Protein AF-A0A6J3MD55-F1 (afdb_monomer_lite)

pLDDT: mean 71.23, std 27.01, range [22.83, 98.25]

Radius of gyration: 30.51 Å; chains: 1; bounding box: 64×97×84 Å

Foldseek 3Di:
DDDDPPPVVCVVVVVVVVVVVVVVVVCLQCVQCVVVVVPPDPPDPWDFLQCVLVPDDWDWDWDDDPNHIHIDTDPPDD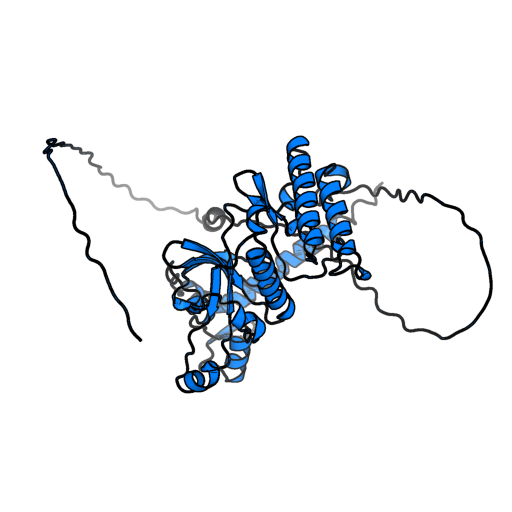PVRVVVSVVVQFKAWDDPVLVVLPFAEAESRQKIAPDWDPPPDDIHGAWTDHPRAIWGWDFDDPVQNQLQVQQSVLLSVCVVVVCCVVAAEKHWRHFYAYDDPDPVVVVVCVVIGIGGTTTIHDFAPWDQVVVVLDPVPDLVLLVVVLVRLVSSLVVCVVVVHFQQEQASRQWIQGPVRGIYGHRSSHDDDPPQFDPVCGRHSVRNVSNSVLSNVSSNPVPVNPDDPPPPDDDDDDPDDPDDDDDDDDDDDDDDDDDDDDDDDDDDDDDDDDPDDPVVVVVVPPPDDDDDDDDDDDDDDDDDDDDDDDDDDDDDDDDDDDDDDDDDDDDDD

Structure (mmCIF, N/CA/C/O backbone):
data_AF-A0A6J3MD55-F1
#
_entry.id   AF-A0A6J3MD55-F1
#
loop_
_atom_site.group_PDB
_atom_site.id
_atom_site.type_symbol
_atom_site.label_atom_id
_atom_site.label_alt_id
_atom_site.label_comp_id
_atom_site.label_asym_id
_atom_site.label_entity_id
_atom_site.label_seq_id
_atom_site.pdbx_PDB_ins_code
_atom_site.Cartn_x
_atom_site.Cartn_y
_atom_site.Cartn_z
_atom_site.occupancy
_atom_site.B_iso_or_equiv
_atom_site.auth_seq_id
_atom_site.auth_comp_id
_atom_site.auth_asym_id
_atom_site.auth_atom_id
_atom_site.pdbx_PDB_model_num
ATOM 1 N N . MET A 1 1 ? -12.615 48.763 -23.886 1.00 33.03 1 MET A N 1
ATOM 2 C CA . MET A 1 1 ? -11.390 48.583 -24.694 1.00 33.03 1 MET A CA 1
ATOM 3 C C . MET A 1 1 ? -10.342 48.041 -23.733 1.00 33.03 1 MET A C 1
ATOM 5 O O . MET A 1 1 ? -9.793 48.823 -22.980 1.00 33.03 1 MET A O 1
ATOM 9 N N . THR A 1 2 ? -10.418 46.747 -23.408 1.00 38.75 2 THR A N 1
ATOM 10 C CA . THR A 1 2 ? -9.742 45.605 -24.076 1.00 38.75 2 THR A CA 1
ATOM 11 C C . THR A 1 2 ? -8.261 45.519 -23.718 1.00 38.75 2 THR A C 1
ATOM 13 O O . THR A 1 2 ? -7.421 45.993 -24.475 1.00 38.75 2 THR A O 1
ATOM 16 N N . ALA A 1 3 ? -7.981 44.908 -22.574 1.00 39.75 3 ALA A N 1
ATOM 17 C CA . ALA A 1 3 ? -6.774 44.153 -22.243 1.00 39.75 3 ALA A CA 1
ATOM 18 C C . ALA A 1 3 ? -7.104 43.448 -20.918 1.00 39.75 3 ALA A C 1
ATOM 20 O O . ALA A 1 3 ? -7.651 44.126 -20.062 1.00 39.75 3 ALA A O 1
ATOM 21 N N . ASP A 1 4 ? -6.913 42.126 -20.850 1.00 39.50 4 ASP A N 1
ATOM 22 C CA . ASP A 1 4 ? -6.917 41.238 -19.653 1.00 39.50 4 ASP A CA 1
ATOM 23 C C . ASP A 1 4 ? -7.501 39.836 -19.938 1.00 39.50 4 ASP A C 1
ATOM 25 O O . ASP A 1 4 ? -7.737 39.053 -19.029 1.00 39.50 4 ASP A O 1
ATOM 29 N N . ALA A 1 5 ? -7.675 39.463 -21.213 1.00 39.88 5 ALA A N 1
ATOM 30 C CA . ALA A 1 5 ? -8.099 38.114 -21.617 1.00 39.88 5 ALA A CA 1
ATOM 31 C C . ALA A 1 5 ? -6.956 37.207 -22.132 1.00 39.88 5 ALA A C 1
ATOM 33 O O . ALA A 1 5 ? -7.237 36.138 -22.661 1.00 39.88 5 ALA A O 1
ATOM 34 N N . ASP A 1 6 ? -5.684 37.618 -22.025 1.00 40.09 6 ASP A N 1
ATOM 35 C CA . ASP A 1 6 ? -4.582 36.971 -22.771 1.00 40.09 6 ASP A CA 1
ATOM 36 C C . ASP A 1 6 ? -3.623 36.117 -21.917 1.00 40.09 6 ASP A C 1
ATOM 38 O O . ASP A 1 6 ? -2.779 35.419 -22.463 1.00 40.09 6 ASP A O 1
ATOM 42 N N . ASN A 1 7 ? -3.742 36.120 -20.581 1.00 41.66 7 ASN A N 1
ATOM 43 C CA . ASN A 1 7 ? -2.749 35.461 -19.711 1.00 41.66 7 ASN A CA 1
ATOM 44 C C . ASN A 1 7 ? -3.179 34.077 -19.177 1.00 41.66 7 ASN A C 1
ATOM 46 O O . ASN A 1 7 ? -2.345 33.288 -18.741 1.00 41.66 7 ASN A O 1
ATOM 50 N N . THR A 1 8 ? -4.471 33.743 -19.238 1.00 43.75 8 THR A N 1
ATOM 51 C CA . THR A 1 8 ? -4.999 32.421 -18.845 1.00 43.75 8 THR A CA 1
ATOM 52 C C . THR A 1 8 ? -4.901 31.391 -19.975 1.00 43.75 8 THR A C 1
ATOM 54 O O . THR A 1 8 ? -4.769 30.194 -19.723 1.00 43.75 8 THR A O 1
ATOM 57 N N . ASN A 1 9 ? -4.862 31.845 -21.232 1.00 40.53 9 ASN A N 1
ATOM 58 C CA . ASN A 1 9 ? -4.789 30.969 -22.402 1.00 40.53 9 ASN A CA 1
ATOM 59 C C . ASN A 1 9 ? -3.362 30.432 -22.663 1.00 40.53 9 ASN A C 1
ATOM 61 O O . ASN A 1 9 ? -3.209 29.324 -23.169 1.00 40.53 9 ASN A O 1
ATOM 65 N N . GLU A 1 10 ? -2.303 31.153 -22.265 1.00 41.56 10 GLU A N 1
ATOM 66 C CA . GLU A 1 10 ? -0.907 30.701 -22.435 1.00 41.56 10 GLU A CA 1
ATOM 67 C C . GLU A 1 10 ? -0.498 29.583 -21.455 1.00 41.56 10 GLU A C 1
ATOM 69 O O . GLU A 1 10 ? 0.294 28.705 -21.809 1.00 41.56 10 GLU A O 1
ATOM 74 N N . GLN A 1 11 ? -1.050 29.542 -20.236 1.00 41.62 11 GLN A N 1
ATOM 75 C CA . GLN A 1 11 ? -0.735 28.480 -19.265 1.00 41.62 11 GLN A CA 1
ATOM 76 C C . GLN A 1 11 ? -1.475 27.165 -19.557 1.00 41.62 11 GLN A C 1
ATOM 78 O O . GLN A 1 11 ? -0.882 26.090 -19.436 1.00 41.62 11 GLN A O 1
ATOM 83 N N . ALA A 1 12 ? -2.722 27.233 -20.033 1.00 42.75 12 ALA A N 1
ATOM 84 C CA . ALA A 1 12 ? -3.455 26.058 -20.507 1.00 42.75 12 ALA A CA 1
ATOM 85 C C . ALA A 1 12 ? -2.888 25.528 -21.840 1.00 42.75 12 ALA A C 1
ATOM 87 O O . ALA A 1 12 ? -2.687 24.322 -21.992 1.00 42.75 12 ALA A O 1
ATOM 88 N N . ALA A 1 13 ? -2.525 26.418 -22.776 1.00 42.09 13 ALA A N 1
ATOM 89 C CA . ALA A 1 13 ? -1.893 26.034 -24.039 1.00 42.09 13 ALA A CA 1
ATOM 90 C C . ALA A 1 13 ? -0.460 25.493 -23.861 1.00 42.09 13 ALA A C 1
ATOM 92 O O . ALA A 1 13 ? -0.041 24.613 -24.614 1.00 42.09 13 ALA A O 1
ATOM 93 N N . SER A 1 14 ? 0.302 25.960 -22.865 1.00 48.16 14 SER A N 1
ATOM 94 C CA . SER A 1 14 ? 1.658 25.447 -22.589 1.00 48.16 14 SER A CA 1
ATOM 95 C C . SER A 1 14 ? 1.667 24.076 -21.906 1.00 48.16 14 SER A C 1
ATOM 97 O O . SER A 1 14 ? 2.528 23.256 -22.223 1.00 48.16 14 SER A O 1
ATOM 99 N N . LYS A 1 15 ? 0.692 23.767 -21.037 1.00 42.53 15 LYS A N 1
ATOM 100 C CA . LYS A 1 15 ? 0.502 22.400 -20.516 1.00 42.53 15 LYS A CA 1
ATOM 101 C C . LYS A 1 15 ? -0.025 21.446 -21.593 1.00 42.53 15 LYS A C 1
ATOM 103 O O . LYS A 1 15 ? 0.536 20.368 -21.747 1.00 42.53 15 LYS A O 1
ATOM 108 N N . ALA A 1 16 ? -1.014 21.858 -22.393 1.00 44.78 16 ALA A N 1
ATOM 109 C CA . ALA A 1 16 ? -1.541 21.039 -23.490 1.00 44.78 16 ALA A CA 1
ATOM 110 C C . ALA A 1 16 ? -0.504 20.784 -24.608 1.00 44.78 16 ALA A C 1
ATOM 112 O O . ALA A 1 16 ? -0.436 19.677 -25.136 1.00 44.78 16 ALA A O 1
ATOM 113 N N . SER A 1 17 ? 0.346 21.769 -24.933 1.00 54.19 17 SER A N 1
ATOM 114 C CA . SER A 1 17 ? 1.416 21.610 -25.936 1.00 54.19 17 SER A CA 1
ATOM 115 C C . SER A 1 17 ? 2.607 20.782 -25.449 1.00 54.19 17 SER A C 1
ATOM 117 O O . SER A 1 17 ? 3.248 20.120 -26.263 1.00 54.19 17 SER A O 1
ATOM 119 N N . ASN A 1 18 ? 2.897 20.763 -24.142 1.00 56.19 18 ASN A N 1
ATOM 120 C CA . ASN A 1 18 ? 3.922 19.877 -23.584 1.00 56.19 18 ASN A CA 1
ATOM 121 C C . ASN A 1 18 ? 3.471 18.411 -23.566 1.00 56.19 18 ASN A C 1
ATOM 123 O O . ASN A 1 18 ? 4.273 17.543 -23.905 1.00 56.19 18 ASN A O 1
ATOM 127 N N . THR A 1 19 ? 2.209 18.128 -23.225 1.00 60.09 19 THR A N 1
ATOM 128 C CA . THR A 1 19 ? 1.658 16.763 -23.297 1.00 60.09 19 THR A CA 1
ATOM 129 C C . THR A 1 19 ? 1.681 16.243 -24.737 1.00 60.09 19 THR A C 1
ATOM 131 O O . THR A 1 19 ? 2.163 15.138 -24.979 1.00 60.09 19 THR A O 1
ATOM 134 N N . ASP A 1 20 ? 1.293 17.080 -25.706 1.00 75.88 20 ASP A N 1
ATOM 135 C CA . ASP A 1 20 ? 1.369 16.754 -27.137 1.00 75.88 20 ASP A CA 1
ATOM 136 C C . ASP A 1 20 ? 2.820 16.511 -27.599 1.00 75.88 20 ASP A C 1
ATOM 138 O O . ASP A 1 20 ? 3.119 15.513 -28.253 1.00 75.88 20 ASP A O 1
ATOM 142 N N . ALA A 1 21 ? 3.776 17.348 -27.179 1.00 82.00 21 ALA A N 1
ATOM 143 C CA . ALA A 1 21 ? 5.188 17.158 -27.514 1.00 82.00 21 ALA A CA 1
ATOM 144 C C . ALA A 1 21 ? 5.783 15.867 -26.918 1.00 82.00 21 ALA A C 1
ATOM 146 O O . ALA A 1 21 ? 6.554 15.180 -27.594 1.00 82.00 21 ALA A O 1
ATOM 147 N N . CYS A 1 22 ? 5.428 15.518 -25.677 1.00 81.94 22 CYS A N 1
ATOM 148 C CA . CYS A 1 22 ? 5.845 14.273 -25.031 1.00 81.94 22 CYS A CA 1
ATOM 149 C C . CYS A 1 22 ? 5.280 13.044 -25.750 1.00 81.94 22 CYS A C 1
ATOM 151 O O . CYS A 1 22 ? 6.035 12.114 -26.041 1.00 81.94 22 CYS A O 1
ATOM 153 N N . GLU A 1 23 ? 3.993 13.054 -26.103 1.00 84.06 23 GLU A N 1
ATOM 154 C CA . GLU A 1 23 ? 3.376 11.975 -26.877 1.00 84.06 23 GLU A CA 1
ATOM 155 C C . GLU A 1 23 ? 3.993 11.835 -28.272 1.00 84.06 23 GLU A C 1
ATOM 157 O O . GLU A 1 23 ? 4.267 10.723 -28.731 1.00 84.06 23 GLU A O 1
ATOM 162 N N . VAL A 1 24 ? 4.234 12.955 -28.959 1.00 87.12 24 VAL A N 1
ATOM 163 C CA . VAL A 1 24 ? 4.885 12.973 -30.275 1.00 87.12 24 VAL A CA 1
ATOM 164 C C . VAL A 1 24 ? 6.300 12.410 -30.175 1.00 87.12 24 VAL A C 1
ATOM 166 O O . VAL A 1 24 ? 6.693 11.590 -31.009 1.00 87.12 24 VAL A O 1
ATOM 169 N N . LEU A 1 25 ? 7.055 12.791 -29.143 1.00 86.56 25 LEU A N 1
ATOM 170 C CA . LEU A 1 25 ? 8.390 12.258 -28.896 1.00 86.56 25 LEU A CA 1
ATOM 171 C C . LEU A 1 25 ? 8.348 10.755 -28.595 1.00 86.56 25 LEU A C 1
ATOM 173 O O . LEU A 1 25 ? 9.133 10.005 -29.171 1.00 86.56 25 LEU A O 1
ATOM 177 N N . GLN A 1 26 ? 7.420 10.297 -27.752 1.00 86.44 26 GLN A N 1
ATOM 178 C CA . GLN A 1 26 ? 7.248 8.879 -27.437 1.00 86.44 26 GLN A CA 1
ATOM 179 C C . GLN A 1 26 ? 6.921 8.068 -28.697 1.00 86.44 26 GLN A C 1
ATOM 181 O O . GLN A 1 26 ? 7.589 7.073 -28.979 1.00 86.44 26 GLN A O 1
ATOM 186 N N . LYS A 1 27 ? 5.955 8.524 -29.506 1.00 86.19 27 LYS A N 1
ATOM 187 C CA . LYS A 1 27 ? 5.608 7.901 -30.794 1.00 86.19 27 LYS A CA 1
ATOM 188 C C . LYS A 1 27 ? 6.816 7.865 -31.732 1.00 86.19 27 LYS A C 1
ATOM 190 O O . LYS A 1 27 ? 7.070 6.841 -32.362 1.00 86.19 27 LYS A O 1
ATOM 195 N N . TRP A 1 28 ? 7.594 8.947 -31.792 1.00 85.94 28 TRP A N 1
ATOM 196 C CA . TRP A 1 28 ? 8.810 9.016 -32.604 1.00 85.94 28 TRP A CA 1
ATOM 197 C C . TRP A 1 28 ? 9.894 8.028 -32.142 1.00 85.94 28 TRP A C 1
ATOM 199 O O . TRP A 1 28 ? 10.498 7.364 -32.984 1.00 85.94 28 TRP A O 1
ATOM 209 N N . ILE A 1 29 ? 10.104 7.881 -30.828 1.00 88.19 29 ILE A N 1
ATOM 210 C CA . ILE A 1 29 ? 11.053 6.919 -30.236 1.00 88.19 29 ILE A CA 1
ATOM 211 C C . ILE A 1 29 ? 10.625 5.473 -30.515 1.00 88.19 29 ILE A C 1
ATOM 213 O O . ILE A 1 29 ? 11.471 4.637 -30.826 1.00 88.19 29 ILE A O 1
ATOM 217 N N . MET A 1 30 ? 9.324 5.183 -30.426 1.00 87.06 30 MET A N 1
ATOM 218 C CA . MET A 1 30 ? 8.769 3.833 -30.575 1.00 87.06 30 MET A CA 1
ATOM 219 C C . MET A 1 30 ? 8.607 3.395 -32.037 1.00 87.06 30 MET A C 1
ATOM 221 O O . MET A 1 30 ? 8.585 2.197 -32.317 1.00 87.06 30 MET A O 1
ATOM 225 N N . ALA A 1 31 ? 8.541 4.335 -32.985 1.00 86.81 31 ALA A N 1
ATOM 226 C CA . ALA A 1 31 ? 8.311 4.051 -34.404 1.00 86.81 31 ALA A CA 1
ATOM 227 C C . ALA A 1 31 ? 9.247 2.986 -35.025 1.00 86.81 31 ALA A C 1
ATOM 229 O O . ALA A 1 31 ? 8.754 2.145 -35.776 1.00 86.81 31 ALA A O 1
ATOM 230 N N . PRO A 1 32 ? 10.566 2.940 -34.735 1.00 87.69 32 PRO A N 1
ATOM 231 C CA . PRO A 1 32 ? 11.452 1.906 -35.276 1.00 87.69 32 PRO A CA 1
ATOM 232 C C . PRO A 1 32 ? 11.208 0.502 -34.705 1.00 87.69 32 PRO A C 1
ATOM 234 O O . PRO A 1 32 ? 11.765 -0.459 -35.230 1.00 87.69 32 PRO A O 1
ATOM 237 N N . LEU A 1 33 ? 10.435 0.390 -33.621 1.00 87.19 33 LEU A N 1
ATOM 238 C CA . LEU A 1 33 ? 10.150 -0.855 -32.908 1.00 87.19 33 LEU A CA 1
ATOM 239 C C . LEU A 1 33 ? 8.734 -1.387 -33.189 1.00 87.19 33 LEU A C 1
ATOM 241 O O . LEU A 1 33 ? 8.416 -2.489 -32.752 1.00 87.19 33 LEU A O 1
ATOM 245 N N . ALA A 1 34 ? 7.901 -0.651 -33.934 1.00 83.75 34 ALA A N 1
ATOM 246 C CA . ALA A 1 34 ? 6.504 -1.011 -34.204 1.00 83.75 34 ALA A CA 1
ATOM 247 C C . ALA A 1 34 ? 6.355 -2.436 -34.773 1.00 83.75 34 ALA A C 1
ATOM 249 O O . ALA A 1 34 ? 5.620 -3.246 -34.218 1.00 83.75 34 ALA A O 1
ATOM 250 N N . ASP A 1 35 ? 7.160 -2.793 -35.781 1.00 78.19 35 ASP A N 1
ATOM 251 C CA . ASP A 1 35 ? 7.133 -4.126 -36.406 1.00 78.19 35 ASP A CA 1
ATOM 252 C C . ASP A 1 35 ? 7.468 -5.275 -35.437 1.00 78.19 35 ASP A C 1
ATOM 254 O O . ASP A 1 35 ? 7.134 -6.432 -35.706 1.00 78.19 35 ASP A O 1
ATOM 258 N N . VAL A 1 36 ? 8.213 -4.991 -34.364 1.00 78.25 36 VAL A N 1
ATOM 259 C CA . VAL A 1 36 ? 8.558 -5.968 -33.321 1.00 78.25 36 VAL A CA 1
ATOM 260 C C . VAL A 1 36 ? 7.404 -6.094 -32.336 1.00 78.25 36 VAL A C 1
ATOM 262 O O . VAL A 1 36 ? 7.042 -7.208 -31.964 1.00 78.25 36 VAL A O 1
ATOM 265 N N . LEU A 1 37 ? 6.830 -4.961 -31.933 1.00 75.50 37 LEU A N 1
ATOM 266 C CA . LEU A 1 37 ? 5.729 -4.893 -30.976 1.00 75.50 37 LEU A CA 1
ATOM 267 C C . LEU A 1 37 ? 4.465 -5.554 -31.537 1.00 75.50 37 LEU A C 1
ATOM 269 O O . LEU A 1 37 ? 3.837 -6.334 -30.830 1.00 75.50 37 LEU A O 1
ATOM 273 N N . ASP A 1 38 ? 4.172 -5.363 -32.826 1.00 71.44 38 ASP A N 1
ATOM 274 C CA . ASP A 1 38 ? 3.028 -5.989 -33.506 1.00 71.44 38 ASP A CA 1
ATOM 275 C C . ASP A 1 38 ? 3.170 -7.516 -33.649 1.00 71.44 38 ASP A C 1
ATOM 277 O O . ASP A 1 38 ? 2.179 -8.236 -33.764 1.00 71.44 38 ASP A O 1
ATOM 281 N N . LYS A 1 39 ? 4.407 -8.032 -33.646 1.00 65.38 39 LYS A N 1
ATOM 282 C CA . LYS A 1 39 ? 4.708 -9.476 -33.713 1.00 65.38 39 LYS A CA 1
ATOM 283 C C . LYS A 1 39 ? 4.803 -10.135 -32.344 1.00 65.38 39 LYS A C 1
ATOM 285 O O . LYS A 1 39 ? 4.911 -11.360 -32.280 1.00 65.38 39 LYS A O 1
ATOM 290 N N . SER A 1 40 ? 4.813 -9.352 -31.268 1.00 58.59 40 SER A N 1
ATOM 291 C CA . SER A 1 40 ? 4.757 -9.879 -29.913 1.00 58.59 40 SER A CA 1
ATOM 292 C C . SER A 1 40 ? 3.354 -10.428 -29.691 1.00 58.59 40 SER A C 1
ATOM 294 O O . SER A 1 40 ? 2.452 -9.702 -29.280 1.00 58.59 40 SER A O 1
ATOM 296 N N . GLU A 1 41 ? 3.164 -11.713 -29.996 1.00 53.88 41 GLU A N 1
ATOM 297 C CA . GLU A 1 41 ? 1.973 -12.466 -29.608 1.00 53.88 41 GLU A CA 1
ATOM 298 C C . GLU A 1 41 ? 1.617 -12.105 -28.162 1.00 53.88 41 GLU A C 1
ATOM 300 O O . GLU A 1 41 ? 2.500 -12.054 -27.299 1.00 53.88 41 GLU A O 1
ATOM 305 N N . MET A 1 42 ? 0.344 -11.787 -27.909 1.00 52.81 42 MET A N 1
ATOM 306 C CA . MET A 1 42 ? -0.145 -11.471 -26.570 1.00 52.81 42 MET A CA 1
ATOM 307 C C . MET A 1 42 ? 0.074 -12.693 -25.672 1.00 52.81 42 MET A C 1
ATOM 309 O O . MET A 1 42 ? -0.758 -13.598 -25.626 1.00 52.81 42 MET A O 1
ATOM 313 N N . LEU A 1 43 ? 1.246 -12.742 -25.029 1.00 52.91 43 LEU A N 1
ATOM 314 C CA . LEU A 1 43 ? 1.673 -13.830 -24.163 1.00 52.91 43 LEU A CA 1
ATOM 315 C C . LEU A 1 43 ? 0.606 -14.052 -23.090 1.00 52.91 43 LEU A C 1
ATOM 317 O O . LEU A 1 43 ? 0.222 -13.116 -22.393 1.00 52.91 43 LEU A O 1
ATOM 321 N N . GLU A 1 44 ? 0.164 -15.305 -23.025 1.00 56.28 44 GLU A N 1
ATOM 322 C CA . GLU A 1 44 ? -0.997 -15.873 -22.339 1.00 56.28 44 GLU A CA 1
ATOM 323 C C . GLU A 1 44 ? -1.464 -15.202 -21.032 1.00 56.28 44 GLU A C 1
ATOM 325 O O . GLU A 1 44 ? -0.684 -14.735 -20.204 1.00 56.28 44 GLU A O 1
ATOM 330 N N . LYS A 1 45 ? -2.784 -15.282 -20.809 1.00 54.97 45 LYS A N 1
ATOM 331 C CA . LYS A 1 45 ? -3.558 -14.716 -19.684 1.00 54.97 45 LYS A CA 1
ATOM 332 C C . LYS A 1 45 ? -3.231 -15.276 -18.284 1.00 54.97 45 LYS A C 1
ATOM 334 O O . LYS A 1 45 ? -3.920 -14.934 -17.332 1.00 54.97 45 LYS A O 1
ATOM 339 N N . HIS A 1 46 ? -2.211 -16.122 -18.134 1.00 60.62 46 HIS A N 1
ATOM 340 C CA . HIS A 1 46 ? -1.872 -16.779 -16.864 1.00 60.62 46 HIS A CA 1
ATOM 341 C C . HIS A 1 46 ? -0.372 -16.701 -16.568 1.00 60.62 46 HIS A C 1
ATOM 343 O O . HIS A 1 46 ? 0.306 -17.718 -16.440 1.00 60.62 46 HIS A O 1
ATOM 349 N N . LYS A 1 47 ? 0.156 -15.478 -16.467 1.00 85.62 47 LYS A N 1
ATOM 350 C CA . LYS A 1 47 ? 1.541 -15.259 -16.037 1.00 85.62 47 LYS A CA 1
ATOM 351 C C . LYS A 1 47 ? 1.648 -15.404 -14.524 1.00 85.62 47 LYS A C 1
ATOM 353 O O . LYS A 1 47 ? 0.836 -14.853 -13.777 1.00 85.62 47 LYS A O 1
ATOM 358 N N . THR A 1 48 ? 2.662 -16.133 -14.074 1.00 94.56 48 THR A N 1
ATOM 359 C CA . THR A 1 48 ? 3.049 -16.121 -12.664 1.00 94.56 48 THR A CA 1
ATOM 360 C C . THR A 1 48 ? 3.868 -14.867 -12.360 1.00 94.56 48 THR A C 1
ATOM 362 O O . THR A 1 48 ? 4.453 -14.260 -13.260 1.00 94.56 48 THR A O 1
ATOM 365 N N . VAL A 1 49 ? 3.965 -14.482 -11.086 1.00 95.19 49 VAL A N 1
ATOM 366 C CA . VAL A 1 49 ? 4.836 -13.375 -10.653 1.00 95.19 49 VAL A CA 1
ATOM 367 C C . VAL A 1 49 ? 6.300 -13.669 -10.997 1.00 95.19 49 VAL A C 1
ATOM 369 O O . VAL A 1 49 ? 7.043 -12.762 -11.368 1.00 95.19 49 VAL A O 1
ATOM 372 N N . GLN A 1 50 ? 6.722 -14.938 -10.933 1.00 93.69 50 GLN A N 1
ATOM 373 C CA . GLN A 1 50 ? 8.055 -15.351 -11.378 1.00 93.69 50 GLN A CA 1
ATOM 374 C C . GLN A 1 50 ? 8.276 -15.016 -12.858 1.00 93.69 50 GLN A C 1
ATOM 376 O O . GLN A 1 50 ? 9.289 -14.395 -13.181 1.00 93.69 50 GLN A O 1
ATOM 381 N N . ASP A 1 51 ? 7.339 -15.401 -13.729 1.00 91.25 51 ASP A N 1
ATOM 382 C CA . ASP A 1 51 ? 7.452 -15.200 -15.178 1.00 91.25 51 ASP A CA 1
ATOM 383 C C . ASP A 1 51 ? 7.359 -13.725 -15.565 1.00 91.25 51 ASP A C 1
ATOM 385 O O . ASP A 1 51 ? 8.016 -13.297 -16.508 1.00 91.25 51 ASP A O 1
ATOM 389 N N . TRP A 1 52 ? 6.579 -12.936 -14.824 1.00 91.44 52 TRP A N 1
ATOM 390 C CA . TRP A 1 52 ? 6.425 -11.503 -15.063 1.00 91.44 52 TRP A CA 1
ATOM 391 C C . TRP A 1 52 ? 7.748 -10.751 -14.874 1.00 91.44 52 TRP A C 1
ATOM 393 O O . TRP A 1 52 ? 8.199 -10.054 -15.781 1.00 91.44 52 TRP A O 1
ATOM 403 N N . TYR A 1 53 ? 8.428 -10.969 -13.741 1.00 90.19 53 TYR A N 1
ATOM 404 C CA . TYR A 1 53 ? 9.708 -10.310 -13.441 1.00 90.19 53 TYR A CA 1
ATOM 405 C C . TYR A 1 53 ? 10.913 -10.916 -14.175 1.00 90.19 53 TYR A C 1
ATOM 407 O O . TYR A 1 53 ? 11.961 -10.282 -14.244 1.00 90.19 53 TYR A O 1
ATOM 415 N N . HIS A 1 54 ? 10.789 -12.135 -14.711 1.00 87.19 54 HIS A N 1
ATOM 416 C CA . HIS A 1 54 ? 11.868 -12.833 -15.426 1.00 87.19 54 HIS A CA 1
ATOM 417 C C . HIS A 1 54 ? 11.508 -13.100 -16.892 1.00 87.19 54 HIS A C 1
ATOM 419 O O . HIS A 1 54 ? 11.984 -14.070 -17.490 1.00 87.19 54 HIS A O 1
ATOM 425 N N . CYS A 1 55 ? 10.644 -12.264 -17.470 1.00 80.69 55 CYS A N 1
ATOM 426 C CA . CYS A 1 55 ? 10.223 -12.433 -18.848 1.00 80.69 55 CYS A CA 1
ATOM 427 C C . CYS A 1 55 ? 11.402 -12.225 -19.818 1.00 80.69 55 CYS A C 1
ATOM 429 O O . CYS A 1 55 ? 12.311 -11.429 -19.546 1.00 80.69 55 CYS A O 1
ATOM 431 N N . PRO A 1 56 ? 11.410 -12.924 -20.970 1.00 77.44 56 PRO A N 1
ATOM 432 C CA . PRO A 1 56 ? 12.405 -12.684 -22.005 1.00 77.44 56 PRO A CA 1
ATOM 433 C C . PRO A 1 56 ? 12.401 -11.210 -22.416 1.00 77.44 56 PRO A C 1
ATOM 435 O O . PRO A 1 56 ? 11.426 -10.713 -22.976 1.00 77.44 56 PRO A O 1
ATOM 438 N N . THR A 1 57 ? 13.500 -10.517 -22.136 1.00 77.75 57 THR A N 1
ATOM 439 C CA . THR A 1 57 ? 13.663 -9.101 -22.464 1.00 77.75 57 THR A CA 1
ATOM 440 C C . THR A 1 57 ? 14.560 -8.973 -23.685 1.00 77.75 57 THR A C 1
ATOM 442 O O . THR A 1 57 ? 15.648 -9.545 -23.723 1.00 77.75 57 THR A O 1
ATOM 445 N N . LYS A 1 58 ? 14.103 -8.221 -24.687 1.00 80.62 58 LYS A N 1
ATOM 446 C CA . LYS A 1 58 ? 14.881 -7.891 -25.885 1.00 80.62 58 LYS A CA 1
ATOM 447 C C . LYS A 1 58 ? 15.402 -6.468 -25.766 1.00 80.62 58 LYS A C 1
ATOM 449 O O . LYS A 1 58 ? 14.638 -5.559 -25.444 1.00 80.62 58 LYS A O 1
ATOM 454 N N . LEU A 1 59 ? 16.684 -6.275 -26.045 1.00 82.62 59 LEU A N 1
ATOM 455 C CA . LEU A 1 59 ? 17.341 -4.975 -25.948 1.00 82.62 59 LEU A CA 1
ATOM 456 C C . LEU A 1 59 ? 17.515 -4.382 -27.341 1.00 82.62 59 LEU A C 1
ATOM 458 O O . LEU A 1 59 ? 17.858 -5.089 -28.283 1.00 82.62 59 LEU A O 1
ATOM 462 N N . TYR A 1 60 ? 17.275 -3.080 -27.473 1.00 85.19 60 TYR A N 1
ATOM 463 C CA . TYR A 1 60 ? 17.400 -2.375 -28.744 1.00 85.19 60 TYR A CA 1
ATOM 464 C C . TYR A 1 60 ? 18.250 -1.123 -28.581 1.00 85.19 60 TYR A C 1
ATOM 466 O O . TYR A 1 60 ? 17.982 -0.279 -27.726 1.00 85.19 60 TYR A O 1
ATOM 474 N N . GLN A 1 61 ? 19.226 -0.959 -29.469 1.00 86.31 61 GLN A N 1
ATOM 475 C CA . GLN A 1 61 ? 19.958 0.284 -29.628 1.00 86.31 61 GLN A CA 1
ATOM 476 C C . GLN A 1 61 ? 19.251 1.169 -30.651 1.00 86.31 61 GLN A C 1
ATOM 478 O O . GLN A 1 61 ? 19.099 0.795 -31.819 1.00 86.31 61 GLN A O 1
ATOM 483 N N . LEU A 1 62 ? 18.851 2.367 -30.226 1.00 88.31 62 LEU A N 1
ATOM 484 C CA . LEU A 1 62 ? 18.304 3.383 -31.120 1.00 88.31 62 LEU A CA 1
ATOM 485 C C . LEU A 1 62 ? 19.429 4.296 -31.617 1.00 88.31 62 LEU A C 1
ATOM 487 O O . LEU A 1 62 ? 20.202 4.843 -30.832 1.00 88.31 62 LEU A O 1
ATOM 491 N N . SER A 1 63 ? 19.527 4.474 -32.934 1.00 88.94 63 SER A N 1
ATOM 492 C CA . SER A 1 63 ? 20.521 5.351 -33.563 1.00 88.94 63 SER A CA 1
ATOM 493 C C . SER A 1 63 ? 19.906 6.156 -34.704 1.00 88.94 63 SER A C 1
ATOM 495 O O . SER A 1 63 ? 18.994 5.690 -35.387 1.00 88.94 63 SER A O 1
ATOM 497 N N . VAL A 1 64 ? 20.400 7.376 -34.922 1.00 88.62 64 VAL A N 1
ATOM 498 C CA . VAL A 1 64 ? 19.968 8.214 -36.048 1.00 88.62 64 VAL A CA 1
ATOM 499 C C . VAL A 1 64 ? 20.920 8.002 -37.218 1.00 88.62 64 VAL A C 1
ATOM 501 O O . VAL A 1 64 ? 22.122 8.238 -37.108 1.00 88.62 64 VAL A O 1
ATOM 504 N N . SER A 1 65 ? 20.379 7.593 -38.363 1.00 85.56 65 SER A N 1
ATOM 505 C CA . SER A 1 65 ? 21.122 7.480 -39.617 1.00 85.56 65 SER A CA 1
ATOM 506 C C . SER A 1 65 ? 20.336 8.155 -40.733 1.00 85.56 65 SER A C 1
ATOM 508 O O . SER A 1 65 ? 19.151 7.885 -40.916 1.00 85.56 65 SER A O 1
ATOM 510 N N . ASN A 1 66 ? 20.984 9.063 -41.468 1.00 84.81 66 ASN A N 1
ATOM 511 C CA . ASN A 1 66 ? 20.366 9.830 -42.558 1.00 84.81 66 ASN A CA 1
ATOM 512 C C . ASN A 1 66 ? 19.057 10.541 -42.153 1.00 84.81 66 ASN A C 1
ATOM 514 O O . ASN A 1 66 ? 18.099 10.574 -42.920 1.00 84.81 66 ASN A O 1
ATOM 518 N N . GLY A 1 67 ? 18.997 11.076 -40.929 1.00 82.44 67 GLY A N 1
ATOM 519 C CA . GLY A 1 67 ? 17.812 11.770 -40.409 1.00 82.44 67 GLY A CA 1
ATOM 520 C C . GLY A 1 67 ? 16.645 10.858 -40.014 1.00 82.44 67 GLY A C 1
ATOM 521 O O . GLY A 1 67 ? 15.595 11.366 -39.633 1.00 82.44 67 GLY A O 1
ATOM 522 N N . LYS A 1 68 ? 16.810 9.529 -40.066 1.00 83.75 68 LYS A N 1
ATOM 523 C CA . LYS A 1 68 ? 15.811 8.550 -39.622 1.00 83.75 68 LYS A CA 1
ATOM 524 C C . LYS A 1 68 ? 16.296 7.829 -38.364 1.00 83.75 68 LYS A C 1
ATOM 526 O O . LYS A 1 68 ? 17.459 7.433 -38.291 1.00 83.75 68 LYS A O 1
ATOM 531 N N . LEU A 1 69 ? 15.405 7.651 -37.389 1.00 88.06 69 LEU A N 1
ATOM 532 C CA . LEU A 1 69 ? 15.659 6.813 -36.219 1.00 88.06 69 LEU A CA 1
ATOM 533 C C . LEU A 1 69 ? 15.558 5.334 -36.622 1.00 88.06 69 LEU A C 1
ATOM 535 O O . LEU A 1 69 ? 14.619 4.933 -37.311 1.00 88.06 69 LEU A O 1
ATOM 539 N N . ILE A 1 70 ? 16.545 4.534 -36.230 1.00 87.94 70 ILE A N 1
ATOM 540 C CA . ILE A 1 70 ? 16.634 3.106 -36.538 1.00 87.94 70 ILE A CA 1
ATOM 541 C C . ILE A 1 70 ? 16.876 2.354 -35.230 1.00 87.94 70 ILE A C 1
ATOM 543 O O . ILE A 1 70 ? 17.791 2.710 -34.486 1.00 87.94 70 ILE A O 1
ATOM 547 N N . GLY A 1 71 ? 16.085 1.310 -34.979 1.00 87.62 71 GLY A N 1
ATOM 548 C CA . GLY A 1 71 ? 16.311 0.357 -33.895 1.00 87.62 71 GLY A CA 1
ATOM 549 C C . GLY A 1 71 ? 17.076 -0.866 -34.393 1.00 87.62 71 GLY A C 1
ATOM 550 O O . GLY A 1 71 ? 16.760 -1.413 -35.450 1.00 87.62 71 GLY A O 1
ATOM 551 N N . ARG A 1 72 ? 18.104 -1.283 -33.653 1.00 85.38 72 ARG A N 1
ATOM 552 C CA . ARG A 1 72 ? 18.817 -2.550 -33.869 1.00 85.38 72 ARG A CA 1
ATOM 553 C C . ARG A 1 72 ? 18.753 -3.371 -32.593 1.00 85.38 72 ARG A C 1
ATOM 555 O O . ARG A 1 72 ? 19.101 -2.846 -31.543 1.00 85.38 72 ARG A O 1
ATOM 562 N N . GLU A 1 73 ? 18.311 -4.620 -32.693 1.00 85.31 73 GLU A N 1
ATOM 563 C CA . GLU A 1 73 ? 18.350 -5.556 -31.564 1.00 85.31 73 GLU A CA 1
ATOM 564 C C . GLU A 1 73 ? 19.815 -5.774 -31.155 1.00 85.31 73 GLU A C 1
ATOM 566 O O . GLU A 1 73 ? 20.675 -6.020 -32.009 1.00 85.31 73 GLU A O 1
ATOM 571 N N . GLU A 1 74 ? 20.114 -5.599 -29.871 1.00 78.31 74 GLU A N 1
ATOM 572 C CA . GLU A 1 74 ? 21.426 -5.878 -29.298 1.00 78.31 74 GLU A CA 1
ATOM 573 C C . GLU A 1 74 ? 21.492 -7.354 -28.894 1.00 78.31 74 GLU A C 1
ATOM 575 O O . GLU A 1 74 ? 20.729 -7.811 -28.049 1.00 78.31 74 GLU A O 1
ATOM 580 N N . GLU A 1 75 ? 22.434 -8.091 -29.485 1.00 73.94 75 GLU A N 1
ATOM 581 C CA . GLU A 1 75 ? 22.709 -9.494 -29.166 1.00 73.94 75 GLU A CA 1
ATOM 582 C C . GLU A 1 75 ? 24.223 -9.698 -28.960 1.00 73.94 75 GLU A C 1
ATOM 584 O O . GLU A 1 75 ? 24.991 -9.440 -29.900 1.00 73.94 75 GLU A O 1
ATOM 589 N N . PRO A 1 76 ? 24.698 -10.201 -27.799 1.00 67.56 76 PRO A N 1
ATOM 590 C CA . PRO A 1 76 ? 24.002 -10.399 -26.518 1.00 67.56 76 PRO A CA 1
ATOM 591 C C . PRO A 1 76 ? 24.070 -9.161 -25.601 1.00 67.56 76 PRO A C 1
ATOM 593 O O . PRO A 1 76 ? 24.935 -8.296 -25.772 1.00 67.56 76 PRO A O 1
ATOM 596 N N . ALA A 1 77 ? 23.202 -9.121 -24.584 1.00 63.62 77 ALA A N 1
ATOM 597 C CA . ALA A 1 77 ? 23.259 -8.134 -23.507 1.00 63.62 77 ALA A CA 1
ATOM 598 C C . ALA A 1 77 ? 24.670 -8.066 -22.895 1.00 63.62 77 ALA A C 1
ATOM 600 O O . ALA A 1 77 ? 25.339 -9.081 -22.675 1.00 63.62 77 ALA A O 1
ATOM 601 N N . THR A 1 78 ? 25.156 -6.852 -22.646 1.00 72.19 78 THR A N 1
ATOM 602 C CA . THR A 1 78 ? 26.402 -6.677 -21.893 1.00 72.19 78 THR A CA 1
ATOM 603 C C . THR A 1 78 ? 26.157 -7.019 -20.423 1.00 72.19 78 THR A C 1
ATOM 605 O O . THR A 1 78 ? 25.062 -6.796 -19.919 1.00 72.19 78 THR A O 1
ATOM 608 N N . ALA A 1 79 ? 27.179 -7.495 -19.704 1.00 76.19 79 ALA A N 1
ATOM 609 C CA . ALA A 1 79 ? 27.045 -7.790 -18.271 1.00 76.19 79 ALA A CA 1
ATOM 610 C C . ALA A 1 79 ? 26.545 -6.579 -17.450 1.00 76.19 79 ALA A C 1
ATOM 612 O O . ALA A 1 79 ? 25.814 -6.753 -16.485 1.00 76.19 79 ALA A O 1
ATOM 613 N N . ASP A 1 80 ? 26.888 -5.354 -17.869 1.00 80.69 80 ASP A N 1
ATOM 614 C CA . ASP A 1 80 ? 26.376 -4.113 -17.268 1.00 80.69 80 ASP A CA 1
ATOM 615 C C . ASP A 1 80 ? 24.855 -3.965 -17.428 1.00 80.69 80 ASP A C 1
ATOM 617 O O . ASP A 1 80 ? 24.167 -3.553 -16.498 1.00 80.69 80 ASP A O 1
ATOM 621 N N . LEU A 1 81 ? 24.315 -4.318 -18.598 1.00 75.94 81 LEU A N 1
ATOM 622 C CA . LEU A 1 81 ? 22.876 -4.264 -18.859 1.00 75.94 81 LEU A CA 1
ATOM 623 C C . LEU A 1 81 ? 22.124 -5.316 -18.041 1.00 75.94 81 LEU A C 1
ATOM 625 O O . LEU A 1 81 ? 21.096 -4.984 -17.454 1.00 75.94 81 LEU A O 1
ATOM 629 N N . ASP A 1 82 ? 22.665 -6.531 -17.936 1.00 77.88 82 ASP A N 1
ATOM 630 C CA . ASP A 1 82 ? 22.090 -7.589 -17.096 1.00 77.88 82 ASP A CA 1
ATOM 631 C C . ASP A 1 82 ? 22.056 -7.175 -15.616 1.00 77.88 82 ASP A C 1
ATOM 633 O O . ASP A 1 82 ? 21.018 -7.296 -14.964 1.00 77.88 82 ASP A O 1
ATOM 637 N N . ASP A 1 83 ? 23.157 -6.620 -15.095 1.00 80.38 83 ASP A N 1
ATOM 638 C CA . ASP A 1 83 ? 23.235 -6.123 -13.715 1.00 80.38 83 ASP A CA 1
ATOM 639 C C . ASP A 1 83 ? 22.230 -4.987 -13.476 1.00 80.38 83 ASP A C 1
ATOM 641 O O . ASP A 1 83 ? 21.533 -4.951 -12.456 1.00 80.38 83 ASP A O 1
ATOM 645 N N . ARG A 1 84 ? 22.116 -4.064 -14.440 1.00 82.19 84 ARG A N 1
ATOM 646 C CA . ARG A 1 84 ? 21.153 -2.965 -14.374 1.00 82.19 84 ARG A CA 1
ATOM 647 C C . ARG A 1 84 ? 19.725 -3.464 -14.396 1.00 82.19 84 ARG A C 1
ATOM 649 O O . ARG A 1 84 ? 18.946 -2.914 -13.640 1.00 82.19 84 ARG A O 1
ATOM 656 N N . MET A 1 85 ? 19.380 -4.458 -15.213 1.00 81.56 85 MET A N 1
ATOM 657 C CA . MET A 1 85 ? 18.038 -5.049 -15.258 1.00 81.56 85 MET A CA 1
ATOM 658 C C . MET A 1 85 ? 17.715 -5.826 -13.982 1.00 81.56 85 MET A C 1
ATOM 660 O O . MET A 1 85 ? 16.625 -5.678 -13.434 1.00 81.56 85 MET A O 1
ATOM 664 N N . ALA A 1 86 ? 18.673 -6.596 -13.462 1.00 81.94 86 ALA A N 1
ATOM 665 C CA . ALA A 1 86 ? 18.519 -7.306 -12.197 1.00 81.94 86 ALA A CA 1
ATOM 666 C C . ALA A 1 86 ? 18.232 -6.346 -11.030 1.00 81.94 86 ALA A C 1
ATOM 668 O O . ALA A 1 86 ? 17.493 -6.704 -10.118 1.00 81.94 86 ALA A O 1
ATOM 669 N N . ALA A 1 87 ? 18.740 -5.110 -11.086 1.00 84.75 87 ALA A N 1
ATOM 670 C CA . ALA A 1 87 ? 18.450 -4.074 -10.097 1.00 84.75 87 ALA A CA 1
ATOM 671 C C . ALA A 1 87 ? 16.996 -3.555 -10.112 1.00 84.75 87 ALA A C 1
ATOM 673 O O . ALA A 1 87 ? 16.642 -2.797 -9.215 1.00 84.75 87 ALA A O 1
ATOM 674 N N . TRP A 1 88 ? 16.162 -3.942 -11.088 1.00 84.31 88 TRP A N 1
ATOM 675 C CA . TRP A 1 88 ? 14.716 -3.647 -11.113 1.00 84.31 88 TRP A CA 1
ATOM 676 C C . TRP A 1 88 ? 13.874 -4.793 -10.555 1.00 84.31 88 TRP A C 1
ATOM 678 O O . TRP A 1 88 ? 12.686 -4.609 -10.305 1.00 84.31 88 TRP A O 1
ATOM 688 N N . ILE A 1 89 ? 14.471 -5.968 -10.348 1.00 89.94 89 ILE A N 1
ATOM 689 C CA . ILE A 1 89 ? 13.778 -7.123 -9.784 1.00 89.94 89 ILE A CA 1
ATOM 690 C C . ILE A 1 89 ? 13.727 -6.949 -8.260 1.00 89.94 89 ILE A C 1
ATOM 692 O O . ILE A 1 89 ? 14.784 -6.939 -7.628 1.00 89.94 89 ILE A O 1
ATOM 696 N N . PRO A 1 90 ? 12.533 -6.841 -7.646 1.00 91.75 90 PRO A N 1
ATOM 697 C CA . PRO A 1 90 ? 12.398 -6.613 -6.214 1.00 91.75 90 PRO A CA 1
ATOM 698 C C . PRO A 1 90 ? 13.069 -7.720 -5.401 1.00 91.75 90 PRO A C 1
ATOM 700 O O . PRO A 1 90 ? 12.703 -8.892 -5.504 1.00 91.75 90 PRO A O 1
ATOM 703 N N . ASP A 1 91 ? 14.035 -7.352 -4.563 1.00 91.50 91 ASP A N 1
ATOM 704 C CA . ASP A 1 91 ? 14.713 -8.293 -3.677 1.00 91.50 91 ASP A CA 1
ATOM 705 C C . ASP A 1 91 ? 15.114 -7.620 -2.360 1.00 91.50 91 ASP A C 1
ATOM 707 O O . ASP A 1 91 ? 15.941 -6.709 -2.308 1.00 91.50 91 ASP A O 1
ATOM 711 N N . MET A 1 92 ? 14.544 -8.095 -1.254 1.00 91.31 92 MET A N 1
ATOM 712 C CA . MET A 1 92 ? 14.922 -7.679 0.093 1.00 91.31 92 MET A CA 1
ATOM 713 C C . MET A 1 92 ? 15.447 -8.869 0.894 1.00 91.31 92 MET A C 1
ATOM 715 O O . MET A 1 92 ? 14.685 -9.791 1.197 1.00 91.31 92 MET A O 1
ATOM 719 N N . PRO A 1 93 ? 16.699 -8.824 1.383 1.00 90.50 93 PRO A N 1
ATOM 720 C CA . PRO A 1 93 ? 17.187 -9.786 2.362 1.00 90.50 93 PRO A CA 1
ATOM 721 C C . PRO A 1 93 ? 16.325 -9.772 3.628 1.00 90.50 93 PRO A C 1
ATOM 723 O O . PRO A 1 93 ? 16.196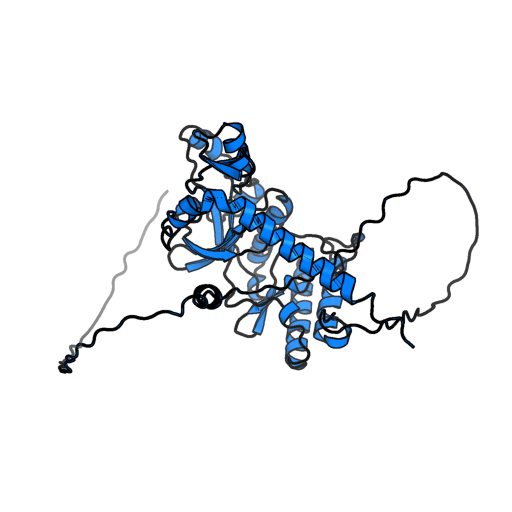 -8.735 4.285 1.00 90.50 93 PRO A O 1
ATOM 726 N N . LEU A 1 94 ? 15.773 -10.928 4.006 1.00 88.25 94 LEU A N 1
ATOM 727 C CA . LEU A 1 94 ? 14.858 -11.041 5.137 1.00 88.25 94 LEU A CA 1
ATOM 728 C C . LEU A 1 94 ? 15.645 -11.025 6.463 1.00 88.25 94 LEU A C 1
ATOM 730 O O . LEU A 1 94 ? 16.391 -11.976 6.755 1.00 88.25 94 LEU A O 1
ATOM 734 N N . PRO A 1 95 ? 15.504 -9.969 7.291 1.00 88.62 95 PRO A N 1
ATOM 735 C CA . PRO A 1 95 ? 16.189 -9.875 8.574 1.00 88.62 95 PRO A CA 1
ATOM 736 C C . PRO A 1 95 ? 15.750 -10.981 9.536 1.00 88.62 95 PRO A C 1
ATOM 738 O O . PRO A 1 95 ? 14.605 -11.426 9.503 1.00 88.62 95 PRO A O 1
ATOM 741 N N . LYS A 1 96 ? 16.638 -11.377 10.460 1.00 87.56 96 LYS A N 1
ATOM 742 C CA . LYS A 1 96 ? 16.380 -12.473 11.416 1.00 87.56 96 LYS A CA 1
ATOM 743 C C . LYS A 1 96 ? 15.056 -12.320 12.170 1.00 87.56 96 LYS A C 1
ATOM 745 O O . LYS A 1 96 ? 14.277 -13.259 12.195 1.00 87.56 96 LYS A O 1
ATOM 750 N N . TYR A 1 97 ? 14.776 -11.124 12.687 1.00 88.62 97 TYR A N 1
ATOM 751 C CA . TYR A 1 97 ? 13.565 -10.872 13.471 1.00 88.62 97 TYR A CA 1
ATOM 752 C C . TYR A 1 97 ? 12.263 -11.023 12.667 1.00 88.62 97 TYR A C 1
ATOM 754 O O . TYR A 1 97 ? 11.225 -11.266 13.270 1.00 88.62 97 TYR A O 1
ATOM 762 N N . LEU A 1 98 ? 12.298 -10.888 11.332 1.00 88.56 98 LEU A N 1
ATOM 763 C CA . LEU A 1 98 ? 11.144 -11.178 10.473 1.00 88.56 98 LEU A CA 1
ATOM 764 C C . LEU A 1 98 ? 11.032 -12.673 10.160 1.00 88.56 98 LEU A C 1
ATOM 766 O O . LEU A 1 98 ? 9.925 -13.189 10.060 1.00 88.56 98 LEU A O 1
ATOM 770 N N . ARG A 1 99 ? 12.159 -13.391 10.068 1.00 86.94 99 ARG A N 1
ATOM 771 C CA . ARG A 1 99 ? 12.165 -14.858 9.898 1.00 86.94 99 ARG A CA 1
ATOM 772 C C . ARG A 1 99 ? 11.531 -15.575 11.088 1.00 86.94 99 ARG A C 1
ATOM 774 O O . ARG A 1 99 ? 10.855 -16.581 10.909 1.00 86.94 99 ARG A O 1
ATOM 781 N N . ASP A 1 100 ? 11.696 -15.018 12.283 1.00 88.62 100 ASP A N 1
ATOM 782 C CA . ASP A 1 100 ? 11.147 -15.581 13.519 1.00 88.62 100 ASP A CA 1
ATOM 783 C C . ASP A 1 100 ? 9.612 -15.425 13.626 1.00 88.62 100 ASP A C 1
ATOM 785 O O . ASP A 1 100 ? 8.985 -16.044 14.486 1.00 88.62 100 ASP A O 1
ATOM 789 N N . LEU A 1 101 ? 8.976 -14.643 12.740 1.00 87.81 101 LEU A N 1
ATOM 790 C CA . LEU A 1 101 ? 7.522 -14.422 12.733 1.00 87.81 101 LEU A CA 1
ATOM 791 C C . LEU A 1 101 ? 6.713 -15.598 12.157 1.00 87.81 101 LEU A C 1
ATOM 793 O O . LEU A 1 101 ? 5.487 -15.512 12.135 1.00 87.81 101 LEU A O 1
ATOM 797 N N . SER A 1 102 ? 7.371 -16.687 11.730 1.00 85.81 102 SER A N 1
ATOM 798 C CA . SER A 1 102 ? 6.732 -17.922 11.231 1.00 85.81 102 SER A CA 1
ATOM 799 C C . SER A 1 102 ? 5.689 -17.659 10.134 1.00 85.81 102 SER A C 1
ATOM 801 O O . SER A 1 102 ? 4.564 -18.144 10.201 1.00 85.81 102 SER A O 1
ATOM 803 N N . ILE A 1 103 ? 6.055 -16.826 9.158 1.00 93.06 103 ILE A N 1
ATOM 804 C CA . ILE A 1 103 ? 5.221 -16.512 7.994 1.00 93.06 103 ILE A CA 1
ATOM 805 C C . ILE A 1 103 ? 5.553 -17.506 6.884 1.00 93.06 103 ILE A C 1
ATOM 807 O O . ILE A 1 103 ? 6.733 -17.756 6.628 1.00 93.06 103 ILE A O 1
ATOM 811 N N . ASP A 1 104 ? 4.529 -18.045 6.228 1.00 93.44 104 ASP A N 1
ATOM 812 C CA . ASP A 1 104 ? 4.715 -18.986 5.129 1.00 93.44 104 ASP A CA 1
ATOM 813 C C . ASP A 1 104 ? 5.469 -18.333 3.967 1.00 93.44 104 ASP A C 1
ATOM 815 O O . ASP A 1 104 ? 5.213 -17.188 3.591 1.00 93.44 104 ASP A O 1
ATOM 819 N N . MET A 1 105 ? 6.423 -19.075 3.412 1.00 93.38 105 MET A N 1
ATOM 820 C CA . MET A 1 105 ? 7.235 -18.654 2.275 1.00 93.38 105 MET A CA 1
ATOM 821 C C . MET A 1 105 ? 6.640 -19.269 1.012 1.00 93.38 105 MET A C 1
ATOM 823 O O . MET A 1 105 ? 6.624 -20.492 0.877 1.00 93.38 105 MET A O 1
ATOM 827 N N . ILE A 1 106 ? 6.166 -18.428 0.099 1.00 95.25 106 ILE A N 1
ATOM 828 C CA . ILE A 1 106 ? 5.464 -18.834 -1.118 1.00 95.25 106 ILE A CA 1
ATOM 829 C C . ILE A 1 106 ? 6.376 -18.564 -2.323 1.00 95.25 106 ILE A C 1
ATOM 831 O O . ILE A 1 106 ? 6.880 -17.445 -2.480 1.00 95.25 106 ILE A O 1
ATOM 835 N N . PRO A 1 107 ? 6.644 -19.562 -3.178 1.00 95.44 107 PRO A N 1
ATOM 836 C CA . PRO A 1 107 ? 7.374 -19.343 -4.420 1.00 95.44 107 PRO A CA 1
ATOM 837 C C . PRO A 1 107 ? 6.587 -18.441 -5.377 1.00 95.44 107 PRO A C 1
ATOM 839 O O . PRO A 1 107 ? 5.412 -18.680 -5.633 1.00 95.44 107 PRO A O 1
ATOM 842 N N . ALA A 1 108 ? 7.240 -17.450 -5.983 1.00 95.81 108 ALA A N 1
ATOM 843 C CA . ALA A 1 108 ? 6.627 -16.555 -6.969 1.00 95.81 108 ALA A CA 1
ATOM 844 C C . ALA A 1 108 ? 6.083 -17.298 -8.206 1.00 95.81 108 ALA A C 1
ATOM 846 O O . ALA A 1 108 ? 5.222 -16.778 -8.908 1.00 95.81 108 ALA A O 1
ATOM 847 N N . SER A 1 109 ? 6.564 -18.519 -8.464 1.00 94.50 109 SER A N 1
ATOM 848 C CA . SER A 1 109 ? 6.065 -19.411 -9.518 1.00 94.50 109 SER A CA 1
ATOM 849 C C . SER A 1 109 ? 4.705 -20.040 -9.200 1.00 94.50 109 SER A C 1
ATOM 851 O O . SER A 1 109 ? 4.104 -20.652 -10.071 1.00 94.50 109 SER A O 1
ATOM 853 N N . GLU A 1 110 ? 4.239 -19.952 -7.954 1.00 95.56 110 GLU A N 1
ATOM 854 C CA . GLU A 1 110 ? 2.911 -20.422 -7.531 1.00 95.56 110 GLU A CA 1
ATOM 855 C C . GLU A 1 110 ? 1.891 -19.271 -7.463 1.00 95.56 110 GLU A C 1
ATOM 857 O O . GLU A 1 110 ? 0.694 -19.509 -7.304 1.00 95.56 110 GLU A O 1
ATOM 862 N N . VAL A 1 111 ? 2.358 -18.025 -7.602 1.00 97.44 111 VAL A N 1
ATOM 863 C CA . VAL A 1 111 ? 1.546 -16.809 -7.508 1.00 97.44 111 VAL A CA 1
ATOM 864 C C . VAL A 1 111 ? 1.118 -16.380 -8.907 1.00 97.44 111 VAL A C 1
ATOM 866 O O . VAL A 1 111 ? 1.946 -15.908 -9.684 1.00 97.44 111 VAL A O 1
ATOM 869 N N . HIS A 1 112 ? -0.163 -16.544 -9.231 1.00 96.88 112 HIS A N 1
ATOM 870 C CA . HIS A 1 112 ? -0.724 -16.217 -10.544 1.00 96.88 112 HIS A CA 1
ATOM 871 C C . HIS A 1 112 ? -1.274 -14.794 -10.552 1.00 96.88 112 HIS A C 1
ATOM 873 O O . HIS A 1 112 ? -1.942 -14.385 -9.607 1.00 96.88 112 HIS A O 1
ATOM 879 N N . ILE A 1 113 ? -1.004 -14.032 -11.608 1.00 96.00 113 ILE A N 1
ATOM 880 C CA . ILE A 1 113 ? -1.433 -12.635 -11.711 1.00 96.00 113 ILE A CA 1
ATOM 881 C C . ILE A 1 113 ? -2.883 -12.580 -12.193 1.00 96.00 113 ILE A C 1
ATOM 883 O O . ILE A 1 113 ? -3.224 -13.191 -13.206 1.00 96.00 113 ILE A O 1
ATOM 887 N N . LEU A 1 114 ? -3.724 -11.839 -11.470 1.00 94.62 114 LEU A N 1
ATOM 888 C CA . LEU A 1 114 ? -5.104 -11.537 -11.860 1.00 94.62 114 LEU A CA 1
ATOM 889 C C . LEU A 1 114 ? -5.238 -10.112 -12.399 1.00 94.62 114 LEU A C 1
ATOM 891 O O . LEU A 1 114 ? -5.979 -9.894 -13.354 1.00 94.62 114 LEU A O 1
ATOM 895 N N . SER A 1 115 ? -4.524 -9.152 -11.804 1.00 93.50 115 SER A N 1
ATOM 896 C CA . SER A 1 115 ? -4.452 -7.778 -12.302 1.00 93.50 115 SER A CA 1
ATOM 897 C C . SER A 1 115 ? -3.127 -7.100 -11.948 1.00 93.50 115 SER A C 1
ATOM 899 O O . SER A 1 115 ? -2.430 -7.478 -11.000 1.00 93.50 115 SER A O 1
ATOM 901 N N . GLU A 1 116 ? -2.807 -6.062 -12.710 1.00 93.44 116 GLU A N 1
ATOM 902 C CA . GLU A 1 116 ? -1.648 -5.191 -12.520 1.00 93.44 116 GLU A CA 1
ATOM 903 C C . GLU A 1 116 ? -2.112 -3.819 -12.003 1.00 93.44 116 GLU A C 1
ATOM 905 O O . GLU A 1 116 ? -3.260 -3.428 -12.222 1.00 93.44 116 GLU A O 1
ATOM 910 N N . SER A 1 117 ? -1.231 -3.104 -11.307 1.00 90.50 117 SER A N 1
ATOM 911 C CA . SER A 1 117 ? -1.415 -1.706 -10.912 1.00 90.50 117 SER A CA 1
ATOM 912 C C . SER A 1 117 ? -0.388 -0.839 -11.625 1.00 90.50 117 SER A C 1
ATOM 914 O O . SER A 1 117 ? 0.755 -1.256 -11.790 1.00 90.50 117 SER A O 1
ATOM 916 N N . THR A 1 118 ? -0.788 0.365 -12.028 1.00 88.94 118 THR A N 1
ATOM 917 C CA . THR A 1 118 ? 0.105 1.420 -12.534 1.00 88.94 118 THR A CA 1
ATOM 918 C C . THR A 1 118 ? 0.632 2.327 -11.422 1.00 88.94 118 THR A C 1
ATOM 920 O O . THR A 1 118 ? 1.524 3.124 -11.685 1.00 88.94 118 THR A O 1
ATOM 923 N N . ASP A 1 119 ? 0.074 2.230 -10.212 1.00 83.38 119 ASP A N 1
ATOM 924 C CA . ASP A 1 119 ? 0.391 3.089 -9.070 1.00 83.38 119 ASP A CA 1
ATOM 925 C C . ASP A 1 119 ? 0.812 2.248 -7.845 1.00 83.38 119 ASP A C 1
ATOM 927 O O . ASP A 1 119 ? 0.096 1.303 -7.482 1.00 83.38 119 ASP A O 1
ATOM 931 N N . PRO A 1 120 ? 1.971 2.536 -7.223 1.00 82.62 120 PRO A N 1
ATOM 932 C CA . PRO A 1 120 ? 3.007 3.449 -7.713 1.00 82.62 120 PRO A CA 1
ATOM 933 C C . PRO A 1 120 ? 3.631 2.962 -9.023 1.00 82.62 120 PRO A C 1
ATOM 935 O O . PRO A 1 120 ? 3.695 1.762 -9.287 1.00 82.62 120 PRO A O 1
ATOM 938 N N . GLU A 1 121 ? 4.127 3.896 -9.832 1.00 81.00 121 GLU A N 1
ATOM 939 C CA . GLU A 1 121 ? 4.915 3.544 -11.011 1.00 81.00 121 GLU A CA 1
ATOM 940 C C . GLU A 1 121 ? 6.191 2.773 -10.613 1.00 81.00 121 GLU A C 1
ATOM 942 O O . GLU A 1 121 ? 6.799 3.062 -9.575 1.00 81.00 121 GLU A O 1
ATOM 947 N N . PRO A 1 122 ? 6.674 1.842 -11.456 1.00 86.88 122 PRO A N 1
ATOM 948 C CA . PRO A 1 122 ? 6.102 1.399 -12.733 1.00 86.88 122 PRO A CA 1
ATOM 949 C C . PRO A 1 122 ? 4.970 0.371 -12.559 1.00 86.88 122 PRO A C 1
ATOM 951 O O . PRO A 1 122 ? 4.700 -0.090 -11.452 1.00 86.88 122 PRO A O 1
ATOM 954 N N . ILE A 1 123 ? 4.349 -0.043 -13.675 1.00 89.19 123 ILE A N 1
ATOM 955 C CA . ILE A 1 123 ? 3.356 -1.130 -13.680 1.00 89.19 123 ILE A CA 1
ATOM 956 C C . ILE A 1 123 ? 3.910 -2.356 -12.952 1.00 89.19 123 ILE A C 1
ATOM 958 O O . ILE A 1 123 ? 5.046 -2.756 -13.202 1.00 89.19 123 ILE A O 1
ATOM 962 N N . HIS A 1 124 ? 3.111 -2.959 -12.078 1.00 91.94 124 HIS A N 1
ATOM 963 C CA . HIS A 1 124 ? 3.497 -4.138 -11.309 1.00 91.94 124 HIS A CA 1
ATOM 964 C C . HIS A 1 124 ? 2.288 -5.030 -10.981 1.00 91.94 124 HIS A C 1
ATOM 966 O O . HIS A 1 124 ? 1.151 -4.554 -10.965 1.00 91.94 124 HIS A O 1
ATOM 972 N N . PRO A 1 125 ? 2.488 -6.330 -10.695 1.00 94.75 125 PRO A N 1
ATOM 973 C CA . PRO A 1 125 ? 1.394 -7.209 -10.291 1.00 94.75 125 PRO A CA 1
ATOM 974 C C . PRO A 1 125 ? 0.807 -6.794 -8.936 1.00 94.75 125 PRO A C 1
ATOM 976 O O . PRO A 1 125 ? 1.561 -6.586 -7.985 1.00 94.75 125 PRO A O 1
ATOM 979 N N . ALA A 1 126 ? -0.523 -6.725 -8.836 1.00 94.50 126 ALA A N 1
ATOM 980 C CA . ALA A 1 126 ? -1.217 -6.232 -7.644 1.00 94.50 126 ALA A CA 1
ATOM 981 C C . ALA A 1 126 ? -2.214 -7.252 -7.077 1.00 94.50 126 ALA A C 1
ATOM 983 O O . ALA A 1 126 ? -2.047 -7.706 -5.946 1.00 94.50 126 ALA A O 1
ATOM 984 N N . LEU A 1 127 ? -3.226 -7.669 -7.845 1.00 96.31 127 LEU A N 1
ATOM 985 C CA . LEU A 1 127 ? -4.137 -8.739 -7.425 1.00 96.31 127 LEU A CA 1
ATOM 986 C C . LEU A 1 127 ? -3.631 -10.076 -7.962 1.00 96.31 127 LEU A C 1
ATOM 988 O O . LEU A 1 127 ? -3.367 -10.218 -9.158 1.00 96.31 127 LEU A O 1
ATOM 992 N N . VAL A 1 128 ? -3.505 -11.064 -7.082 1.00 97.31 128 VAL A N 1
ATOM 993 C CA . VAL A 1 128 ? -2.933 -12.373 -7.408 1.00 97.31 128 VAL A CA 1
ATOM 994 C C . VAL A 1 128 ? -3.752 -13.517 -6.821 1.00 97.31 128 VAL A C 1
ATOM 996 O O . VAL A 1 128 ? -4.509 -13.331 -5.872 1.00 97.31 128 VAL A O 1
ATOM 999 N N . GLU A 1 129 ? -3.574 -14.718 -7.362 1.00 97.44 129 GLU A N 1
ATOM 1000 C CA . GLU A 1 129 ? -4.185 -15.955 -6.882 1.00 97.44 129 GLU A CA 1
ATOM 1001 C C . GLU A 1 129 ? -3.115 -16.975 -6.475 1.00 97.44 129 GLU A C 1
ATOM 1003 O O . GLU A 1 129 ? -2.146 -17.217 -7.203 1.00 97.44 129 GLU A O 1
ATOM 1008 N N . VAL A 1 130 ? -3.314 -17.609 -5.317 1.00 97.06 130 VAL A N 1
ATOM 1009 C CA 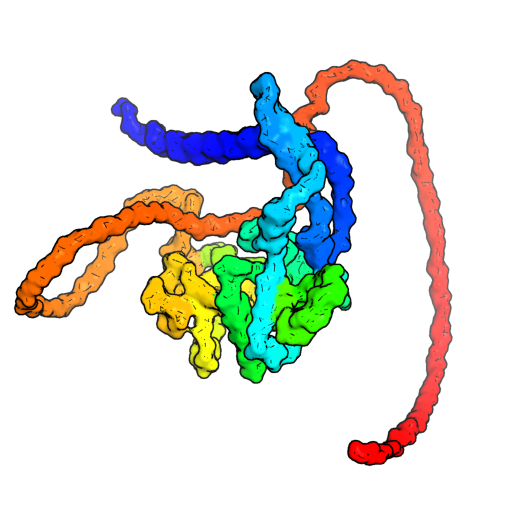. VAL A 1 130 ? -2.531 -18.765 -4.862 1.00 97.06 130 VAL A CA 1
ATOM 1010 C C . VAL A 1 130 ? -3.503 -19.843 -4.400 1.00 97.06 130 VAL A C 1
ATOM 1012 O O . VAL A 1 130 ? -4.315 -19.613 -3.509 1.00 97.06 130 VAL A O 1
ATOM 1015 N N . HIS A 1 131 ? -3.429 -21.031 -5.005 1.00 93.62 131 HIS A N 1
ATOM 1016 C CA . HIS A 1 131 ? -4.281 -22.181 -4.665 1.00 93.62 131 HIS A CA 1
ATOM 1017 C C . HIS A 1 131 ? -5.800 -21.888 -4.676 1.00 93.62 131 HIS A C 1
ATOM 1019 O O . HIS A 1 131 ? -6.548 -22.474 -3.893 1.00 93.62 131 HIS A O 1
ATOM 1025 N N . GLY A 1 132 ? -6.261 -21.009 -5.573 1.00 94.12 132 GLY A N 1
ATOM 1026 C CA . GLY A 1 132 ? -7.676 -20.638 -5.709 1.00 94.12 132 GLY A CA 1
ATOM 1027 C C . GLY A 1 132 ? -8.178 -19.604 -4.692 1.00 94.12 132 GLY A C 1
ATOM 1028 O O . GLY A 1 132 ? -9.381 -19.362 -4.625 1.00 94.12 132 GLY A O 1
ATOM 1029 N N . GLU A 1 133 ? -7.290 -19.006 -3.893 1.00 96.75 133 GLU A N 1
ATOM 1030 C CA . GLU A 1 133 ? -7.598 -17.865 -3.024 1.00 96.75 133 GLU A CA 1
ATOM 1031 C C . GLU A 1 133 ? -6.904 -16.601 -3.552 1.00 96.75 133 GLU A C 1
ATOM 1033 O O . GLU A 1 133 ? -5.762 -16.653 -4.016 1.00 96.75 133 GLU A O 1
ATOM 1038 N N . GLN A 1 134 ? -7.608 -15.468 -3.492 1.00 97.19 134 GLN A N 1
ATOM 1039 C CA . GLN A 1 134 ? -7.118 -14.181 -3.981 1.00 97.19 134 GLN A CA 1
ATOM 1040 C C . GLN A 1 134 ? -6.426 -13.376 -2.880 1.00 97.19 134 GLN A C 1
ATOM 1042 O O . GLN A 1 134 ? -6.895 -13.298 -1.742 1.00 97.19 134 GLN A O 1
ATOM 1047 N N . PHE A 1 135 ? -5.336 -12.712 -3.251 1.00 98.19 135 PHE A N 1
ATOM 1048 C CA . PHE A 1 135 ? -4.521 -11.895 -2.364 1.00 98.19 135 PHE A CA 1
ATOM 1049 C C . PHE A 1 135 ? -4.104 -10.601 -3.050 1.00 98.19 135 PHE A C 1
ATOM 1051 O O . PHE A 1 135 ? -3.964 -10.540 -4.270 1.00 98.19 135 PHE A O 1
ATOM 1058 N N . PHE A 1 136 ? -3.846 -9.582 -2.240 1.00 97.62 136 PHE A N 1
ATOM 1059 C CA . PHE A 1 136 ? -3.134 -8.395 -2.688 1.00 97.62 136 PHE A CA 1
ATOM 1060 C C . PHE A 1 136 ? -1.630 -8.619 -2.502 1.00 97.62 136 PHE A C 1
ATOM 1062 O O . PHE A 1 136 ? -1.187 -8.957 -1.401 1.00 97.62 136 PHE A O 1
ATOM 1069 N N . LEU A 1 137 ? -0.847 -8.465 -3.564 1.00 97.69 137 LEU A N 1
ATOM 1070 C CA . LEU A 1 137 ? 0.608 -8.519 -3.537 1.00 97.69 137 LEU A CA 1
ATOM 1071 C C . LEU A 1 137 ? 1.156 -7.109 -3.313 1.00 97.69 137 LEU A C 1
ATOM 1073 O O . LEU A 1 137 ? 1.053 -6.256 -4.188 1.00 97.69 137 LEU A O 1
ATOM 1077 N N . LYS A 1 138 ? 1.803 -6.887 -2.165 1.00 96.06 138 LYS A N 1
ATOM 1078 C CA . LYS A 1 138 ? 2.601 -5.678 -1.934 1.00 96.06 138 LYS A CA 1
ATOM 1079 C C . LYS A 1 138 ? 4.064 -5.987 -2.242 1.00 96.06 138 LYS A C 1
ATOM 1081 O O . LYS A 1 138 ? 4.688 -6.831 -1.587 1.00 96.06 138 LYS A O 1
ATOM 1086 N N . VAL A 1 139 ? 4.586 -5.344 -3.281 1.00 94.75 139 VAL A N 1
ATOM 1087 C CA . VAL A 1 139 ? 5.963 -5.513 -3.758 1.00 94.75 139 VAL A CA 1
ATOM 1088 C C . VAL A 1 139 ? 6.925 -4.714 -2.874 1.00 94.75 139 VAL A C 1
ATOM 1090 O O . VAL A 1 139 ? 6.584 -3.652 -2.360 1.00 94.75 139 VAL A O 1
ATOM 1093 N N . VAL A 1 140 ? 8.134 -5.236 -2.667 1.00 93.19 140 VAL A N 1
ATOM 1094 C CA . VAL A 1 140 ? 9.205 -4.519 -1.964 1.00 93.19 140 VAL A CA 1
ATOM 1095 C C . VAL A 1 140 ? 9.670 -3.326 -2.801 1.00 93.19 140 VAL A C 1
ATOM 1097 O O . VAL A 1 140 ? 10.156 -3.510 -3.916 1.00 93.19 140 VAL A O 1
ATOM 1100 N N . ASP A 1 141 ? 9.669 -2.131 -2.211 1.00 89.94 141 ASP A N 1
ATOM 1101 C CA . ASP A 1 141 ? 10.438 -1.004 -2.743 1.00 89.94 141 ASP A CA 1
ATOM 1102 C C . ASP A 1 141 ? 11.912 -1.123 -2.323 1.00 89.94 141 ASP A C 1
ATOM 1104 O O . ASP A 1 141 ? 12.274 -0.982 -1.149 1.00 89.94 141 ASP A O 1
ATOM 1108 N N . MET A 1 142 ? 12.786 -1.378 -3.297 1.00 88.62 142 MET A N 1
ATOM 1109 C CA . MET A 1 142 ? 14.227 -1.523 -3.073 1.00 88.62 142 MET A CA 1
ATOM 1110 C C . MET A 1 142 ? 14.916 -0.219 -2.662 1.00 88.62 142 MET A C 1
ATOM 1112 O O . MET A 1 142 ? 15.966 -0.265 -2.015 1.00 88.62 142 MET A O 1
ATOM 1116 N N . ASN A 1 143 ? 14.317 0.933 -2.967 1.00 86.88 143 ASN A N 1
ATOM 1117 C CA . ASN A 1 143 ? 14.812 2.233 -2.525 1.00 86.88 143 ASN A CA 1
ATOM 1118 C C . ASN A 1 143 ? 14.442 2.507 -1.060 1.00 86.88 143 ASN A C 1
ATOM 1120 O O . ASN A 1 143 ? 15.125 3.278 -0.382 1.00 86.88 143 ASN A O 1
ATOM 1124 N N . GLN A 1 144 ? 13.401 1.842 -0.544 1.00 85.94 144 GLN A N 1
ATOM 1125 C CA . GLN A 1 144 ? 12.866 2.045 0.801 1.00 85.94 144 GLN A CA 1
ATOM 1126 C C . GLN A 1 144 ? 12.562 0.720 1.521 1.00 85.94 144 GLN A C 1
ATOM 1128 O O . GLN A 1 144 ? 11.427 0.357 1.827 1.00 85.94 144 GLN A O 1
ATOM 1133 N N . LEU A 1 145 ? 13.620 0.009 1.919 1.00 88.81 145 LEU A N 1
ATOM 1134 C CA . LEU A 1 145 ? 13.471 -1.271 2.627 1.00 88.81 145 LEU A CA 1
ATOM 1135 C C . LEU A 1 145 ? 12.925 -1.143 4.061 1.00 88.81 145 LEU A C 1
ATOM 1137 O O . LEU A 1 145 ? 12.445 -2.129 4.623 1.00 88.81 145 LEU A O 1
ATOM 1141 N N . GLN A 1 146 ? 13.085 0.016 4.711 1.00 90.19 146 GLN A N 1
ATOM 1142 C CA . GLN A 1 146 ? 12.670 0.193 6.109 1.00 90.19 146 GLN A CA 1
ATOM 1143 C C . GLN A 1 146 ? 11.144 0.202 6.269 1.00 90.19 146 GLN A C 1
ATOM 1145 O O . GLN A 1 146 ? 10.673 -0.553 7.123 1.00 90.19 146 GLN A O 1
ATOM 1150 N N . PRO A 1 147 ? 10.373 0.926 5.433 1.00 91.94 147 PRO A N 1
ATOM 1151 C CA . PRO A 1 147 ? 8.920 0.843 5.464 1.00 91.94 147 PRO A CA 1
ATOM 1152 C C . PRO A 1 147 ? 8.378 -0.579 5.336 1.00 91.94 147 PRO A C 1
ATOM 1154 O O . PRO A 1 147 ? 7.662 -1.047 6.217 1.00 91.94 147 PRO A O 1
ATOM 1157 N N . THR A 1 148 ? 8.835 -1.342 4.338 1.00 93.25 148 THR A N 1
ATOM 1158 C CA . THR A 1 148 ? 8.396 -2.740 4.161 1.00 93.25 148 THR A CA 1
ATOM 1159 C C . THR A 1 148 ? 8.666 -3.592 5.411 1.00 93.25 148 THR A C 1
ATOM 1161 O O . THR A 1 148 ? 7.826 -4.364 5.875 1.00 93.25 148 THR A O 1
ATOM 1164 N N . LYS A 1 149 ? 9.852 -3.440 6.013 1.00 94.00 149 LYS A N 1
ATOM 1165 C CA . LYS A 1 149 ? 10.229 -4.153 7.241 1.00 94.00 149 LYS A CA 1
ATOM 1166 C C . LYS A 1 149 ? 9.361 -3.772 8.438 1.00 94.00 149 LYS A C 1
ATOM 1168 O O . LYS A 1 149 ? 9.030 -4.649 9.244 1.00 94.00 149 LYS A O 1
ATOM 1173 N N . ARG A 1 150 ? 9.062 -2.480 8.584 1.00 94.88 150 ARG A N 1
ATOM 1174 C CA . ARG A 1 150 ? 8.207 -1.940 9.643 1.00 94.88 150 ARG A CA 1
ATOM 1175 C C . ARG A 1 150 ? 6.783 -2.454 9.485 1.00 94.88 150 ARG A C 1
ATOM 1177 O O . ARG A 1 150 ? 6.240 -2.977 10.456 1.00 94.88 150 ARG A O 1
ATOM 1184 N N . GLU A 1 151 ? 6.240 -2.398 8.275 1.00 95.81 151 GLU A N 1
ATOM 1185 C CA . GLU A 1 151 ? 4.888 -2.850 7.958 1.00 95.81 151 GLU A CA 1
ATOM 1186 C C . GLU A 1 151 ? 4.690 -4.321 8.328 1.00 95.81 151 GLU A C 1
ATOM 1188 O O . GLU A 1 151 ? 3.818 -4.643 9.138 1.00 95.81 151 GLU A O 1
ATOM 1193 N N . ILE A 1 152 ? 5.575 -5.209 7.850 1.00 95.81 152 ILE A N 1
ATOM 1194 C CA . ILE A 1 152 ? 5.502 -6.644 8.164 1.00 95.81 152 ILE A CA 1
ATOM 1195 C C . ILE A 1 152 ? 5.531 -6.877 9.679 1.00 95.81 152 ILE A C 1
ATOM 1197 O O . ILE A 1 152 ? 4.754 -7.670 10.223 1.00 95.81 152 ILE A O 1
ATOM 1201 N N . HIS A 1 153 ? 6.421 -6.171 10.380 1.00 95.25 153 HIS A N 1
ATOM 1202 C CA . HIS A 1 153 ? 6.562 -6.295 11.824 1.00 95.25 153 HIS A CA 1
ATOM 1203 C C . HIS A 1 153 ? 5.315 -5.815 12.581 1.00 95.25 153 HIS A C 1
ATOM 1205 O O . HIS A 1 153 ? 4.828 -6.523 13.468 1.00 95.25 153 HIS A O 1
ATOM 1211 N N . LEU A 1 154 ? 4.789 -4.633 12.246 1.00 95.62 154 LEU A N 1
ATOM 1212 C CA . LEU A 1 154 ? 3.623 -4.052 12.909 1.00 95.62 154 LEU A CA 1
ATOM 1213 C C . LEU A 1 154 ? 2.363 -4.870 12.642 1.00 95.62 154 LEU A C 1
ATOM 1215 O O . LEU A 1 154 ? 1.653 -5.194 13.593 1.00 95.62 154 LEU A O 1
ATOM 1219 N N . MET A 1 155 ? 2.128 -5.294 11.401 1.00 96.62 155 MET A N 1
ATOM 1220 C CA . MET A 1 155 ? 0.988 -6.145 11.053 1.00 96.62 155 MET A CA 1
ATOM 1221 C C . MET A 1 155 ? 1.003 -7.467 11.823 1.00 96.62 155 MET A C 1
ATOM 1223 O O . MET A 1 155 ? -0.011 -7.845 12.414 1.00 96.62 155 MET A O 1
ATOM 1227 N N . LYS A 1 156 ? 2.158 -8.138 11.933 1.00 95.38 156 LYS A N 1
ATOM 1228 C CA . LYS A 1 156 ? 2.267 -9.351 12.762 1.00 95.38 156 LYS A CA 1
ATOM 1229 C C . LYS A 1 156 ? 2.130 -9.076 14.258 1.00 95.38 156 LYS A C 1
ATOM 1231 O O . LYS A 1 156 ? 1.557 -9.890 14.986 1.00 95.38 156 LYS A O 1
ATOM 1236 N N . ARG A 1 157 ? 2.613 -7.928 14.743 1.00 95.31 157 ARG A N 1
ATOM 1237 C CA . ARG A 1 157 ? 2.412 -7.502 16.137 1.00 95.31 157 ARG A CA 1
ATOM 1238 C C . ARG A 1 157 ? 0.928 -7.268 16.442 1.00 95.31 157 ARG A C 1
ATOM 1240 O O . ARG A 1 157 ? 0.474 -7.685 17.507 1.00 95.31 157 ARG A O 1
ATOM 1247 N N . MET A 1 158 ? 0.186 -6.641 15.530 1.00 95.75 158 MET A N 1
ATOM 1248 C CA . MET A 1 158 ? -1.262 -6.425 15.635 1.00 95.75 158 MET A CA 1
ATOM 1249 C C . MET A 1 158 ? -2.041 -7.738 15.582 1.00 95.75 158 MET A C 1
ATOM 1251 O O . MET A 1 158 ? -2.938 -7.956 16.398 1.00 95.75 158 MET A O 1
ATOM 1255 N N . GLU A 1 159 ? -1.653 -8.652 14.691 1.00 94.88 159 GLU A N 1
ATOM 1256 C CA . GLU A 1 159 ? -2.244 -9.987 14.606 1.00 94.88 159 GLU A CA 1
ATOM 1257 C C . GLU A 1 159 ? -2.084 -10.753 15.924 1.00 94.88 159 GLU A C 1
ATOM 1259 O O . GLU A 1 159 ? -3.069 -11.250 16.466 1.00 94.88 159 GLU A O 1
ATOM 1264 N N . LYS A 1 160 ? -0.875 -10.760 16.502 1.00 94.75 160 LYS A N 1
ATOM 1265 C CA . LYS A 1 160 ? -0.596 -11.392 17.803 1.00 94.75 160 LYS A CA 1
ATOM 1266 C C . LYS A 1 160 ? -1.416 -10.795 18.953 1.00 94.75 160 LYS A C 1
ATOM 1268 O O . LYS A 1 160 ? -1.665 -11.478 19.943 1.00 94.75 160 LYS A O 1
ATOM 1273 N N . LYS A 1 161 ? -1.804 -9.524 18.841 1.00 96.06 161 LYS A N 1
ATOM 1274 C CA . LYS A 1 161 ? -2.653 -8.815 19.807 1.00 96.06 161 LYS A CA 1
ATOM 1275 C C . LYS A 1 161 ? -4.155 -9.005 19.563 1.00 96.06 161 LYS A C 1
ATOM 1277 O O . LYS A 1 161 ? -4.941 -8.500 20.355 1.00 96.06 161 LYS A O 1
ATOM 1282 N N . GLY A 1 162 ? -4.555 -9.693 18.491 1.00 96.44 162 GLY A N 1
ATOM 1283 C CA . GLY A 1 162 ? -5.965 -9.891 18.149 1.00 96.44 162 GLY A CA 1
ATOM 1284 C C . GLY A 1 162 ? -6.669 -8.626 17.651 1.00 96.44 162 GLY A C 1
ATOM 1285 O O . GLY A 1 162 ? -7.890 -8.550 17.705 1.00 96.44 162 GLY A O 1
ATOM 1286 N N . LEU A 1 163 ? -5.938 -7.611 17.166 1.00 96.94 163 LEU A N 1
ATOM 1287 C CA . LEU A 1 163 ? -6.572 -6.336 16.781 1.00 96.94 163 LEU A CA 1
ATOM 1288 C C . LEU A 1 163 ? -7.501 -6.458 15.564 1.00 96.94 163 LEU A C 1
ATOM 1290 O O . LEU A 1 163 ? -8.432 -5.676 15.422 1.00 96.94 163 LEU A O 1
ATOM 1294 N N . HIS A 1 164 ? -7.314 -7.495 14.750 1.00 94.56 164 HIS A N 1
ATOM 1295 C CA . HIS A 1 164 ? -8.186 -7.825 13.622 1.00 94.56 164 HIS A CA 1
ATOM 1296 C C . HIS A 1 164 ? -9.620 -8.216 14.023 1.00 94.56 164 HIS A C 1
ATOM 1298 O O . HIS A 1 164 ? -10.481 -8.342 13.158 1.00 94.56 164 HIS A O 1
ATOM 1304 N N . GLU A 1 165 ? -9.869 -8.477 15.308 1.00 94.56 165 GLU A N 1
ATOM 1305 C CA . GLU A 1 165 ? -11.216 -8.699 15.850 1.00 94.56 165 GLU A CA 1
ATOM 1306 C C . GLU A 1 165 ? -11.896 -7.377 16.235 1.00 94.56 165 GLU A C 1
ATOM 1308 O O . GLU A 1 165 ? -13.104 -7.343 16.451 1.00 94.56 165 GLU A O 1
ATOM 1313 N N . GLN A 1 166 ? -11.125 -6.291 16.337 1.00 96.62 166 GLN A N 1
ATOM 1314 C CA . GLN A 1 166 ? -11.603 -4.990 16.798 1.00 96.62 166 GLN A CA 1
ATOM 1315 C C . GLN A 1 166 ? -11.831 -4.010 15.655 1.00 96.62 166 GLN A C 1
ATOM 1317 O O . GLN A 1 166 ? -12.692 -3.148 15.788 1.00 96.62 166 GLN A O 1
ATOM 1322 N N . PHE A 1 167 ? -11.070 -4.102 14.569 1.00 96.81 167 PHE A N 1
ATOM 1323 C CA . PHE A 1 167 ? -11.241 -3.296 13.362 1.00 96.81 167 PHE A CA 1
ATOM 1324 C C . PHE A 1 167 ? -10.697 -4.040 12.141 1.00 96.81 167 PHE A C 1
ATOM 1326 O O . PHE A 1 167 ? -9.975 -5.036 12.272 1.00 96.81 167 PHE A O 1
ATOM 1333 N N . ARG A 1 168 ? -11.048 -3.564 10.943 1.00 97.19 168 ARG A N 1
ATOM 1334 C CA . ARG A 1 168 ? -10.625 -4.199 9.696 1.00 97.19 168 ARG A CA 1
ATOM 1335 C C . ARG A 1 168 ? -9.266 -3.673 9.256 1.00 97.19 168 ARG A C 1
ATOM 1337 O O . ARG A 1 168 ? -9.040 -2.473 9.143 1.00 97.19 168 ARG A O 1
ATOM 1344 N N . MET A 1 169 ? -8.367 -4.605 8.991 1.00 96.88 169 MET A N 1
ATOM 1345 C CA . MET A 1 169 ? -7.069 -4.361 8.379 1.00 96.88 169 MET A CA 1
ATOM 1346 C C . MET A 1 169 ? -6.668 -5.613 7.595 1.00 96.88 169 MET A C 1
ATOM 1348 O O . MET A 1 169 ? -7.042 -6.728 7.994 1.00 96.88 169 MET A O 1
ATOM 1352 N N . PRO A 1 170 ? -5.895 -5.488 6.507 1.00 97.06 170 PRO A N 1
ATOM 1353 C CA . PRO A 1 170 ? -5.370 -6.659 5.827 1.00 97.06 170 PRO A CA 1
ATOM 1354 C C . PRO A 1 170 ? -4.499 -7.502 6.768 1.00 97.06 170 PRO A C 1
ATOM 1356 O O . PRO A 1 170 ? -3.790 -6.983 7.629 1.00 97.06 170 PRO A O 1
ATOM 1359 N N . LYS A 1 171 ? -4.521 -8.827 6.600 1.00 96.56 171 LYS A N 1
ATOM 1360 C CA . LYS A 1 171 ? -3.593 -9.744 7.285 1.00 96.56 171 LYS A CA 1
ATOM 1361 C C . LYS A 1 171 ? -2.490 -10.182 6.337 1.00 96.56 171 LYS A C 1
ATOM 1363 O O . LYS A 1 171 ? -2.783 -10.429 5.170 1.00 96.56 171 LYS A O 1
ATOM 1368 N N . ILE A 1 172 ? -1.275 -10.366 6.855 1.00 97.12 172 ILE A N 1
ATOM 1369 C CA . ILE A 1 172 ? -0.169 -10.974 6.100 1.00 97.12 172 ILE A CA 1
ATOM 1370 C C . ILE A 1 172 ? -0.388 -12.480 6.008 1.00 97.12 172 ILE A C 1
ATOM 1372 O O . ILE A 1 172 ? -0.445 -13.165 7.034 1.00 97.12 172 ILE A O 1
ATOM 1376 N N . ARG A 1 173 ? -0.483 -12.975 4.773 1.00 97.06 173 ARG A N 1
ATOM 1377 C CA . ARG A 1 173 ? -0.787 -14.369 4.431 1.00 97.06 173 ARG A CA 1
ATOM 1378 C C . ARG A 1 173 ? 0.432 -15.159 3.970 1.00 97.06 173 ARG A C 1
ATOM 1380 O O . ARG A 1 173 ? 0.470 -16.360 4.187 1.00 97.06 173 ARG A O 1
ATOM 1387 N N . GLY A 1 174 ? 1.445 -14.495 3.423 1.00 96.50 174 GLY A N 1
ATOM 1388 C CA . GLY A 1 174 ? 2.685 -15.149 3.016 1.00 96.50 174 GLY A CA 1
ATOM 1389 C C . GLY A 1 174 ? 3.751 -14.154 2.581 1.00 96.50 174 GLY A C 1
ATOM 1390 O O . GLY A 1 174 ? 3.447 -13.004 2.274 1.00 96.50 174 GLY A O 1
ATOM 1391 N N . LEU A 1 175 ? 5.004 -14.592 2.560 1.00 96.81 175 LEU A N 1
ATOM 1392 C CA . LEU A 1 175 ? 6.128 -13.862 1.981 1.00 96.81 175 LEU A CA 1
ATOM 1393 C C . LEU A 1 175 ? 6.481 -14.495 0.639 1.00 96.81 175 LEU A C 1
ATOM 1395 O O . LEU A 1 175 ? 6.669 -15.708 0.560 1.00 96.81 175 LEU A O 1
ATOM 1399 N N . VAL A 1 176 ? 6.589 -13.686 -0.409 1.00 96.56 176 VAL A N 1
ATOM 1400 C CA . VAL A 1 176 ? 6.830 -14.177 -1.766 1.00 96.56 176 VAL A CA 1
ATOM 1401 C C . VAL A 1 176 ? 8.323 -14.173 -2.061 1.00 96.56 176 VAL A C 1
ATOM 1403 O O . VAL A 1 176 ? 9.022 -13.191 -1.801 1.00 96.56 176 VAL A O 1
ATOM 1406 N N . THR A 1 177 ? 8.824 -15.272 -2.620 1.00 94.94 177 THR A N 1
ATOM 1407 C CA . THR A 1 177 ? 10.242 -15.434 -2.966 1.00 94.94 177 THR A CA 1
ATOM 1408 C C . THR A 1 177 ? 10.428 -15.889 -4.397 1.00 94.94 177 THR A C 1
ATOM 1410 O O . THR A 1 177 ? 9.711 -16.768 -4.869 1.00 94.94 177 THR A O 1
ATOM 1413 N N . PHE A 1 178 ? 11.429 -15.341 -5.081 1.00 92.12 178 PHE A N 1
ATOM 1414 C CA . PHE A 1 178 ? 11.845 -15.888 -6.365 1.00 92.12 178 PHE A CA 1
ATOM 1415 C C . PHE A 1 178 ? 12.598 -17.206 -6.180 1.00 92.12 178 PHE A C 1
ATOM 1417 O O . PHE A 1 178 ? 13.372 -17.392 -5.232 1.00 92.12 178 PHE A O 1
ATOM 1424 N N . ALA A 1 179 ? 12.398 -18.133 -7.114 1.00 79.75 179 ALA A N 1
ATOM 1425 C CA . ALA A 1 179 ? 13.173 -19.361 -7.150 1.00 79.75 179 ALA A CA 1
ATOM 1426 C C . ALA A 1 179 ? 14.648 -19.037 -7.449 1.00 79.75 179 ALA A C 1
ATOM 1428 O O . ALA A 1 179 ? 14.965 -18.361 -8.422 1.00 79.75 179 ALA A O 1
ATOM 1429 N N . SER A 1 180 ? 15.578 -19.551 -6.635 1.00 64.62 180 SER A N 1
ATOM 1430 C CA . SER A 1 180 ? 17.010 -19.414 -6.934 1.00 64.62 180 SER A CA 1
ATOM 1431 C C . SER A 1 180 ? 17.351 -20.209 -8.199 1.00 64.62 180 SER A C 1
ATOM 1433 O O . SER A 1 180 ? 17.257 -21.445 -8.219 1.00 64.62 180 SER A O 1
ATOM 1435 N N . THR A 1 181 ? 17.754 -19.486 -9.242 1.00 53.62 181 THR A N 1
ATOM 1436 C CA . THR A 1 181 ? 18.132 -20.006 -10.564 1.00 53.62 181 THR A CA 1
ATOM 1437 C C . THR A 1 181 ? 19.471 -20.754 -10.535 1.00 53.62 181 THR A C 1
ATOM 1439 O O . THR A 1 181 ? 19.696 -21.655 -11.344 1.00 53.62 181 THR A O 1
ATOM 1442 N N . ASP A 1 182 ? 20.318 -20.509 -9.527 1.00 53.31 182 ASP A N 1
ATOM 1443 C CA . ASP A 1 182 ? 21.677 -21.046 -9.461 1.00 53.31 182 ASP A CA 1
ATOM 1444 C C . ASP A 1 182 ? 21.897 -22.166 -8.431 1.00 53.31 182 ASP A C 1
ATOM 1446 O O . ASP A 1 182 ? 21.767 -22.012 -7.214 1.00 53.31 182 ASP A O 1
ATOM 1450 N N . LYS A 1 183 ? 22.400 -23.318 -8.901 1.00 47.81 183 LYS A N 1
ATOM 1451 C CA . LYS A 1 183 ? 22.770 -24.467 -8.042 1.00 47.81 183 LYS A CA 1
ATOM 1452 C C . LYS A 1 183 ? 23.875 -24.142 -7.020 1.00 47.81 183 LYS A C 1
ATOM 1454 O O . LYS A 1 183 ? 23.955 -24.814 -5.991 1.00 47.81 183 LYS A O 1
ATOM 1459 N N . LYS A 1 184 ? 24.725 -23.138 -7.284 1.00 45.28 184 LYS A N 1
ATOM 1460 C CA . LYS A 1 184 ? 25.761 -22.655 -6.346 1.00 45.28 184 LYS A CA 1
ATOM 1461 C C . LYS A 1 184 ? 25.196 -21.679 -5.304 1.00 45.28 184 LYS A C 1
ATOM 1463 O O . LYS A 1 184 ? 25.642 -21.718 -4.157 1.00 45.28 184 LYS A O 1
ATOM 1468 N N . GLU A 1 185 ? 24.186 -20.882 -5.656 1.00 50.34 185 GLU A N 1
ATOM 1469 C CA . GLU A 1 185 ? 23.470 -20.006 -4.718 1.00 50.34 185 GLU A CA 1
ATOM 1470 C C . GLU A 1 185 ? 22.625 -20.786 -3.706 1.00 50.34 185 GLU A C 1
ATOM 1472 O O . GLU A 1 185 ? 22.571 -20.402 -2.534 1.00 50.34 185 GLU A O 1
ATOM 1477 N N . LYS A 1 186 ? 22.046 -21.928 -4.109 1.00 48.59 186 LYS A N 1
ATOM 1478 C CA . LYS A 1 186 ? 21.237 -22.791 -3.225 1.00 48.59 186 LYS A CA 1
ATOM 1479 C C . LYS A 1 186 ? 21.950 -23.198 -1.927 1.00 48.59 186 LYS A C 1
ATOM 1481 O O . LYS A 1 186 ? 21.295 -23.351 -0.902 1.00 48.59 186 LYS A O 1
ATOM 1486 N N . LYS A 1 187 ? 23.287 -23.317 -1.927 1.00 42.66 187 LYS A N 1
ATOM 1487 C CA . LYS A 1 187 ? 24.083 -23.613 -0.715 1.00 42.66 187 LYS A CA 1
ATOM 1488 C C . LYS A 1 187 ? 24.398 -22.387 0.155 1.00 42.66 187 LYS A C 1
ATOM 1490 O O . LYS A 1 187 ? 24.721 -22.562 1.325 1.00 42.66 187 LYS A O 1
ATOM 1495 N N . LYS A 1 188 ? 24.337 -21.165 -0.389 1.00 43.94 188 LYS A N 1
ATOM 1496 C CA . LYS A 1 188 ? 24.701 -19.914 0.310 1.00 43.94 188 LYS A CA 1
ATOM 1497 C C . LYS A 1 188 ? 23.466 -19.177 0.862 1.00 43.94 188 LYS A C 1
ATOM 1499 O O . LYS A 1 188 ? 23.542 -18.617 1.953 1.00 43.94 188 LYS A O 1
ATOM 1504 N N . LYS A 1 189 ? 22.322 -19.246 0.161 1.00 46.91 189 LYS A N 1
ATOM 1505 C CA . LYS A 1 189 ? 21.029 -18.637 0.553 1.00 46.91 189 LYS A CA 1
ATOM 1506 C C . LYS A 1 189 ? 20.242 -19.420 1.609 1.00 46.91 189 LYS A C 1
ATOM 1508 O O . LYS A 1 189 ? 19.336 -18.859 2.209 1.00 46.91 189 LYS A O 1
ATOM 1513 N N . GLN A 1 190 ? 20.623 -20.658 1.933 1.00 47.38 190 GLN A N 1
ATOM 1514 C CA . GLN A 1 190 ? 19.938 -21.448 2.970 1.00 47.38 190 GLN A CA 1
ATOM 1515 C C . GLN A 1 190 ? 19.944 -20.771 4.364 1.00 47.38 190 GLN A C 1
ATOM 1517 O O . GLN A 1 190 ? 19.104 -21.088 5.197 1.00 47.38 190 GLN A O 1
ATOM 1522 N N . ASN A 1 191 ? 20.837 -19.794 4.591 1.00 48.69 191 ASN A N 1
ATOM 1523 C CA . ASN A 1 191 ? 20.889 -18.972 5.810 1.00 48.69 191 ASN A CA 1
ATOM 1524 C C . ASN A 1 191 ? 20.306 -17.547 5.664 1.00 48.69 191 ASN A C 1
ATOM 1526 O O . ASN A 1 191 ? 20.133 -16.867 6.680 1.00 48.69 191 ASN A O 1
ATOM 1530 N N . ASN A 1 192 ? 20.014 -17.092 4.439 1.00 57.59 192 ASN A N 1
ATOM 1531 C CA . ASN A 1 192 ? 19.529 -15.747 4.111 1.00 57.59 192 ASN A CA 1
ATOM 1532 C C . ASN A 1 192 ? 18.483 -15.836 2.992 1.00 57.59 192 ASN A C 1
ATOM 1534 O O . ASN A 1 192 ? 18.810 -15.674 1.818 1.00 57.59 192 ASN A O 1
ATOM 1538 N N . SER A 1 193 ? 17.233 -16.104 3.365 1.00 76.94 193 SER A N 1
ATOM 1539 C CA . SER A 1 193 ? 16.099 -15.926 2.461 1.00 76.94 193 SER A CA 1
ATOM 1540 C C . SER A 1 193 ? 15.940 -14.441 2.135 1.00 76.94 193 SER A C 1
ATOM 1542 O O . SER A 1 193 ? 16.019 -13.605 3.038 1.00 76.94 193 SER A O 1
ATOM 1544 N N . SER A 1 194 ? 15.732 -14.111 0.869 1.00 89.62 194 SER A N 1
ATOM 1545 C CA . SER A 1 194 ? 15.257 -12.801 0.435 1.00 89.62 194 SER A CA 1
ATOM 1546 C C . SER A 1 194 ? 13.813 -12.923 -0.044 1.00 89.62 194 SER A C 1
ATOM 1548 O O . SER A 1 194 ? 13.360 -14.031 -0.337 1.00 89.62 194 SER A O 1
ATOM 1550 N N . ILE A 1 195 ? 13.076 -11.818 -0.029 1.00 94.50 195 ILE A N 1
ATOM 1551 C CA . ILE A 1 195 ? 11.675 -11.755 -0.450 1.00 94.50 195 ILE A CA 1
ATOM 1552 C C . ILE A 1 195 ? 11.517 -10.670 -1.511 1.00 94.50 195 ILE A C 1
ATOM 1554 O O . ILE A 1 195 ? 12.191 -9.645 -1.434 1.00 94.50 195 ILE A O 1
ATOM 1558 N N . MET A 1 196 ? 10.612 -10.885 -2.460 1.00 94.88 196 MET A N 1
ATOM 1559 C CA . MET A 1 196 ? 10.271 -9.892 -3.487 1.00 94.88 196 MET A CA 1
ATOM 1560 C C . MET A 1 196 ? 9.054 -9.048 -3.100 1.00 94.88 196 MET A C 1
ATOM 1562 O O . MET A 1 196 ? 8.872 -7.931 -3.572 1.00 94.88 196 MET A O 1
ATOM 1566 N N . GLY A 1 197 ? 8.234 -9.574 -2.195 1.00 96.06 197 GLY A N 1
ATOM 1567 C CA . GLY A 1 197 ? 6.987 -8.971 -1.759 1.00 96.06 197 GLY A CA 1
ATOM 1568 C C . GLY A 1 197 ? 6.311 -9.849 -0.718 1.00 96.06 197 GLY A C 1
ATOM 1569 O O . GLY A 1 197 ? 6.872 -10.850 -0.255 1.00 96.06 197 GLY A O 1
ATOM 1570 N N . PHE A 1 198 ? 5.097 -9.482 -0.340 1.00 97.31 198 PHE A N 1
ATOM 1571 C CA . PHE A 1 198 ? 4.287 -10.248 0.597 1.00 97.31 198 PHE A CA 1
ATOM 1572 C C . PHE A 1 198 ? 2.807 -10.180 0.226 1.00 97.31 198 PHE A C 1
ATOM 1574 O O . PHE A 1 198 ? 2.331 -9.203 -0.348 1.00 97.31 198 PHE A O 1
ATOM 1581 N N . LEU A 1 199 ? 2.092 -11.256 0.546 1.00 98.19 199 LEU A N 1
ATOM 1582 C CA . LEU A 1 199 ? 0.668 -11.398 0.283 1.00 98.19 199 LEU A CA 1
ATOM 1583 C C . LEU A 1 199 ? -0.139 -10.888 1.467 1.00 98.19 199 LEU A C 1
ATOM 1585 O O . LEU A 1 199 ? 0.103 -11.259 2.623 1.00 98.19 199 LEU A O 1
ATOM 1589 N N . MET A 1 200 ? -1.141 -10.085 1.155 1.00 98.00 200 MET A N 1
ATOM 1590 C CA . MET A 1 200 ? -2.107 -9.533 2.084 1.00 98.00 200 MET A CA 1
ATOM 1591 C C . MET A 1 200 ? -3.509 -10.019 1.730 1.00 98.00 200 MET A C 1
ATOM 1593 O O . MET A 1 200 ? -3.800 -10.408 0.601 1.00 98.00 200 MET A O 1
ATOM 1597 N N . THR A 1 201 ? -4.397 -9.999 2.720 1.00 97.25 201 THR A N 1
ATOM 1598 C CA . THR A 1 201 ? -5.829 -10.228 2.476 1.00 97.25 201 THR A CA 1
ATOM 1599 C C . THR A 1 201 ? -6.333 -9.190 1.474 1.00 97.25 201 THR A C 1
ATOM 1601 O O . THR A 1 201 ? -6.163 -7.998 1.722 1.00 97.25 201 THR A O 1
ATOM 1604 N N . ALA A 1 202 ? -6.918 -9.639 0.363 1.00 96.31 202 ALA A N 1
ATOM 1605 C CA . ALA A 1 202 ? -7.512 -8.745 -0.623 1.00 96.31 202 ALA A CA 1
ATOM 1606 C C . ALA A 1 202 ? -8.780 -8.095 -0.049 1.00 96.31 202 ALA A C 1
ATOM 1608 O O . ALA A 1 202 ? -9.627 -8.776 0.534 1.00 96.31 202 ALA A O 1
ATOM 1609 N N . ILE A 1 203 ? -8.900 -6.778 -0.206 1.00 95.31 203 ILE A N 1
ATOM 1610 C CA . ILE A 1 203 ? -10.123 -6.038 0.120 1.00 95.31 203 ILE A CA 1
ATOM 1611 C C . ILE A 1 203 ? -11.020 -6.086 -1.121 1.00 95.31 203 ILE A C 1
ATOM 1613 O O . ILE A 1 203 ? -10.532 -5.952 -2.240 1.00 95.31 203 ILE A O 1
ATOM 1617 N N . SER A 1 204 ? -12.316 -6.334 -0.942 1.00 92.44 204 SER A N 1
ATOM 1618 C CA . SER A 1 204 ? -13.265 -6.419 -2.059 1.00 92.44 204 SER A CA 1
ATOM 1619 C C . SER A 1 204 ? -13.664 -5.018 -2.522 1.00 92.44 204 SER A C 1
ATOM 1621 O O . SER A 1 204 ? -14.183 -4.247 -1.723 1.00 92.44 204 SER A O 1
ATOM 1623 N N . ASN A 1 205 ? -13.416 -4.706 -3.799 1.00 90.75 205 ASN A N 1
ATOM 1624 C CA . ASN A 1 205 ? -13.722 -3.416 -4.441 1.00 90.75 205 ASN A CA 1
ATOM 1625 C C . ASN A 1 205 ? -13.329 -2.185 -3.593 1.00 90.75 205 ASN A C 1
ATOM 1627 O O . ASN A 1 205 ? -14.180 -1.342 -3.302 1.00 90.75 205 ASN A O 1
ATOM 1631 N N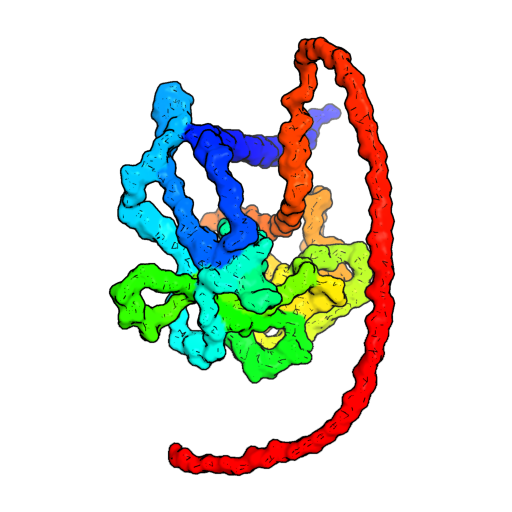 . PRO A 1 206 ? -12.061 -2.085 -3.156 1.00 93.31 206 PRO A N 1
ATOM 1632 C CA . PRO A 1 206 ? -11.660 -1.061 -2.209 1.00 93.31 206 PRO A CA 1
ATOM 1633 C C . PRO A 1 206 ? -11.636 0.311 -2.885 1.00 93.31 206 PRO A C 1
ATOM 1635 O O . PRO A 1 206 ? -11.030 0.482 -3.940 1.00 93.31 206 PRO A O 1
ATOM 1638 N N . THR A 1 207 ? -12.262 1.299 -2.252 1.00 93.88 207 THR A N 1
ATOM 1639 C CA . THR A 1 207 ? -12.215 2.705 -2.676 1.00 93.88 207 THR A CA 1
ATOM 1640 C C . THR A 1 207 ? -11.488 3.529 -1.612 1.00 93.88 207 THR A C 1
ATOM 1642 O O . THR A 1 207 ? -11.882 3.433 -0.448 1.00 93.88 207 THR A O 1
ATOM 1645 N N . PRO A 1 208 ? -10.461 4.329 -1.952 1.00 94.31 208 PRO A N 1
ATOM 1646 C CA . PRO A 1 208 ? -9.825 5.230 -0.992 1.00 94.31 208 PRO A CA 1
ATOM 1647 C C . PRO A 1 208 ? -10.844 6.162 -0.332 1.00 94.31 208 PRO A C 1
ATOM 1649 O O . PRO A 1 208 ? -11.771 6.642 -0.987 1.00 94.31 208 PRO A O 1
ATOM 1652 N N . LEU A 1 209 ? -10.677 6.448 0.959 1.00 94.75 209 LEU A N 1
ATOM 1653 C CA . LEU A 1 209 ? -11.583 7.332 1.696 1.00 94.75 209 LEU A CA 1
ATOM 1654 C C . LEU A 1 209 ? -11.582 8.755 1.123 1.00 94.75 209 LEU A C 1
ATOM 1656 O O . LEU A 1 209 ? -12.609 9.421 1.177 1.00 94.75 209 LEU A O 1
ATOM 1660 N N . THR A 1 210 ? -10.475 9.196 0.518 1.00 91.25 210 THR A N 1
ATOM 1661 C CA . THR A 1 210 ? -10.381 10.468 -0.219 1.00 91.25 210 THR A CA 1
ATOM 1662 C C . THR A 1 210 ? -11.437 10.587 -1.317 1.00 91.25 210 THR A C 1
ATOM 1664 O O . THR A 1 210 ? -12.048 11.638 -1.462 1.00 91.25 210 THR A O 1
ATOM 1667 N N . HIS A 1 211 ? -11.759 9.493 -2.011 1.00 90.50 211 HIS A N 1
ATOM 1668 C CA . HIS A 1 211 ? -12.818 9.445 -3.031 1.00 90.50 211 HIS A CA 1
ATOM 1669 C C . HIS A 1 211 ? -14.240 9.404 -2.441 1.00 90.50 211 HIS A C 1
ATOM 1671 O O . HIS A 1 211 ? -15.227 9.344 -3.173 1.00 90.50 211 HIS A O 1
ATOM 1677 N N . LYS A 1 212 ? -14.356 9.366 -1.112 1.00 89.06 212 LYS A N 1
ATOM 1678 C CA . LYS A 1 212 ? -15.617 9.379 -0.364 1.00 89.06 212 LYS A CA 1
ATOM 1679 C C . LYS A 1 212 ? -15.807 10.684 0.416 1.00 89.06 212 LYS A C 1
ATOM 1681 O O . LYS A 1 212 ? -16.788 10.813 1.150 1.00 89.06 212 LYS A O 1
ATOM 1686 N N . LEU A 1 213 ? -14.906 11.653 0.251 1.00 87.69 213 LEU A N 1
ATOM 1687 C CA . LEU A 1 213 ? -15.057 13.018 0.755 1.00 87.69 213 LEU A CA 1
ATOM 1688 C C . LEU A 1 213 ? -15.952 13.823 -0.198 1.00 87.69 213 LEU A C 1
ATOM 1690 O O . LEU A 1 213 ? -15.533 14.810 -0.785 1.00 87.69 213 LEU A O 1
ATOM 1694 N N . ASP A 1 214 ? -17.179 13.347 -0.393 1.00 86.25 214 ASP A N 1
ATOM 1695 C CA . ASP A 1 214 ? -18.145 13.919 -1.331 1.00 86.25 214 ASP A CA 1
ATOM 1696 C C . ASP A 1 214 ? -19.362 14.446 -0.547 1.00 86.25 214 ASP A C 1
ATOM 1698 O O . ASP A 1 214 ? -19.988 13.669 0.192 1.00 86.25 214 ASP A O 1
ATOM 1702 N N . PRO A 1 215 ? -19.734 15.734 -0.689 1.00 86.19 215 PRO A N 1
ATOM 1703 C CA . PRO A 1 215 ? -20.942 16.296 -0.085 1.00 86.19 215 PRO A CA 1
ATOM 1704 C C . PRO A 1 215 ? -22.230 15.545 -0.456 1.00 86.19 215 PRO A C 1
ATOM 1706 O O . PRO A 1 215 ? -23.179 15.523 0.334 1.00 86.19 215 PRO A O 1
ATOM 1709 N N . ALA A 1 216 ? -22.271 14.882 -1.619 1.00 90.31 216 ALA A N 1
ATOM 1710 C CA . ALA A 1 216 ? -23.395 14.058 -2.055 1.00 90.31 216 ALA A CA 1
ATOM 1711 C C . ALA A 1 216 ? -23.582 12.795 -1.195 1.00 90.31 216 ALA A C 1
ATOM 1713 O O . ALA A 1 216 ? -24.684 12.236 -1.141 1.00 90.31 216 ALA A O 1
ATOM 1714 N N . ILE A 1 217 ? -22.538 12.343 -0.492 1.00 91.81 217 ILE A N 1
ATOM 1715 C CA . ILE A 1 217 ? -22.647 11.266 0.489 1.00 91.81 217 ILE A CA 1
ATOM 1716 C C . ILE A 1 217 ? -23.278 11.823 1.765 1.00 91.81 217 ILE A C 1
ATOM 1718 O O . ILE A 1 217 ? -22.850 12.837 2.321 1.00 91.81 217 ILE A O 1
ATOM 1722 N N . SER A 1 218 ? -24.296 11.117 2.266 1.00 94.06 218 SER A N 1
ATOM 1723 C CA . SER A 1 218 ? -25.043 11.549 3.448 1.00 94.06 218 SER A CA 1
ATOM 1724 C C . SER A 1 218 ? -24.127 11.810 4.649 1.00 94.06 218 SER A C 1
ATOM 1726 O O . SER A 1 218 ? -23.265 10.986 4.963 1.00 94.06 218 SER A O 1
ATOM 1728 N N . GLN A 1 219 ? -24.380 12.907 5.368 1.00 93.62 219 GLN A N 1
ATOM 1729 C CA . GLN A 1 219 ? -23.620 13.283 6.565 1.00 93.62 219 GLN A CA 1
ATOM 1730 C C . GLN A 1 219 ? -23.517 12.130 7.571 1.00 93.62 219 GLN A C 1
ATOM 1732 O O . GLN A 1 219 ? -22.435 11.822 8.046 1.00 93.62 219 GLN A O 1
ATOM 1737 N N . SER A 1 220 ? -24.619 11.412 7.820 1.00 95.75 220 SER A N 1
ATOM 1738 C CA . SER A 1 220 ? -24.632 10.277 8.754 1.00 95.75 220 SER A CA 1
ATOM 1739 C C . SER A 1 220 ? -23.648 9.164 8.376 1.00 95.75 220 SER A C 1
ATOM 1741 O O . SER A 1 220 ? -23.125 8.486 9.262 1.00 95.75 220 SER A O 1
ATOM 1743 N N . GLN A 1 221 ? -23.415 8.938 7.081 1.00 95.44 221 GLN A N 1
ATOM 1744 C CA . GLN A 1 221 ? -22.441 7.950 6.620 1.00 95.44 221 GLN A CA 1
ATOM 1745 C C . GLN A 1 221 ? -21.014 8.465 6.831 1.00 95.44 221 GLN A C 1
ATOM 1747 O O . GLN A 1 221 ? -20.178 7.739 7.368 1.00 95.44 221 GLN A O 1
ATOM 1752 N N . ARG A 1 222 ? -20.753 9.733 6.491 1.00 95.31 222 ARG A N 1
ATOM 1753 C CA . ARG A 1 222 ? -19.446 10.362 6.722 1.00 95.31 222 ARG A CA 1
ATOM 1754 C C . ARG A 1 222 ? -19.094 10.427 8.211 1.00 95.31 222 ARG A C 1
ATOM 1756 O O . ARG A 1 222 ? -17.978 10.075 8.581 1.00 95.31 222 ARG A O 1
ATOM 1763 N N . ASP A 1 223 ? -20.063 10.732 9.072 1.00 95.44 223 ASP A N 1
ATOM 1764 C CA . ASP A 1 223 ? -19.914 10.695 10.532 1.00 95.44 223 ASP A CA 1
ATOM 1765 C C . ASP A 1 223 ? -19.601 9.276 11.030 1.00 95.44 223 ASP A C 1
ATOM 1767 O O . ASP A 1 223 ? -18.818 9.090 11.963 1.00 95.44 223 ASP A O 1
ATOM 1771 N N . THR A 1 224 ? -20.193 8.248 10.412 1.00 96.44 224 THR A N 1
ATOM 1772 C CA . THR A 1 224 ? -19.894 6.846 10.745 1.00 96.44 224 THR A CA 1
ATOM 1773 C C . THR A 1 224 ? -18.430 6.528 10.448 1.00 96.44 224 THR A C 1
ATOM 1775 O O . THR A 1 224 ? -17.735 5.999 11.318 1.00 96.44 224 THR A O 1
ATOM 1778 N N . TRP A 1 225 ? -17.928 6.911 9.271 1.00 97.44 225 TRP A N 1
ATOM 1779 C CA . TRP A 1 225 ? -16.515 6.739 8.927 1.00 97.44 225 TRP A CA 1
ATOM 1780 C C . TRP A 1 225 ? -15.592 7.579 9.812 1.00 97.44 225 TRP A C 1
ATOM 1782 O O . TRP A 1 225 ? -14.578 7.063 10.267 1.00 97.44 225 TRP A O 1
ATOM 1792 N N . ALA A 1 226 ? -15.954 8.821 10.140 1.00 96.62 226 ALA A N 1
ATOM 1793 C CA . ALA A 1 226 ? -15.149 9.692 11.000 1.00 96.62 226 ALA A CA 1
ATOM 1794 C C . ALA A 1 226 ? -14.982 9.098 12.407 1.00 96.62 226 ALA A C 1
ATOM 1796 O O . ALA A 1 226 ? -13.868 9.021 12.936 1.00 96.62 226 ALA A O 1
ATOM 1797 N N . ASN A 1 227 ? -16.082 8.611 12.988 1.00 97.38 227 ASN A N 1
ATOM 1798 C CA . ASN A 1 227 ? -16.067 7.924 14.276 1.00 97.38 227 ASN A CA 1
ATOM 1799 C C . ASN A 1 227 ? -15.229 6.640 14.225 1.00 97.38 227 ASN A C 1
ATOM 1801 O O . ASN A 1 227 ? -14.495 6.348 15.172 1.00 97.38 227 ASN A O 1
ATOM 1805 N N . GLU A 1 228 ? -15.310 5.887 13.128 1.00 97.88 228 GLU A N 1
ATOM 1806 C CA . GLU A 1 228 ? -14.542 4.658 12.955 1.00 97.88 228 GLU A CA 1
ATOM 1807 C C . GLU A 1 228 ? -13.039 4.931 12.783 1.00 97.88 228 GLU A C 1
ATOM 1809 O O . GLU A 1 228 ? -12.238 4.293 13.467 1.00 97.88 228 GLU A O 1
ATOM 1814 N N . CYS A 1 229 ? -12.644 5.935 11.988 1.00 97.88 229 CYS A N 1
ATOM 1815 C CA . CYS A 1 229 ? -11.259 6.413 11.895 1.00 97.88 229 CYS A CA 1
ATOM 1816 C C . CYS A 1 229 ? -10.699 6.726 13.289 1.00 97.88 229 CYS A C 1
ATOM 1818 O O . CYS A 1 229 ? -9.650 6.207 13.682 1.00 97.88 229 CYS A O 1
ATOM 1820 N N . ALA A 1 230 ? -11.430 7.531 14.069 1.00 97.88 230 ALA A N 1
ATOM 1821 C CA . ALA A 1 230 ? -11.004 7.932 15.405 1.00 97.88 230 ALA A CA 1
ATOM 1822 C C . ALA A 1 230 ? -10.894 6.739 16.361 1.00 97.88 230 ALA A C 1
ATOM 1824 O O . ALA A 1 230 ? -9.938 6.631 17.134 1.00 97.88 230 ALA A O 1
ATOM 1825 N N . ARG A 1 231 ? -11.843 5.801 16.284 1.00 98.25 231 ARG A N 1
ATOM 1826 C CA . ARG A 1 231 ? -11.826 4.577 17.087 1.00 98.25 231 ARG A CA 1
ATOM 1827 C C . ARG A 1 231 ? -10.626 3.692 16.747 1.00 98.25 231 ARG A C 1
ATOM 1829 O O . ARG A 1 231 ? -9.984 3.187 17.668 1.00 98.25 231 ARG A O 1
ATOM 1836 N N . ILE A 1 232 ? -10.312 3.509 15.463 1.00 98.19 232 ILE A N 1
ATOM 1837 C CA . ILE A 1 232 ? -9.175 2.699 15.003 1.00 98.19 232 ILE A CA 1
ATOM 1838 C C . ILE A 1 232 ? -7.859 3.286 15.515 1.00 98.19 232 ILE A C 1
ATOM 1840 O O . ILE A 1 232 ? -7.100 2.573 16.175 1.00 98.19 232 ILE A O 1
ATOM 1844 N N . VAL A 1 233 ? -7.614 4.579 15.278 1.00 97.81 233 VAL A N 1
ATOM 1845 C CA . VAL A 1 233 ? -6.384 5.260 15.721 1.00 97.81 233 VAL A CA 1
ATOM 1846 C C . VAL A 1 233 ? -6.236 5.168 17.239 1.00 97.81 233 VAL A C 1
ATOM 1848 O O . VAL A 1 233 ? -5.187 4.754 17.737 1.00 97.81 233 VAL A O 1
ATOM 1851 N N . LYS A 1 234 ? -7.324 5.395 17.985 1.00 97.94 234 LYS A N 1
ATOM 1852 C CA . LYS A 1 234 ? -7.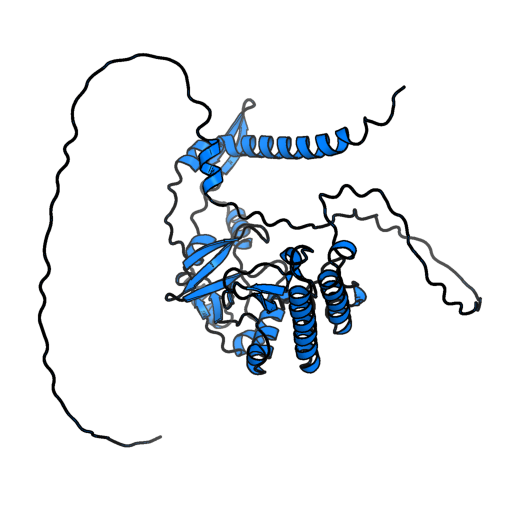320 5.230 19.441 1.00 97.94 234 LYS A CA 1
ATOM 1853 C C . LYS A 1 234 ? -6.900 3.816 19.866 1.00 97.94 234 LYS A C 1
ATOM 1855 O O . LYS A 1 234 ? -6.090 3.663 20.780 1.00 97.94 234 LYS A O 1
ATOM 1860 N N . ILE A 1 235 ? -7.429 2.770 19.224 1.00 98.19 235 ILE A N 1
ATOM 1861 C CA . ILE A 1 235 ? -7.076 1.378 19.548 1.00 98.19 235 ILE A CA 1
ATOM 1862 C C . ILE A 1 235 ? -5.597 1.100 19.257 1.00 98.19 235 ILE A C 1
ATOM 1864 O O . ILE A 1 235 ? -4.958 0.370 20.026 1.00 98.19 235 ILE A O 1
ATOM 1868 N N . LEU A 1 236 ? -5.037 1.668 18.184 1.00 97.75 236 LEU A N 1
ATOM 1869 C CA . LEU A 1 236 ? -3.609 1.556 17.877 1.00 97.75 236 LEU A CA 1
ATOM 1870 C C . LEU A 1 236 ? -2.753 2.166 18.999 1.00 97.75 236 LEU A C 1
ATOM 1872 O O . LEU A 1 236 ? -1.880 1.478 19.547 1.00 97.75 236 LEU A O 1
ATOM 1876 N N . HIS A 1 237 ? -3.056 3.396 19.418 1.00 97.69 237 HIS A N 1
ATOM 1877 C CA . HIS A 1 237 ? -2.319 4.111 20.470 1.00 97.69 237 HIS A CA 1
ATOM 1878 C C . HIS A 1 237 ? -2.471 3.471 21.854 1.00 97.69 237 HIS A C 1
ATOM 1880 O O . HIS A 1 237 ? -1.477 3.275 22.566 1.00 97.69 237 HIS A O 1
ATOM 1886 N N . ASP A 1 238 ? -3.677 3.013 22.210 1.00 97.69 238 ASP A N 1
ATOM 1887 C CA . ASP A 1 238 ? -3.926 2.218 23.424 1.00 97.69 238 ASP A CA 1
ATOM 1888 C C . ASP A 1 238 ? -3.034 0.957 23.449 1.00 97.69 238 ASP A C 1
ATOM 1890 O O . ASP A 1 238 ? -2.616 0.472 24.504 1.00 97.69 238 ASP A O 1
ATOM 1894 N N . ASN A 1 239 ? -2.673 0.448 22.267 1.00 96.88 239 ASN A N 1
ATOM 1895 C CA . ASN A 1 239 ? -1.795 -0.697 22.075 1.00 96.88 239 ASN A CA 1
ATOM 1896 C C . ASN A 1 239 ? -0.315 -0.351 21.857 1.00 96.88 239 ASN A C 1
ATOM 1898 O O . ASN A 1 239 ? 0.478 -1.280 21.631 1.00 96.88 239 ASN A O 1
ATOM 1902 N N . LYS A 1 240 ? 0.090 0.917 21.977 1.00 96.56 240 LYS A N 1
ATOM 1903 C CA . LYS A 1 240 ? 1.471 1.376 21.743 1.00 96.56 240 LYS A CA 1
ATOM 1904 C C . LYS A 1 240 ? 1.960 1.009 20.346 1.00 96.56 240 LYS A C 1
ATOM 1906 O O . LYS A 1 240 ? 3.035 0.409 20.175 1.00 96.56 240 LYS A O 1
ATOM 1911 N N . ILE A 1 241 ? 1.098 1.288 19.374 1.00 96.12 241 ILE A N 1
ATOM 1912 C CA . ILE A 1 241 ? 1.332 1.159 17.942 1.00 96.12 241 ILE A CA 1
ATOM 1913 C C . ILE A 1 241 ? 1.079 2.534 17.342 1.00 96.12 241 ILE A C 1
ATOM 1915 O O . ILE A 1 241 ? -0.023 3.053 17.450 1.00 96.12 241 ILE A O 1
ATOM 1919 N N . ILE A 1 242 ? 2.118 3.092 16.736 1.00 95.38 242 ILE A N 1
ATOM 1920 C CA . ILE A 1 242 ? 2.047 4.339 15.981 1.00 95.38 242 ILE A CA 1
ATOM 1921 C C . ILE A 1 242 ? 1.815 3.960 14.521 1.00 95.38 242 ILE A C 1
ATOM 1923 O O . ILE A 1 242 ? 2.557 3.118 13.993 1.00 95.38 242 ILE A O 1
ATOM 1927 N N . TRP A 1 243 ? 0.804 4.556 13.895 1.00 94.00 243 TRP A N 1
ATOM 1928 C CA . TRP A 1 243 ? 0.473 4.337 12.491 1.00 94.00 243 TRP A CA 1
ATOM 1929 C C . TRP A 1 243 ? 1.581 4.903 11.600 1.00 94.00 243 TRP A C 1
ATOM 1931 O O . TRP A 1 243 ? 2.242 4.141 10.893 1.00 94.00 243 TRP A O 1
ATOM 1941 N N . GLY A 1 244 ? 1.895 6.190 11.763 1.00 90.62 244 GLY A N 1
ATOM 1942 C CA . GLY A 1 244 ? 3.082 6.835 11.208 1.00 90.62 244 GLY A CA 1
ATOM 1943 C C . GLY A 1 244 ? 2.990 7.264 9.745 1.00 90.62 244 GLY A C 1
ATOM 1944 O O . GLY A 1 244 ? 4.010 7.649 9.186 1.00 90.62 244 GLY A O 1
ATOM 1945 N N . ASP A 1 245 ? 1.806 7.203 9.136 1.00 89.94 245 ASP A N 1
ATOM 1946 C CA . ASP A 1 245 ? 1.495 7.832 7.844 1.00 89.94 245 ASP A CA 1
ATOM 1947 C C . ASP A 1 245 ? 0.005 8.201 7.797 1.00 89.94 245 ASP A C 1
ATOM 1949 O O . ASP A 1 245 ? -0.775 7.651 7.020 1.00 89.94 245 ASP A O 1
ATOM 1953 N N . ALA A 1 246 ? -0.426 9.067 8.715 1.00 91.69 246 ALA A N 1
ATOM 1954 C CA . ALA A 1 246 ? -1.839 9.372 8.876 1.00 91.69 246 ALA A CA 1
ATOM 1955 C C . ALA A 1 246 ? -2.382 10.245 7.739 1.00 91.69 246 ALA A C 1
ATOM 1957 O O . ALA A 1 246 ? -2.133 11.449 7.697 1.00 91.69 246 ALA A O 1
ATOM 1958 N N . LYS A 1 247 ? -3.151 9.624 6.840 1.00 91.19 247 LYS A N 1
ATOM 1959 C CA . LYS A 1 247 ? -3.827 10.267 5.705 1.00 91.19 247 LYS A CA 1
ATOM 1960 C C . LYS A 1 247 ? -5.086 9.506 5.305 1.00 91.19 247 LYS A C 1
ATOM 1962 O O . LYS A 1 247 ? -5.199 8.308 5.571 1.00 91.19 247 LYS A O 1
ATOM 1967 N N . ALA A 1 248 ? -6.021 10.195 4.655 1.00 92.19 248 ALA A N 1
ATOM 1968 C CA . ALA A 1 248 ? -7.277 9.585 4.221 1.00 92.19 248 ALA A CA 1
ATOM 1969 C C . ALA A 1 248 ? -7.063 8.457 3.192 1.00 92.19 248 ALA A C 1
ATOM 1971 O O . ALA A 1 248 ? -7.783 7.468 3.242 1.00 92.19 248 ALA A O 1
ATOM 1972 N N . ASP A 1 249 ? -6.043 8.530 2.330 1.00 91.19 249 ASP A N 1
ATOM 1973 C CA . ASP A 1 249 ? -5.751 7.483 1.330 1.00 91.19 249 ASP A CA 1
ATOM 1974 C C . ASP A 1 249 ? -5.376 6.129 1.945 1.00 91.19 249 ASP A C 1
ATOM 1976 O O . ASP A 1 249 ? -5.558 5.085 1.324 1.00 91.19 249 ASP A O 1
ATOM 1980 N N . ASN A 1 250 ? -4.893 6.130 3.190 1.00 95.38 250 ASN A N 1
ATOM 1981 C CA . ASN A 1 250 ? -4.578 4.903 3.917 1.00 95.38 250 ASN A CA 1
ATOM 1982 C C . ASN A 1 250 ? -5.809 4.314 4.641 1.00 95.38 250 ASN A C 1
ATOM 1984 O O . ASN A 1 250 ? -5.689 3.334 5.383 1.00 95.38 250 ASN A O 1
ATOM 1988 N N . PHE A 1 251 ? -6.997 4.880 4.419 1.00 97.12 251 PHE A N 1
ATOM 1989 C CA . PHE A 1 251 ? -8.273 4.251 4.729 1.00 97.12 251 PHE A CA 1
ATOM 1990 C C . PHE A 1 251 ? -8.991 3.861 3.436 1.00 97.12 251 PHE A C 1
ATOM 1992 O O . PHE A 1 251 ? -9.148 4.672 2.528 1.00 97.12 251 PHE A O 1
ATOM 1999 N N . MET A 1 252 ? -9.477 2.624 3.377 1.00 97.19 252 MET A N 1
ATOM 2000 C CA . MET A 1 252 ? -10.261 2.107 2.257 1.00 97.19 252 MET A CA 1
ATOM 2001 C C . MET A 1 252 ? -11.681 1.798 2.721 1.00 97.19 252 MET A C 1
ATOM 2003 O O . MET A 1 252 ? -11.878 1.254 3.805 1.00 97.19 252 MET A O 1
ATOM 2007 N N . VAL A 1 253 ? -12.662 2.095 1.881 1.00 96.50 253 VAL A N 1
ATOM 2008 C CA . VAL A 1 253 ? -14.059 1.693 2.052 1.00 96.50 253 VAL A CA 1
ATOM 2009 C C . VAL A 1 253 ? -14.324 0.509 1.126 1.00 96.50 253 VAL A C 1
ATOM 2011 O O . VAL A 1 253 ? -14.022 0.587 -0.068 1.00 96.50 253 VAL A O 1
ATOM 2014 N N . ASP A 1 254 ? -14.824 -0.597 1.675 1.00 95.50 254 ASP A N 1
ATOM 2015 C CA . ASP A 1 254 ? -15.174 -1.785 0.889 1.00 95.50 254 ASP A CA 1
ATOM 2016 C C . ASP A 1 254 ? -16.600 -1.722 0.312 1.00 95.50 254 ASP A C 1
ATOM 2018 O O . ASP A 1 254 ? -17.322 -0.733 0.457 1.00 95.50 254 ASP A O 1
ATOM 2022 N N . ASP A 1 255 ? -17.018 -2.792 -0.365 1.00 93.50 255 ASP A N 1
ATOM 2023 C CA . ASP A 1 255 ? -18.341 -2.913 -0.986 1.00 93.50 255 ASP A CA 1
ATOM 2024 C C . ASP A 1 255 ? -19.532 -2.903 -0.006 1.00 93.50 255 ASP A C 1
ATOM 2026 O O . ASP A 1 255 ? -20.684 -2.841 -0.446 1.00 93.50 255 ASP A O 1
ATOM 2030 N N . LYS A 1 256 ? -19.277 -2.960 1.305 1.00 94.31 256 LYS A N 1
ATOM 2031 C CA . LYS A 1 256 ? -20.280 -2.906 2.380 1.00 94.31 256 LYS A CA 1
ATOM 2032 C C . LYS A 1 256 ? -20.231 -1.596 3.160 1.00 94.31 256 LYS A C 1
ATOM 2034 O O . LYS A 1 256 ? -20.841 -1.514 4.223 1.00 94.31 256 LYS A O 1
ATOM 2039 N N . ASP A 1 257 ? -19.512 -0.603 2.640 1.00 93.31 257 ASP A N 1
ATOM 2040 C CA . ASP A 1 257 ? -19.233 0.669 3.302 1.00 93.31 257 ASP A CA 1
ATOM 2041 C C . ASP A 1 257 ? -18.454 0.525 4.627 1.00 93.31 257 ASP A C 1
ATOM 2043 O O . ASP A 1 257 ? -18.407 1.466 5.429 1.00 93.31 257 ASP A O 1
ATOM 2047 N N . ASP A 1 258 ? -17.804 -0.625 4.856 1.00 95.06 258 ASP A N 1
ATOM 2048 C CA . ASP A 1 258 ? -16.964 -0.843 6.029 1.00 95.06 258 ASP A CA 1
ATOM 2049 C C . ASP A 1 258 ? -15.564 -0.253 5.806 1.00 95.06 258 ASP A C 1
ATOM 2051 O O . ASP A 1 258 ? -14.960 -0.383 4.736 1.00 95.06 258 ASP A O 1
ATOM 2055 N N . LEU A 1 259 ? -15.015 0.356 6.859 1.00 96.69 259 LEU A N 1
ATOM 2056 C CA . LEU A 1 259 ? -13.708 1.000 6.820 1.00 96.69 259 LEU A CA 1
ATOM 2057 C C . LEU A 1 259 ? -12.576 0.004 7.109 1.00 96.69 259 LEU A C 1
ATOM 2059 O O . LEU A 1 259 ? -12.604 -0.728 8.101 1.00 96.69 259 LEU A O 1
ATOM 2063 N N . TRP A 1 260 ? -11.545 0.033 6.273 1.00 97.94 260 TRP A N 1
ATOM 2064 C CA . TRP A 1 260 ? -10.290 -0.690 6.431 1.00 97.94 260 TRP A CA 1
ATOM 2065 C C . TRP A 1 260 ? -9.148 0.300 6.598 1.00 97.94 260 TRP A C 1
ATOM 2067 O O . TRP A 1 260 ? -9.012 1.219 5.799 1.00 97.94 260 TRP A O 1
ATOM 2077 N N . ILE A 1 261 ? -8.284 0.073 7.583 1.00 97.75 261 ILE A N 1
ATOM 2078 C CA . ILE A 1 261 ? -6.997 0.769 7.659 1.00 97.75 261 ILE A CA 1
ATOM 2079 C C . ILE A 1 261 ? -5.923 -0.054 6.943 1.00 97.75 261 ILE A C 1
ATOM 2081 O O . ILE A 1 261 ? -5.798 -1.269 7.152 1.00 97.75 261 ILE A O 1
ATOM 2085 N N . ILE A 1 262 ? -5.158 0.612 6.085 1.00 95.88 262 ILE A N 1
ATOM 2086 C CA . ILE A 1 262 ? -4.038 0.046 5.337 1.00 95.88 262 ILE A CA 1
ATOM 2087 C C . ILE A 1 262 ? -2.759 0.849 5.605 1.00 95.88 262 ILE A C 1
ATOM 2089 O O . ILE A 1 262 ? -2.772 1.841 6.326 1.00 95.88 262 ILE A O 1
ATOM 2093 N N . ASP A 1 263 ? -1.661 0.359 5.037 1.00 92.31 263 ASP A N 1
ATOM 2094 C CA . ASP A 1 263 ? -0.313 0.922 5.104 1.00 92.31 263 ASP A CA 1
ATOM 2095 C C . ASP A 1 263 ? 0.224 1.208 6.518 1.00 92.31 263 ASP A C 1
ATOM 2097 O O . ASP A 1 263 ? -0.073 2.210 7.166 1.00 92.31 263 ASP A O 1
ATOM 2101 N N . PHE A 1 264 ? 1.088 0.307 6.988 1.00 93.56 264 PHE A N 1
ATOM 2102 C CA . PHE A 1 264 ? 1.822 0.465 8.250 1.00 93.56 264 PHE A CA 1
ATOM 2103 C C . PHE A 1 264 ? 3.331 0.595 8.027 1.00 93.56 264 PHE A C 1
ATOM 2105 O O . PHE A 1 264 ? 4.121 0.345 8.946 1.00 93.56 264 PHE A O 1
ATOM 2112 N N . GLY A 1 265 ? 3.743 0.934 6.802 1.00 86.88 265 GLY A N 1
ATOM 2113 C CA . GLY A 1 265 ? 5.145 1.133 6.456 1.00 86.88 265 GLY A CA 1
ATOM 2114 C C . GLY A 1 265 ? 5.742 2.352 7.141 1.00 86.88 265 GLY A C 1
ATOM 2115 O O . GLY A 1 265 ? 6.930 2.347 7.454 1.00 86.88 265 GLY A O 1
ATOM 2116 N N . GLY A 1 266 ? 4.909 3.340 7.464 1.00 78.94 266 GLY A N 1
ATOM 2117 C CA . GLY A 1 266 ? 5.358 4.627 7.971 1.00 78.94 266 GLY A CA 1
ATOM 2118 C C . GLY A 1 266 ? 6.021 5.427 6.855 1.00 78.94 266 GLY A C 1
ATOM 2119 O O . GLY A 1 266 ? 6.838 4.924 6.080 1.00 78.94 266 GLY A O 1
ATOM 2120 N N . SER A 1 267 ? 5.653 6.692 6.750 1.00 78.62 267 SER A N 1
ATOM 2121 C CA . SER A 1 267 ? 6.185 7.579 5.728 1.00 78.62 267 SER A CA 1
ATOM 2122 C C . SER A 1 267 ? 6.067 9.023 6.209 1.00 78.62 267 SER A C 1
ATOM 2124 O O . SER A 1 267 ? 5.839 9.284 7.390 1.00 78.62 267 SER A O 1
ATOM 2126 N N . TYR A 1 268 ? 6.332 9.976 5.330 1.00 77.25 268 TYR A N 1
ATOM 2127 C CA . TYR A 1 268 ? 5.937 11.351 5.560 1.00 77.25 268 TYR A CA 1
ATOM 2128 C C . TYR A 1 268 ? 5.233 11.832 4.305 1.00 77.25 268 TYR A C 1
ATOM 2130 O O . TYR A 1 268 ? 5.848 11.881 3.239 1.00 77.25 268 TYR A O 1
ATOM 2138 N N . THR A 1 269 ? 3.962 12.189 4.456 1.00 71.88 269 THR A N 1
ATOM 2139 C CA . THR A 1 269 ? 3.174 12.794 3.389 1.00 71.88 269 THR A CA 1
ATOM 2140 C C . THR A 1 269 ? 2.993 14.274 3.717 1.00 71.88 269 THR A C 1
ATOM 2142 O O . THR A 1 269 ? 2.368 14.624 4.722 1.00 71.88 269 THR A O 1
ATOM 2145 N N . GLU A 1 270 ? 3.577 15.144 2.891 1.00 74.44 270 GLU A N 1
ATOM 2146 C CA . GLU A 1 270 ? 3.465 16.595 3.061 1.00 74.44 270 GLU A CA 1
ATOM 2147 C C . GLU A 1 270 ? 1.993 17.033 3.041 1.00 74.44 270 GLU A C 1
ATOM 2149 O O . GLU A 1 270 ? 1.171 16.472 2.319 1.00 74.44 270 GLU A O 1
ATOM 2154 N N . GLY A 1 271 ? 1.646 18.012 3.878 1.00 76.31 271 GLY A N 1
ATOM 2155 C CA . GLY A 1 271 ? 0.282 18.536 3.986 1.00 76.31 271 GLY A CA 1
ATOM 2156 C C . GLY A 1 271 ? -0.622 17.776 4.961 1.00 76.31 271 GLY A C 1
ATOM 2157 O O . GLY A 1 271 ? -1.591 18.356 5.450 1.00 76.31 271 GLY A O 1
ATOM 2158 N N . TRP A 1 272 ? -0.286 16.543 5.353 1.00 83.50 272 TRP A N 1
ATOM 2159 C CA . TRP A 1 272 ? -1.076 15.771 6.324 1.00 83.50 272 TRP A CA 1
ATOM 2160 C C . TRP A 1 272 ? -0.587 15.926 7.760 1.00 83.50 272 TRP A C 1
ATOM 2162 O O . TRP A 1 272 ? -1.377 16.238 8.651 1.00 83.50 272 TRP A O 1
ATOM 2172 N N . VAL A 1 273 ? 0.714 15.800 7.983 1.00 84.06 273 VAL A N 1
ATOM 2173 C CA . VAL A 1 273 ? 1.333 15.886 9.310 1.00 84.06 273 VAL A CA 1
ATOM 2174 C C . VAL A 1 273 ? 2.527 16.828 9.226 1.00 84.06 273 VAL A C 1
ATOM 2176 O O . VAL A 1 273 ? 3.160 16.904 8.178 1.00 84.06 273 VAL A O 1
ATOM 2179 N N . ASP A 1 274 ? 2.835 17.546 10.302 1.00 84.25 274 ASP A N 1
ATOM 2180 C CA . ASP A 1 274 ? 4.046 18.366 10.364 1.00 84.25 274 ASP A CA 1
ATOM 2181 C C . ASP A 1 274 ? 5.303 17.470 10.349 1.00 84.25 274 ASP A C 1
ATOM 2183 O O . ASP A 1 274 ? 5.310 16.416 11.000 1.00 84.25 274 ASP A O 1
ATOM 2187 N N . PRO A 1 275 ? 6.390 17.850 9.646 1.00 85.38 275 PRO A N 1
ATOM 2188 C CA . PRO A 1 275 ? 7.614 17.047 9.560 1.00 85.38 275 PRO A CA 1
ATOM 2189 C C . PRO A 1 275 ? 8.170 16.599 10.917 1.00 85.38 275 PRO A C 1
ATOM 2191 O O . PRO A 1 275 ? 8.718 15.501 11.036 1.00 85.38 275 PRO A O 1
ATOM 2194 N N . GLU A 1 276 ? 8.028 17.438 11.943 1.00 89.31 276 GLU A N 1
ATOM 2195 C CA . GLU A 1 276 ? 8.513 17.203 13.303 1.00 89.31 276 GLU A CA 1
ATOM 2196 C C . GLU A 1 276 ? 7.694 16.149 14.062 1.00 89.31 276 GLU A C 1
ATOM 2198 O O . GLU A 1 276 ? 8.199 15.563 15.020 1.00 89.31 276 GLU A O 1
ATOM 2203 N N . LEU A 1 277 ? 6.455 15.895 13.632 1.00 88.19 277 LEU A N 1
ATOM 2204 C CA . LEU A 1 277 ? 5.522 14.939 14.240 1.00 88.19 277 LEU A CA 1
ATOM 2205 C C . LEU A 1 277 ? 5.407 13.632 13.446 1.00 88.19 277 LEU A C 1
ATOM 2207 O O . LEU A 1 277 ? 4.600 12.760 13.767 1.00 88.19 277 LEU A O 1
ATOM 2211 N N . LYS A 1 278 ? 6.225 13.468 12.404 1.00 86.00 278 LYS A N 1
ATOM 2212 C CA . LYS A 1 278 ? 6.347 12.222 11.647 1.00 86.00 278 LYS A CA 1
ATOM 2213 C C . LYS A 1 278 ? 6.534 11.023 12.584 1.00 86.00 278 LYS A C 1
ATOM 2215 O O . LYS A 1 278 ? 7.424 11.019 13.432 1.00 86.00 278 LYS A O 1
ATOM 2220 N N . GLU A 1 279 ? 5.785 9.950 12.325 1.00 87.44 279 GLU A N 1
ATOM 2221 C CA . GLU A 1 279 ? 5.895 8.684 13.062 1.00 87.44 279 GLU A CA 1
ATOM 2222 C C . GLU A 1 279 ? 5.748 8.839 14.594 1.00 87.44 279 GLU A C 1
ATOM 2224 O O . GLU A 1 279 ? 6.372 8.082 15.347 1.00 87.44 279 GLU A O 1
ATOM 2229 N N . THR A 1 280 ? 4.894 9.763 15.062 1.00 93.81 280 THR A N 1
ATOM 2230 C CA . THR A 1 280 ? 4.504 9.906 16.481 1.00 93.81 280 THR A CA 1
ATOM 2231 C C . THR A 1 280 ? 2.994 9.741 16.705 1.00 93.81 280 THR A C 1
ATOM 2233 O O . THR A 1 280 ? 2.211 9.805 15.758 1.00 93.81 280 THR A O 1
ATOM 2236 N N . GLU A 1 281 ? 2.574 9.518 17.961 1.00 95.81 281 GLU A N 1
ATOM 2237 C CA . GLU A 1 281 ? 1.141 9.475 18.320 1.00 95.81 281 GLU A CA 1
ATOM 2238 C C . GLU A 1 281 ? 0.475 10.837 18.024 1.00 95.81 281 GLU A C 1
ATOM 2240 O O . GLU A 1 281 ? -0.618 10.889 17.467 1.00 95.81 281 GLU A O 1
ATOM 2245 N N . GLU A 1 282 ? 1.173 11.948 18.285 1.00 96.19 282 GLU A N 1
ATOM 2246 C CA . GLU A 1 282 ? 0.686 13.304 18.002 1.00 96.19 282 GLU A CA 1
ATOM 2247 C C . GLU A 1 282 ? 0.542 13.583 16.499 1.00 96.19 282 GLU A C 1
ATOM 2249 O O . GLU A 1 282 ? -0.371 14.306 16.090 1.00 96.19 282 GLU A O 1
ATOM 2254 N N . GLY A 1 283 ? 1.430 13.017 15.675 1.00 95.31 283 GLY A N 1
ATOM 2255 C CA . GLY A 1 283 ? 1.320 13.081 14.221 1.00 95.31 283 GLY A CA 1
ATOM 2256 C C . GLY A 1 283 ? 0.113 12.311 13.697 1.00 95.31 283 GLY A C 1
ATOM 2257 O O . GLY A 1 283 ? -0.627 12.824 12.858 1.00 95.31 283 GLY A O 1
ATOM 2258 N N . ASP A 1 284 ? -0.140 11.120 14.244 1.00 96.38 284 ASP A N 1
ATOM 2259 C CA . ASP A 1 284 ? -1.340 10.345 13.921 1.00 96.38 284 ASP A CA 1
ATOM 2260 C C . ASP A 1 284 ? -2.621 11.113 14.290 1.00 96.38 284 ASP A C 1
ATOM 2262 O O . ASP A 1 284 ? -3.553 11.182 13.488 1.00 96.38 284 ASP A O 1
ATOM 2266 N N . ASP A 1 285 ? -2.651 11.744 15.469 1.00 96.69 285 ASP A N 1
ATOM 2267 C CA . ASP A 1 285 ? -3.775 12.570 15.923 1.00 96.69 285 ASP A CA 1
ATOM 2268 C C . ASP A 1 285 ? -3.988 13.803 15.032 1.00 96.69 285 ASP A C 1
ATOM 2270 O O . ASP A 1 285 ? -5.124 14.205 14.771 1.00 96.69 285 ASP A O 1
ATOM 2274 N N . MET A 1 286 ? -2.906 14.422 14.550 1.00 94.75 286 MET A N 1
ATOM 2275 C CA . MET A 1 286 ? -2.984 15.543 13.613 1.00 94.75 286 MET A CA 1
ATOM 2276 C C . MET A 1 286 ? -3.605 15.121 12.281 1.00 94.75 286 MET A C 1
ATOM 2278 O O . MET A 1 286 ? -4.536 15.785 11.818 1.00 94.75 286 MET A O 1
ATOM 2282 N N . GLY A 1 287 ? -3.125 14.022 11.695 1.00 94.50 287 GLY A N 1
ATOM 2283 C CA . GLY A 1 287 ? -3.696 13.476 10.467 1.00 94.50 287 GLY A CA 1
ATOM 2284 C C . GLY A 1 287 ? -5.162 13.091 10.661 1.00 94.50 287 GLY A C 1
ATOM 2285 O O . GLY A 1 287 ? -6.011 13.480 9.861 1.00 94.50 287 GLY A O 1
ATOM 2286 N N . LEU A 1 288 ? -5.493 12.430 11.777 1.00 96.38 288 LEU A N 1
ATOM 2287 C CA . LEU A 1 288 ? -6.869 12.070 12.120 1.00 96.38 288 LEU A CA 1
ATOM 2288 C C . LEU A 1 288 ? -7.790 13.293 12.174 1.00 96.38 288 LEU A C 1
ATOM 2290 O O . LEU A 1 288 ? -8.873 13.244 11.598 1.00 96.38 288 LEU A O 1
ATOM 2294 N N . ARG A 1 289 ? -7.369 14.395 12.813 1.00 95.56 289 ARG A N 1
ATOM 2295 C CA . ARG A 1 289 ? -8.170 15.631 12.865 1.00 95.56 289 ARG A CA 1
ATOM 2296 C C . ARG A 1 289 ? -8.522 16.137 11.467 1.00 95.56 289 ARG A C 1
ATOM 2298 O O . ARG A 1 289 ? -9.689 16.443 11.230 1.00 95.56 289 ARG A O 1
ATOM 2305 N N . LYS A 1 290 ? -7.556 16.157 10.543 1.00 94.06 290 LYS A N 1
ATOM 2306 C CA . LYS A 1 290 ? -7.784 16.567 9.145 1.00 94.06 290 LYS A CA 1
ATOM 2307 C C . LYS A 1 290 ? -8.761 15.636 8.432 1.00 94.06 290 LYS A C 1
ATOM 2309 O O . LYS A 1 290 ? -9.701 16.114 7.810 1.00 94.06 290 LYS A O 1
ATOM 2314 N N . ILE A 1 291 ? -8.597 14.320 8.593 1.00 94.12 291 ILE A N 1
ATOM 2315 C CA . ILE A 1 291 ? -9.516 13.322 8.021 1.00 94.12 291 ILE A CA 1
ATOM 2316 C C . ILE A 1 291 ? -10.941 13.543 8.545 1.00 94.12 291 ILE A C 1
ATOM 2318 O O . ILE A 1 291 ? -11.889 13.578 7.767 1.00 94.12 291 ILE A O 1
ATOM 2322 N N . THR A 1 292 ? -11.107 13.716 9.859 1.00 94.38 292 THR A N 1
ATOM 2323 C CA . THR A 1 292 ? -12.432 13.924 10.459 1.00 94.38 292 THR A CA 1
ATOM 2324 C C . THR A 1 292 ? -13.055 15.259 10.064 1.00 94.38 292 THR A C 1
ATOM 2326 O O . THR A 1 292 ? -14.261 15.306 9.853 1.00 94.38 292 THR A O 1
ATOM 2329 N N . ALA A 1 293 ? -12.257 16.323 9.920 1.00 93.19 293 ALA A N 1
ATOM 2330 C CA . ALA A 1 293 ? -12.736 17.619 9.447 1.00 93.19 293 ALA A CA 1
ATOM 2331 C C . ALA A 1 293 ? -13.249 17.517 8.004 1.00 93.19 293 ALA A C 1
ATOM 2333 O O . ALA A 1 293 ? -14.393 17.874 7.749 1.00 93.19 293 ALA A O 1
ATOM 2334 N N . ALA A 1 294 ? -12.468 16.902 7.110 1.00 92.06 294 ALA A N 1
ATOM 2335 C CA . ALA A 1 294 ? -12.868 16.656 5.725 1.00 92.06 294 ALA A CA 1
ATOM 2336 C C . ALA A 1 294 ? -14.095 15.746 5.599 1.00 92.06 294 ALA A C 1
ATOM 2338 O O . ALA A 1 294 ? -14.915 15.924 4.706 1.00 92.06 294 ALA A O 1
ATOM 2339 N N . LEU A 1 295 ? -14.264 14.780 6.505 1.00 92.31 295 LEU A N 1
ATOM 2340 C CA . LEU A 1 295 ? -15.477 13.968 6.545 1.00 92.31 295 LEU A CA 1
ATOM 2341 C C . LEU A 1 295 ? -16.684 14.731 7.082 1.00 92.31 295 LEU A C 1
ATOM 2343 O O . LEU A 1 295 ? -17.792 14.447 6.644 1.00 92.31 295 LEU A O 1
ATOM 2347 N N . HIS A 1 296 ? -16.523 15.664 8.018 1.00 91.56 296 HIS A N 1
ATOM 2348 C CA . HIS A 1 296 ? -17.648 16.443 8.530 1.00 91.56 296 HIS A CA 1
ATOM 2349 C C . HIS A 1 296 ? -18.085 17.524 7.543 1.00 91.56 296 HIS A C 1
ATOM 2351 O O . HIS A 1 296 ? -19.279 17.610 7.255 1.00 91.56 296 HIS A O 1
ATOM 2357 N N . ASP A 1 297 ? -17.131 18.261 6.978 1.00 89.38 297 ASP A N 1
ATOM 2358 C CA . ASP A 1 297 ? -17.364 19.323 6.002 1.00 89.38 297 ASP A CA 1
ATOM 2359 C C . ASP A 1 297 ? -16.392 19.203 4.809 1.00 89.38 297 ASP A C 1
ATOM 2361 O O . ASP A 1 297 ? -15.306 19.791 4.826 1.00 89.38 297 ASP A O 1
ATOM 2365 N N . PRO A 1 298 ? -16.748 18.395 3.791 1.00 86.38 298 PRO A N 1
ATOM 2366 C CA . PRO A 1 298 ? -15.936 18.213 2.603 1.00 86.38 298 PRO A CA 1
ATOM 2367 C C . PRO A 1 298 ? -15.827 19.484 1.763 1.00 86.38 298 PRO A C 1
ATOM 2369 O O . PRO A 1 298 ? -14.803 19.661 1.119 1.00 86.38 298 PRO A O 1
ATOM 2372 N N . GLU A 1 299 ? -16.833 20.364 1.767 1.00 85.31 299 GLU A N 1
ATOM 2373 C CA . GLU A 1 299 ? -16.804 21.596 0.962 1.00 85.31 299 GLU A CA 1
ATOM 2374 C C . GLU A 1 299 ? -15.733 22.559 1.490 1.00 85.31 299 GLU A C 1
ATOM 2376 O O . GLU A 1 299 ? -14.947 23.091 0.716 1.00 85.31 299 GLU A O 1
ATOM 2381 N N . GLU A 1 300 ? -15.645 22.731 2.812 1.00 85.50 300 GLU A N 1
ATOM 2382 C CA . GLU A 1 300 ? -14.667 23.638 3.427 1.00 85.50 300 GLU A CA 1
ATOM 2383 C C . GLU A 1 300 ? -13.258 23.022 3.537 1.00 85.50 300 GLU A C 1
ATOM 2385 O O . GLU A 1 300 ? -12.254 23.734 3.532 1.00 85.50 300 GLU A O 1
ATOM 2390 N N . ASN A 1 301 ? -13.159 21.693 3.658 1.00 83.25 301 ASN A N 1
ATOM 2391 C CA . ASN A 1 301 ? -11.907 21.011 4.017 1.00 83.25 301 ASN A CA 1
ATOM 2392 C C . ASN A 1 301 ? -11.356 20.088 2.920 1.00 83.25 301 ASN A C 1
ATOM 2394 O O . ASN A 1 301 ? -10.421 19.319 3.174 1.00 83.25 301 ASN A O 1
ATOM 2398 N N . THR A 1 302 ? -11.904 20.152 1.707 1.00 78.44 302 THR A N 1
ATOM 2399 C CA . THR A 1 302 ? -11.300 19.549 0.515 1.00 78.44 302 THR A CA 1
ATOM 2400 C C . THR A 1 302 ? -11.145 20.588 -0.586 1.00 78.44 302 THR A C 1
ATOM 2402 O O . THR A 1 302 ? -11.805 21.618 -0.588 1.00 78.44 302 THR A O 1
ATOM 2405 N N . PHE A 1 303 ? -10.205 20.349 -1.493 1.00 69.62 303 PHE A N 1
ATOM 2406 C CA . PHE A 1 303 ? -9.956 21.232 -2.626 1.00 69.62 303 PHE A CA 1
ATOM 2407 C C . PHE A 1 303 ? -10.539 20.584 -3.882 1.00 69.62 303 PHE A C 1
ATOM 2409 O O . PHE A 1 303 ? -10.058 19.514 -4.270 1.00 69.62 303 PHE A O 1
ATOM 2416 N N . ASP A 1 304 ? -11.540 21.207 -4.516 1.00 63.44 304 ASP A N 1
ATOM 2417 C CA . ASP A 1 304 ? -11.993 20.797 -5.849 1.00 63.44 304 ASP A CA 1
ATOM 2418 C C . ASP A 1 304 ? -11.062 21.413 -6.907 1.00 63.44 304 ASP A C 1
ATOM 2420 O O . ASP A 1 304 ? -11.073 22.625 -7.121 1.00 63.44 304 ASP A O 1
ATOM 2424 N N . PRO A 1 305 ? -10.243 20.610 -7.606 1.00 53.47 305 PRO A N 1
ATOM 2425 C CA . PRO A 1 305 ? -9.361 21.118 -8.652 1.00 53.47 305 PRO A CA 1
ATOM 2426 C C . PRO A 1 305 ? -10.099 21.649 -9.892 1.00 53.47 305 PRO A C 1
ATOM 2428 O O . PRO A 1 305 ? -9.441 22.211 -10.768 1.00 53.47 305 PRO A O 1
ATOM 2431 N N . ASN A 1 306 ? -11.414 21.429 -10.010 1.00 57.00 306 ASN A N 1
ATOM 2432 C CA . ASN A 1 306 ? -12.246 21.918 -11.113 1.00 57.00 306 ASN A CA 1
ATOM 2433 C C . ASN A 1 306 ? -13.011 23.199 -10.763 1.00 57.00 306 ASN A C 1
ATOM 2435 O O . ASN A 1 306 ? -13.656 23.774 -11.641 1.00 57.00 306 ASN A O 1
ATOM 2439 N N . GLU A 1 307 ? -12.975 23.622 -9.501 1.00 53.44 307 GLU A N 1
ATOM 2440 C CA . GLU A 1 307 ? -13.539 24.891 -9.076 1.00 53.44 307 GLU A CA 1
ATOM 2441 C C . GLU A 1 307 ? -12.427 25.937 -9.204 1.00 53.44 307 GLU A C 1
ATOM 2443 O O . GLU A 1 307 ? -11.484 25.993 -8.415 1.00 53.44 307 GLU A O 1
ATOM 2448 N N . ASP A 1 308 ? -12.478 26.711 -10.289 1.00 45.62 308 ASP A N 1
ATOM 2449 C CA . ASP A 1 308 ? -11.565 27.823 -10.541 1.00 45.62 308 ASP A CA 1
ATOM 2450 C C . ASP A 1 308 ? -11.722 28.854 -9.406 1.00 45.62 308 ASP A C 1
ATOM 2452 O O . ASP A 1 308 ? -12.577 29.737 -9.468 1.00 45.62 308 ASP A O 1
ATOM 2456 N N . GLY A 1 309 ? -10.946 28.706 -8.331 1.00 43.72 309 GLY A N 1
ATOM 2457 C CA . GLY A 1 309 ? -11.053 29.547 -7.144 1.00 43.72 309 GLY A CA 1
ATOM 2458 C C . GLY A 1 309 ? -10.790 31.018 -7.458 1.00 43.72 309 GLY A C 1
ATOM 2459 O O . GLY A 1 309 ? -9.681 31.396 -7.839 1.00 43.72 309 GLY A O 1
ATOM 2460 N N . GLU A 1 310 ? -11.808 31.856 -7.256 1.00 40.59 310 GLU A N 1
ATOM 2461 C CA . GLU A 1 310 ? -11.602 33.254 -6.889 1.00 40.59 310 GLU A CA 1
ATOM 2462 C C . GLU A 1 310 ? -10.789 33.272 -5.586 1.00 40.59 310 GLU A C 1
ATOM 2464 O O . GLU A 1 310 ? -11.187 32.678 -4.585 1.00 40.59 310 GLU A O 1
ATOM 2469 N N . ASP A 1 311 ? -9.627 33.923 -5.620 1.00 42.22 311 ASP A N 1
ATOM 2470 C CA . ASP A 1 311 ? -8.738 34.093 -4.474 1.00 42.22 311 ASP A CA 1
ATOM 2471 C C . ASP A 1 311 ? -9.478 34.778 -3.306 1.00 42.22 311 ASP A C 1
ATOM 2473 O O . ASP A 1 311 ? -9.681 35.995 -3.304 1.00 42.22 311 ASP A O 1
ATOM 2477 N N . GLY A 1 312 ? -9.874 33.997 -2.301 1.00 34.00 312 GLY A N 1
ATOM 2478 C CA . GLY A 1 312 ? -10.337 34.479 -1.002 1.00 34.00 312 GLY A CA 1
ATOM 2479 C C . GLY A 1 312 ? -9.207 34.415 0.021 1.00 34.00 312 GLY A C 1
ATOM 2480 O O . GLY A 1 312 ? -9.021 33.397 0.681 1.00 34.00 312 GLY A O 1
ATOM 2481 N N . GLU A 1 313 ? -8.433 35.495 0.133 1.00 43.91 313 GLU A N 1
ATOM 2482 C CA . GLU A 1 313 ? -7.608 35.771 1.312 1.00 43.91 313 GLU A CA 1
ATOM 2483 C C . GLU A 1 313 ? -8.534 35.960 2.522 1.00 43.91 313 GLU A C 1
ATOM 2485 O O . GLU A 1 313 ? -9.228 36.966 2.564 1.00 43.91 313 GLU A O 1
ATOM 2490 N N . ASP A 1 314 ? -8.526 35.054 3.502 1.00 34.25 314 ASP A N 1
ATOM 2491 C CA . ASP A 1 314 ? -9.010 35.339 4.863 1.00 34.25 314 ASP A CA 1
ATOM 2492 C C . ASP A 1 314 ? -8.257 34.460 5.886 1.00 34.25 314 ASP A C 1
ATOM 2494 O O . ASP A 1 314 ? -8.760 33.471 6.417 1.00 34.25 314 ASP A O 1
ATOM 2498 N N . ASP A 1 315 ? -7.007 34.841 6.171 1.00 35.25 315 ASP A N 1
ATOM 2499 C CA . ASP A 1 315 ? -6.296 34.445 7.392 1.00 35.25 315 ASP A CA 1
ATOM 2500 C C . ASP A 1 315 ? -6.823 35.298 8.569 1.00 35.25 315 ASP A C 1
ATOM 2502 O O . ASP A 1 315 ? -6.325 36.397 8.833 1.00 35.25 315 ASP A O 1
ATOM 2506 N N . GLU A 1 316 ? -7.817 34.814 9.320 1.00 34.12 316 GLU A N 1
ATOM 2507 C CA . GLU A 1 316 ? -8.164 35.406 10.622 1.00 34.12 316 GLU A CA 1
ATOM 2508 C C . GLU A 1 316 ? -7.249 34.850 11.735 1.00 34.12 316 GLU A C 1
ATOM 2510 O O . GLU A 1 316 ? -7.510 33.832 12.381 1.00 34.12 316 GLU A O 1
ATOM 2515 N N . GLU A 1 317 ? -6.152 35.574 11.984 1.00 30.59 317 GLU A N 1
ATOM 2516 C CA . GLU A 1 317 ? -5.321 35.472 13.189 1.00 30.59 317 GLU A CA 1
ATOM 2517 C C . GLU A 1 317 ? -6.132 35.790 14.463 1.00 30.59 317 GLU A C 1
ATOM 2519 O O . GLU A 1 317 ? -6.416 36.951 14.780 1.00 30.59 317 GLU A O 1
ATOM 2524 N N . VAL A 1 318 ? -6.393 34.782 15.300 1.00 30.69 318 VAL A N 1
ATOM 2525 C CA . VAL A 1 318 ? -6.808 35.014 16.692 1.00 30.69 318 VAL A CA 1
ATOM 2526 C C . VAL A 1 318 ? -5.582 35.397 17.529 1.00 30.69 318 VAL A C 1
ATOM 2528 O O . VAL A 1 318 ? -4.806 34.553 17.979 1.00 30.69 318 VAL A O 1
ATOM 2531 N N . LYS A 1 319 ? -5.416 36.704 17.760 1.00 29.61 319 LYS A N 1
ATOM 2532 C CA . LYS A 1 319 ? -4.405 37.287 18.657 1.00 29.61 319 LYS A CA 1
ATOM 2533 C C . LYS A 1 319 ? -4.694 36.959 20.125 1.00 29.61 319 LYS A C 1
ATOM 2535 O O . LYS A 1 319 ? -5.645 37.473 20.709 1.00 29.61 319 LYS A O 1
ATOM 2540 N N . GLY A 1 320 ? -3.819 36.165 20.739 1.00 27.70 320 GLY A N 1
ATOM 2541 C CA . GLY A 1 320 ? -3.663 36.070 22.191 1.00 27.70 320 GLY A CA 1
ATOM 2542 C C . GLY A 1 320 ? -2.405 36.816 22.634 1.00 27.70 320 GLY A C 1
ATOM 2543 O O . GLY A 1 320 ? -1.294 36.387 22.339 1.00 27.70 320 GLY A O 1
ATOM 2544 N N . GLU A 1 321 ? -2.588 37.943 23.319 1.00 27.98 321 GLU A N 1
ATOM 2545 C CA . GLU A 1 321 ? -1.527 38.769 23.905 1.00 27.98 321 GLU A CA 1
ATOM 2546 C C . GLU A 1 321 ? -0.766 38.015 25.008 1.00 27.98 321 GLU A C 1
ATOM 2548 O O . GLU A 1 321 ? -1.372 37.622 26.004 1.00 27.98 321 GLU A O 1
ATOM 2553 N N . VAL A 1 322 ? 0.563 37.884 24.890 1.00 30.72 322 VAL A N 1
ATOM 2554 C CA . VAL A 1 322 ? 1.462 37.763 26.053 1.00 30.72 322 VAL A CA 1
ATOM 2555 C C . VAL A 1 322 ? 2.778 38.499 25.767 1.00 30.72 322 VAL A C 1
ATOM 2557 O O . VAL A 1 322 ? 3.321 38.448 24.668 1.00 30.72 322 VAL A O 1
ATOM 2560 N N . GLU A 1 323 ? 3.221 39.226 26.787 1.00 28.84 323 GLU A N 1
ATOM 2561 C CA . GLU A 1 323 ? 4.148 40.356 26.824 1.00 28.84 323 GLU A CA 1
ATOM 2562 C C . GLU A 1 323 ? 5.597 40.099 26.357 1.00 28.84 323 GLU A C 1
ATOM 2564 O O . GLU A 1 323 ? 6.189 39.043 26.584 1.00 28.84 323 GLU A O 1
ATOM 2569 N N . GLU A 1 324 ? 6.192 41.150 25.777 1.00 26.48 324 GLU A N 1
ATOM 2570 C CA . GLU A 1 324 ? 7.621 41.290 25.477 1.00 26.48 324 GLU A CA 1
ATOM 2571 C C . GLU A 1 324 ? 8.504 41.187 26.736 1.00 26.48 324 GLU A C 1
ATOM 2573 O O . GLU A 1 324 ? 8.350 41.949 27.692 1.00 26.48 324 GLU A O 1
ATOM 2578 N N . MET A 1 325 ? 9.559 40.371 26.662 1.00 26.64 325 MET A N 1
ATOM 2579 C CA . MET A 1 325 ? 10.825 40.664 27.341 1.00 26.64 325 MET A CA 1
ATOM 2580 C C . MET A 1 325 ? 11.966 40.644 26.325 1.00 26.64 325 MET A C 1
ATOM 2582 O O . MET A 1 325 ? 12.284 39.623 25.720 1.00 26.64 325 MET A O 1
ATOM 2586 N N . GLN A 1 326 ? 12.577 41.812 26.149 1.00 25.27 326 GLN A N 1
ATOM 2587 C CA . GLN A 1 326 ? 13.785 42.036 25.362 1.00 25.27 326 GLN A CA 1
ATOM 2588 C C . GLN A 1 326 ? 15.026 41.528 26.110 1.00 25.27 326 GLN A C 1
ATOM 2590 O O . GLN A 1 326 ? 15.152 41.788 27.304 1.00 25.27 326 GLN A O 1
ATOM 2595 N N . MET A 1 327 ? 15.978 40.916 25.392 1.00 26.72 327 MET A N 1
ATOM 2596 C CA . MET A 1 327 ? 17.406 41.300 25.373 1.00 26.72 327 MET A CA 1
ATOM 2597 C C . MET A 1 327 ? 18.240 40.363 24.469 1.00 26.72 327 MET A C 1
ATOM 2599 O O . MET A 1 327 ? 18.273 39.164 24.711 1.00 26.72 327 MET A O 1
ATOM 2603 N N . GLN A 1 328 ? 18.874 40.968 23.445 1.00 25.30 328 GLN A N 1
ATOM 2604 C CA . GLN A 1 328 ? 20.311 40.928 23.052 1.00 25.30 328 GLN A CA 1
ATOM 2605 C C . GLN A 1 328 ? 21.038 39.556 23.053 1.00 25.30 328 GLN A C 1
ATOM 2607 O O . GLN A 1 328 ? 20.953 38.819 24.019 1.00 25.30 328 GLN A O 1
ATOM 2612 N N . GLU A 1 329 ? 21.868 39.135 22.090 1.00 27.44 329 GLU A N 1
ATOM 2613 C CA . GLU A 1 329 ? 22.614 39.782 21.001 1.00 27.44 329 GLU A CA 1
ATOM 2614 C C . GLU A 1 329 ? 23.266 38.681 20.110 1.00 27.44 329 GLU A C 1
ATOM 2616 O O . GLU A 1 329 ? 23.510 37.570 20.572 1.00 27.44 329 GLU A O 1
ATOM 2621 N N . GLU A 1 330 ? 23.604 39.065 18.873 1.00 25.03 330 GLU A N 1
ATOM 2622 C CA . GLU A 1 330 ? 24.785 38.665 18.070 1.00 25.03 330 GLU A CA 1
ATOM 2623 C C . GLU A 1 330 ? 24.962 37.275 17.386 1.00 25.03 330 GLU A C 1
ATOM 2625 O O . GLU A 1 330 ? 25.378 36.279 17.965 1.00 25.03 330 GLU A O 1
ATOM 2630 N N . ASP A 1 331 ? 24.846 37.354 16.047 1.00 24.78 331 ASP A N 1
ATOM 2631 C CA . ASP A 1 331 ? 25.902 37.114 15.032 1.00 24.78 331 ASP A CA 1
ATOM 2632 C C . ASP A 1 331 ? 25.943 35.786 14.229 1.00 24.78 331 ASP A C 1
ATOM 2634 O O . ASP A 1 331 ? 25.622 34.694 14.684 1.00 24.78 331 ASP A O 1
ATOM 2638 N N . ALA A 1 332 ? 26.417 35.953 12.984 1.00 27.50 332 ALA A N 1
ATOM 2639 C CA . ALA A 1 332 ? 26.875 34.980 11.986 1.00 27.50 332 ALA A CA 1
ATOM 2640 C C . ALA A 1 332 ? 25.890 34.472 10.905 1.00 27.50 332 ALA A C 1
ATOM 2642 O O . ALA A 1 332 ? 25.466 33.323 10.849 1.00 27.50 332 ALA A O 1
ATOM 2643 N N . ARG A 1 333 ? 25.680 35.349 9.913 1.00 27.03 333 ARG A N 1
ATOM 2644 C CA . ARG A 1 333 ? 25.891 35.111 8.463 1.00 27.03 333 ARG A CA 1
ATOM 2645 C C . ARG A 1 333 ? 25.665 33.680 7.927 1.00 27.03 333 ARG A C 1
ATOM 2647 O O . ARG A 1 333 ? 26.588 32.884 7.811 1.00 27.03 333 ARG A O 1
ATOM 2654 N N . GLY A 1 334 ? 24.481 33.495 7.346 1.00 25.52 334 GLY A N 1
ATOM 2655 C CA . GLY A 1 334 ? 24.332 33.299 5.901 1.00 25.52 334 GLY A CA 1
ATOM 2656 C C . GLY A 1 334 ? 24.731 31.948 5.306 1.00 25.52 334 GLY A C 1
ATOM 2657 O O . GLY A 1 334 ? 25.888 31.751 4.961 1.00 25.52 334 GLY A O 1
ATOM 2658 N N . LYS A 1 335 ? 23.721 31.135 4.972 1.00 28.47 335 LYS A N 1
ATOM 2659 C CA . LYS A 1 335 ? 23.662 30.317 3.746 1.00 28.47 335 LYS A CA 1
ATOM 2660 C C . LYS A 1 335 ? 22.199 30.222 3.295 1.00 28.47 335 LYS A C 1
ATOM 2662 O O . LYS A 1 335 ? 21.371 29.638 3.980 1.00 28.47 335 LYS A O 1
ATOM 2667 N N . LYS A 1 336 ? 21.888 30.845 2.153 1.00 27.00 336 LYS A N 1
ATOM 2668 C CA . LYS A 1 336 ? 20.599 30.714 1.457 1.00 27.00 336 LYS A CA 1
ATOM 2669 C C . LYS A 1 336 ? 20.450 29.272 0.959 1.00 27.00 336 LYS A C 1
ATOM 2671 O O . LYS A 1 336 ? 21.288 28.830 0.175 1.00 27.00 336 LYS A O 1
ATOM 2676 N N . ALA A 1 337 ? 19.398 28.579 1.383 1.00 25.64 337 ALA A N 1
ATOM 2677 C CA . ALA A 1 337 ? 18.915 27.361 0.735 1.00 25.64 337 ALA A CA 1
ATOM 2678 C C . ALA A 1 337 ? 17.897 27.738 -0.366 1.00 25.64 337 ALA A C 1
ATOM 2680 O O . ALA A 1 337 ? 17.204 28.752 -0.224 1.00 25.64 337 ALA A O 1
ATOM 2681 N N . PRO A 1 338 ? 17.845 27.007 -1.493 1.00 26.53 338 PRO A N 1
ATOM 2682 C CA . PRO A 1 338 ? 17.019 27.374 -2.637 1.00 26.53 338 PRO A CA 1
ATOM 2683 C C . PRO A 1 338 ? 15.534 27.098 -2.373 1.00 26.53 338 PRO A C 1
ATOM 2685 O O . PRO A 1 338 ? 15.178 26.101 -1.753 1.00 26.53 338 PRO A O 1
ATOM 2688 N N . LYS A 1 339 ? 14.677 27.986 -2.892 1.00 26.62 339 LYS A N 1
ATOM 2689 C CA . LYS A 1 339 ? 13.223 27.802 -2.975 1.00 26.62 339 LYS A CA 1
ATOM 2690 C C . LYS A 1 339 ? 12.930 26.544 -3.800 1.00 26.62 339 LYS A C 1
ATOM 2692 O O . LYS A 1 339 ? 13.133 26.561 -5.015 1.00 26.62 339 LYS A O 1
ATOM 2697 N N . LEU A 1 340 ? 12.491 25.475 -3.145 1.00 24.86 340 LEU A N 1
ATOM 2698 C CA . LEU A 1 340 ? 11.900 24.315 -3.805 1.00 24.86 340 LEU A CA 1
ATOM 2699 C C . LEU A 1 340 ? 10.450 24.648 -4.166 1.00 24.86 340 LEU A C 1
ATOM 2701 O O . LEU A 1 340 ? 9.733 25.295 -3.404 1.00 24.86 340 LEU A O 1
ATOM 2705 N N . LYS A 1 341 ? 10.096 24.316 -5.406 1.00 24.23 341 LYS A N 1
ATOM 2706 C CA . LYS A 1 341 ? 8.805 24.599 -6.025 1.00 24.23 341 LYS A CA 1
ATOM 2707 C C . LYS A 1 341 ? 7.717 23.765 -5.349 1.00 24.23 341 LYS A C 1
ATOM 2709 O O . LYS A 1 341 ? 7.939 22.593 -5.075 1.00 24.23 341 LYS A O 1
ATOM 2714 N N . LYS A 1 342 ? 6.558 24.392 -5.137 1.00 27.28 342 LYS A N 1
ATOM 2715 C CA . LYS A 1 342 ? 5.297 23.725 -4.808 1.00 27.28 342 LYS A CA 1
ATOM 2716 C C . LYS A 1 342 ? 4.922 22.803 -5.971 1.00 27.28 342 LYS A C 1
ATOM 2718 O O . LYS A 1 342 ? 4.662 23.305 -7.062 1.00 27.28 342 LYS A O 1
ATOM 2723 N N . GLU A 1 343 ? 4.887 21.500 -5.736 1.00 22.83 343 GLU A N 1
ATOM 2724 C CA . GLU A 1 343 ? 4.173 20.548 -6.586 1.00 22.83 343 GLU A CA 1
ATOM 2725 C C . GLU A 1 343 ? 3.218 19.767 -5.685 1.00 22.83 343 GLU A C 1
ATOM 2727 O O . GLU A 1 343 ? 3.615 18.938 -4.874 1.00 22.83 343 GLU A O 1
ATOM 2732 N N . SER A 1 344 ? 1.946 20.144 -5.780 1.00 25.06 344 SER A N 1
ATOM 2733 C CA . SER A 1 344 ? 0.800 19.494 -5.161 1.00 25.06 344 SER A CA 1
ATOM 2734 C C . SER A 1 344 ? 0.559 18.150 -5.847 1.00 25.06 344 SER A C 1
ATOM 2736 O O . SER A 1 344 ? 0.262 18.126 -7.044 1.00 25.06 344 SER A O 1
ATOM 2738 N N . SER A 1 345 ? 0.663 17.039 -5.121 1.00 24.98 345 SER A N 1
ATOM 2739 C CA . SER A 1 345 ? 0.256 15.736 -5.646 1.00 24.98 345 SER A CA 1
ATOM 2740 C C . SER A 1 345 ? -1.244 15.535 -5.418 1.00 24.98 345 SER A C 1
ATOM 2742 O O . SER A 1 345 ? -1.673 15.073 -4.362 1.00 24.98 345 SER A O 1
ATOM 2744 N N . LEU A 1 346 ? -2.044 15.934 -6.403 1.00 25.50 346 LEU A N 1
ATOM 2745 C CA . LEU A 1 346 ? -3.452 15.566 -6.496 1.00 25.50 346 LEU A CA 1
ATOM 2746 C C . LEU A 1 346 ? -3.517 14.309 -7.372 1.00 25.50 346 LEU A C 1
ATOM 2748 O O . LEU A 1 346 ? -3.221 14.370 -8.566 1.00 25.50 346 LEU 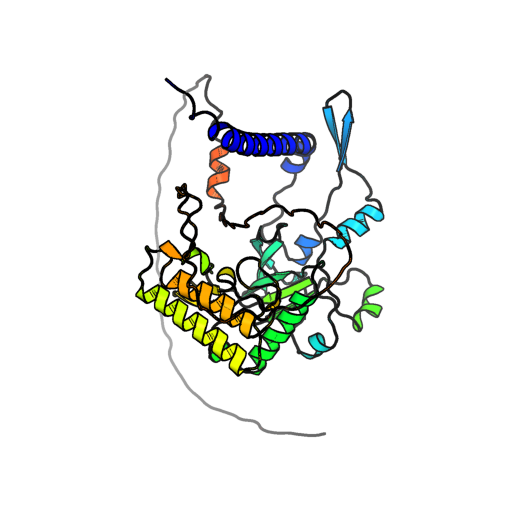A O 1
ATOM 2752 N N . PHE A 1 347 ? -3.797 13.158 -6.766 1.00 28.48 347 PHE A N 1
ATOM 2753 C CA . PHE A 1 347 ? -3.812 11.870 -7.455 1.00 28.48 347 PHE A CA 1
ATOM 2754 C C . PHE A 1 347 ? -5.223 11.564 -7.959 1.00 28.48 347 PHE A C 1
ATOM 2756 O O . PHE A 1 347 ? -6.160 11.438 -7.177 1.00 28.48 347 PHE A O 1
ATOM 2763 N N . VAL A 1 348 ? -5.364 11.439 -9.279 1.00 23.80 348 VAL A N 1
ATOM 2764 C CA . VAL A 1 348 ? -6.567 10.927 -9.943 1.00 23.80 348 VAL A CA 1
ATOM 2765 C C . VAL A 1 348 ? -6.263 9.498 -10.376 1.00 23.80 348 VAL A C 1
ATOM 2767 O O . VAL A 1 348 ? -5.381 9.281 -11.204 1.00 23.80 348 VAL A O 1
ATOM 2770 N N . THR A 1 349 ? -6.981 8.516 -9.834 1.00 27.38 349 THR A N 1
ATOM 2771 C CA . THR A 1 349 ? -6.946 7.146 -10.359 1.00 27.38 349 THR A CA 1
ATOM 2772 C C . THR A 1 349 ? -7.973 7.017 -11.486 1.00 27.38 349 THR A C 1
ATOM 2774 O O . THR A 1 349 ? -9.178 6.943 -11.255 1.00 27.38 349 THR A O 1
ATOM 2777 N N . GLU A 1 350 ? -7.511 7.001 -12.740 1.00 24.80 350 GLU A N 1
ATOM 2778 C CA . GLU A 1 350 ? -8.329 6.529 -13.861 1.00 24.80 350 GLU A CA 1
ATOM 2779 C C . GLU A 1 350 ? -8.226 5.002 -13.937 1.00 24.80 350 GLU A C 1
ATOM 2781 O O . GLU A 1 350 ? -7.195 4.435 -14.298 1.00 24.80 350 GLU A O 1
ATOM 2786 N N . VAL A 1 351 ? -9.326 4.317 -13.628 1.00 28.50 351 VAL A N 1
ATOM 2787 C CA . VAL A 1 351 ? -9.507 2.916 -14.013 1.00 28.50 351 VAL A CA 1
ATOM 2788 C C . VAL A 1 351 ? -9.765 2.899 -15.519 1.00 28.50 351 VAL A C 1
ATOM 2790 O O . VAL A 1 351 ? -10.879 3.168 -15.977 1.00 28.50 351 VAL A O 1
ATOM 2793 N N . VAL A 1 352 ? -8.735 2.604 -16.315 1.00 27.81 352 VAL A N 1
ATOM 2794 C CA . VAL A 1 352 ? -8.904 2.394 -17.756 1.00 27.81 352 VAL A CA 1
ATOM 2795 C C . VAL A 1 352 ? -9.634 1.069 -17.960 1.00 27.81 352 VAL A C 1
ATOM 2797 O O . VAL A 1 352 ? -9.056 -0.012 -17.897 1.00 27.81 352 VAL A O 1
ATOM 2800 N N . SER A 1 353 ? -10.939 1.157 -18.200 1.00 29.64 353 SER A N 1
ATOM 2801 C CA . SER A 1 353 ? -11.729 0.047 -18.725 1.00 29.64 353 SER A CA 1
ATOM 2802 C C . SER A 1 353 ? -11.307 -0.244 -20.172 1.00 29.64 353 SER A C 1
ATOM 2804 O O . SER A 1 353 ? -11.214 0.662 -21.005 1.00 29.64 353 SER A O 1
ATOM 2806 N N . GLU A 1 354 ? -11.072 -1.524 -20.482 1.00 36.16 354 GLU A N 1
ATOM 2807 C CA . GLU A 1 354 ? -10.614 -2.039 -21.790 1.00 36.16 354 GLU A CA 1
ATOM 2808 C C . GLU A 1 354 ? -11.495 -1.622 -22.992 1.00 36.16 354 GLU A C 1
ATOM 2810 O O . GLU A 1 354 ? -11.081 -1.743 -24.145 1.00 36.16 354 GLU A O 1
ATOM 2815 N N . GLU A 1 355 ? -12.692 -1.073 -22.771 1.00 30.92 355 GLU A N 1
ATOM 2816 C CA . GLU A 1 355 ? -13.618 -0.691 -23.845 1.00 30.92 355 GLU A CA 1
ATOM 2817 C C . GLU A 1 355 ? -13.231 0.604 -24.587 1.00 30.92 355 GLU A C 1
ATOM 2819 O O . GLU A 1 355 ? -13.671 0.816 -25.723 1.00 30.92 355 GLU A O 1
ATOM 2824 N N . LYS A 1 356 ? -12.375 1.467 -24.017 1.00 29.05 356 LYS A N 1
ATOM 2825 C CA . LYS A 1 356 ? -11.999 2.746 -24.660 1.00 29.05 356 LYS A CA 1
ATOM 2826 C C . LYS A 1 356 ? -10.895 2.598 -25.719 1.00 29.05 356 LYS A C 1
ATOM 2828 O O . LYS A 1 356 ? -10.836 3.407 -26.645 1.00 29.05 356 LYS A O 1
ATOM 2833 N N . ALA A 1 357 ? -10.087 1.535 -25.656 1.00 30.03 357 ALA A N 1
ATOM 2834 C CA . ALA A 1 357 ? -8.995 1.286 -26.604 1.00 30.03 357 ALA A CA 1
ATOM 2835 C C . ALA A 1 357 ? -9.483 0.843 -27.999 1.00 30.03 357 ALA A C 1
ATOM 2837 O O . ALA A 1 357 ? -8.832 1.113 -29.007 1.00 30.03 357 ALA A O 1
ATOM 2838 N N . ILE A 1 358 ? -10.667 0.228 -28.093 1.00 32.56 358 ILE A N 1
ATOM 2839 C CA . ILE A 1 358 ? -11.185 -0.303 -29.367 1.00 32.56 358 ILE A CA 1
ATOM 2840 C C . ILE A 1 358 ? -11.817 0.807 -30.228 1.00 32.56 358 ILE A C 1
ATOM 2842 O O . ILE A 1 358 ? -11.849 0.718 -31.457 1.00 32.56 358 ILE A O 1
ATOM 2846 N N . ARG A 1 359 ? -12.272 1.910 -29.617 1.00 27.72 359 ARG A N 1
ATOM 2847 C CA . ARG A 1 359 ? -12.989 2.975 -30.339 1.00 27.72 359 ARG A CA 1
ATOM 2848 C C . ARG A 1 359 ? -12.071 3.940 -31.100 1.00 27.72 359 ARG A C 1
ATOM 2850 O O . ARG A 1 359 ? -12.537 4.577 -32.040 1.00 27.72 359 ARG A O 1
ATOM 2857 N N . ALA A 1 360 ? -10.783 4.002 -30.760 1.00 29.92 360 ALA A N 1
ATOM 2858 C CA . ALA A 1 360 ? -9.808 4.869 -31.431 1.00 29.92 360 ALA A CA 1
ATOM 2859 C C . ALA A 1 360 ? -9.261 4.293 -32.757 1.00 29.92 360 ALA A C 1
ATOM 2861 O O . ALA A 1 360 ? -8.641 5.022 -33.526 1.00 29.92 360 ALA A O 1
ATOM 2862 N N . VAL A 1 361 ? -9.519 3.013 -33.063 1.00 31.41 361 VAL A N 1
ATOM 2863 C CA . VAL A 1 361 ? -8.965 2.329 -34.253 1.00 31.41 361 VAL A CA 1
ATOM 2864 C C . VAL A 1 361 ? -9.985 2.197 -35.401 1.00 31.41 361 VAL A C 1
ATOM 2866 O O . VAL A 1 361 ? -9.626 1.799 -36.502 1.00 31.41 361 VAL A O 1
ATOM 2869 N N . SER A 1 362 ? -11.256 2.578 -35.207 1.00 30.45 362 SER A N 1
ATOM 2870 C CA . SER A 1 362 ? -12.315 2.396 -36.228 1.00 30.45 362 SER A CA 1
ATOM 2871 C C . SER A 1 362 ? -12.859 3.674 -36.883 1.00 30.45 362 SER A C 1
ATOM 2873 O O . SER A 1 362 ? -13.852 3.602 -37.599 1.00 30.45 362 SER A O 1
ATOM 2875 N N . SER A 1 363 ? -12.227 4.842 -36.721 1.00 27.75 363 SER A N 1
ATOM 2876 C CA . SER A 1 363 ? -12.646 6.065 -37.432 1.00 27.75 363 SER A CA 1
ATOM 2877 C C . SER A 1 363 ? -11.594 6.563 -38.424 1.00 27.75 363 SER A C 1
ATOM 2879 O O . SER A 1 363 ? -11.089 7.674 -38.291 1.00 27.75 363 SER A O 1
ATOM 2881 N N . SER A 1 364 ? -11.227 5.741 -39.408 1.00 31.44 364 SER A N 1
ATOM 2882 C CA . SER A 1 364 ? -10.511 6.180 -40.622 1.00 31.44 364 SER A CA 1
ATOM 2883 C C . SER A 1 364 ? -10.587 5.110 -41.717 1.00 31.44 364 SER A C 1
ATOM 2885 O O . SER A 1 364 ? -9.563 4.567 -42.116 1.00 31.44 364 SER A O 1
ATOM 2887 N N . ALA A 1 365 ? -11.790 4.767 -42.191 1.00 30.06 365 ALA A N 1
ATOM 2888 C CA . ALA A 1 365 ? -11.940 4.005 -43.436 1.00 30.06 365 ALA A CA 1
ATOM 2889 C C . ALA A 1 365 ? -13.365 4.079 -44.019 1.00 30.06 365 ALA A C 1
ATOM 2891 O O . ALA A 1 365 ? -14.131 3.140 -43.870 1.00 30.06 365 ALA A O 1
ATOM 2892 N N . GLU A 1 366 ? -13.692 5.164 -44.722 1.00 26.86 366 GLU A N 1
ATOM 2893 C CA . GLU A 1 366 ? -14.607 5.198 -45.885 1.00 26.86 366 GLU A CA 1
ATOM 2894 C C . GLU A 1 366 ? -14.033 6.311 -46.797 1.00 26.86 366 GLU A C 1
ATOM 2896 O O . GLU A 1 366 ? -13.611 7.339 -46.271 1.00 26.86 366 GLU A O 1
ATOM 2901 N N . VAL A 1 367 ? -13.817 6.202 -48.116 1.00 27.52 367 VAL A N 1
ATOM 2902 C CA . VAL A 1 367 ? -14.647 5.783 -49.272 1.00 27.52 367 VAL A CA 1
ATOM 2903 C C . VAL A 1 367 ? -13.652 5.465 -50.435 1.00 27.52 367 VAL A C 1
ATOM 2905 O O . VAL A 1 367 ? -12.641 6.153 -50.539 1.00 27.52 367 VAL A O 1
ATOM 2908 N N . GLU A 1 368 ? -13.745 4.385 -51.231 1.00 28.59 368 GLU A N 1
ATOM 2909 C CA . GLU A 1 368 ? -14.475 4.302 -52.518 1.00 28.59 368 GLU A CA 1
ATOM 2910 C C . GLU A 1 368 ? -14.637 2.845 -53.031 1.00 28.59 368 GLU A C 1
ATOM 2912 O O . GLU A 1 368 ? -13.672 2.101 -53.185 1.00 28.59 368 GLU A O 1
ATOM 2917 N N . GLU A 1 369 ? -15.905 2.494 -53.280 1.00 28.59 369 GLU A N 1
ATOM 2918 C CA . GLU A 1 369 ? -16.516 1.797 -54.433 1.00 28.59 369 GLU A CA 1
ATOM 2919 C C . GLU A 1 369 ? -15.793 0.673 -55.219 1.00 28.59 369 GLU A C 1
ATOM 2921 O O . GLU A 1 369 ? -14.824 0.901 -55.935 1.00 28.59 369 GLU A O 1
ATOM 2926 N N . ALA A 1 370 ? -16.425 -0.513 -55.258 1.00 28.50 370 ALA A N 1
ATOM 2927 C CA . ALA A 1 370 ? -16.940 -1.146 -56.489 1.00 28.50 370 ALA A CA 1
ATOM 2928 C C . ALA A 1 370 ? -17.721 -2.430 -56.142 1.00 28.50 370 ALA A C 1
ATOM 2930 O O . ALA A 1 370 ? -17.242 -3.287 -55.401 1.00 28.50 370 ALA A O 1
ATOM 2931 N N . GLY A 1 371 ? -18.953 -2.536 -56.645 1.00 26.73 371 GLY A N 1
ATOM 2932 C CA . GLY A 1 371 ? -19.912 -3.567 -56.254 1.00 26.73 371 GLY A CA 1
ATOM 2933 C C . GLY A 1 371 ? -19.787 -4.911 -56.969 1.00 26.73 371 GLY A C 1
ATOM 2934 O O . GLY A 1 371 ? -19.224 -5.009 -58.051 1.00 26.73 371 GLY A O 1
ATOM 2935 N N . GLU A 1 372 ? -20.432 -5.924 -56.390 1.00 28.81 372 GLU A N 1
ATOM 2936 C CA . GLU A 1 372 ? -21.148 -6.956 -57.142 1.00 28.81 372 GLU A CA 1
ATOM 2937 C C . GLU A 1 372 ? -22.146 -7.681 -56.224 1.00 28.81 372 GLU A C 1
ATOM 2939 O O . GLU A 1 372 ? -21.811 -8.161 -55.141 1.00 28.81 372 GLU A O 1
ATOM 2944 N N . GLU A 1 373 ? -23.405 -7.729 -56.652 1.00 30.20 373 GLU A N 1
ATOM 2945 C CA . GLU A 1 373 ? -24.489 -8.458 -55.999 1.00 30.20 373 GLU A CA 1
ATOM 2946 C C . GLU A 1 373 ? -24.290 -9.978 -56.124 1.00 30.20 373 GLU A C 1
ATOM 2948 O O . GLU A 1 373 ? -24.085 -10.480 -57.230 1.00 30.20 373 GLU A O 1
ATOM 2953 N N . LYS A 1 374 ? -24.513 -10.739 -55.037 1.00 31.39 374 LYS A N 1
ATOM 2954 C CA . LYS A 1 374 ? -25.239 -12.024 -55.110 1.00 31.39 374 LYS A CA 1
ATOM 2955 C C . LYS A 1 374 ? -25.717 -12.560 -53.752 1.00 31.39 374 LYS A C 1
ATOM 2957 O O . LYS A 1 374 ? -24.961 -13.011 -52.904 1.00 31.39 374 LYS A O 1
ATOM 2962 N N . LYS A 1 375 ? -27.044 -12.529 -53.645 1.00 27.27 375 LYS A N 1
ATOM 2963 C CA . LYS A 1 375 ? -28.008 -13.327 -52.869 1.00 27.27 375 LYS A CA 1
ATOM 2964 C C . LYS A 1 375 ? -27.552 -14.771 -52.549 1.00 27.27 375 LYS A C 1
ATOM 2966 O O . LYS A 1 375 ? -27.078 -15.439 -53.464 1.00 27.27 375 LYS A O 1
ATOM 2971 N N . ILE A 1 376 ? -27.848 -15.274 -51.335 1.00 30.67 376 ILE A N 1
ATOM 2972 C CA . ILE A 1 376 ? -28.705 -16.461 -51.041 1.00 30.67 376 ILE A CA 1
ATOM 2973 C C . ILE A 1 376 ? -28.545 -16.963 -49.575 1.00 30.67 376 ILE A C 1
ATOM 2975 O O . ILE A 1 376 ? -27.459 -17.318 -49.142 1.00 30.67 376 ILE A O 1
ATOM 2979 N N . GLU A 1 377 ? -29.696 -16.982 -48.887 1.00 29.81 377 GLU A N 1
ATOM 2980 C CA . GLU A 1 377 ? -30.259 -17.930 -47.892 1.00 29.81 377 GLU A CA 1
ATOM 2981 C C . GLU A 1 377 ? -29.525 -18.361 -46.603 1.00 29.81 377 GLU A C 1
ATOM 2983 O O . GLU A 1 377 ? -28.487 -19.014 -46.595 1.00 29.81 377 GLU A O 1
ATOM 2988 N N . ALA A 1 378 ? -30.234 -18.123 -45.491 1.00 32.84 378 ALA A N 1
ATOM 2989 C CA . ALA A 1 378 ? -30.142 -18.859 -44.233 1.00 32.84 378 ALA A CA 1
ATOM 2990 C C . ALA A 1 378 ? -30.778 -20.258 -44.349 1.00 32.84 378 ALA A C 1
ATOM 2992 O O . ALA A 1 378 ? -31.612 -20.495 -45.227 1.00 32.84 378 ALA A O 1
ATOM 2993 N N . PRO A 1 379 ? -30.531 -21.124 -43.353 1.00 40.00 379 PRO A N 1
ATOM 2994 C CA . PRO A 1 379 ? -31.694 -21.748 -42.743 1.00 40.00 379 PRO A CA 1
ATOM 2995 C C . PRO A 1 379 ? -31.687 -21.724 -41.214 1.00 40.00 379 PRO A C 1
ATOM 2997 O O . PRO A 1 379 ? -30.689 -21.950 -40.531 1.00 40.00 379 PRO A O 1
ATOM 3000 N N . GLU A 1 380 ? -32.898 -21.484 -40.724 1.00 29.70 380 GLU A N 1
ATOM 3001 C CA . GLU A 1 380 ? -33.437 -21.872 -39.431 1.00 29.70 380 GLU A CA 1
ATOM 3002 C C . GLU A 1 380 ? -33.257 -23.374 -39.153 1.00 29.70 380 GLU A C 1
ATOM 3004 O O . GLU A 1 380 ? -33.164 -24.185 -40.075 1.00 29.70 380 GLU A O 1
ATOM 3009 N N . GLY A 1 381 ? -33.395 -23.767 -37.883 1.00 29.20 381 GLY A N 1
ATOM 3010 C CA . GLY A 1 381 ? -33.992 -25.075 -37.603 1.00 29.20 381 GLY A CA 1
ATOM 3011 C C . GLY A 1 381 ? -33.494 -25.811 -36.370 1.00 29.20 381 GLY A C 1
ATOM 3012 O O . GLY A 1 381 ? -32.723 -26.749 -36.482 1.00 29.20 381 GLY A O 1
ATOM 3013 N N . ALA A 1 382 ? -34.054 -25.426 -35.224 1.00 28.47 382 ALA A N 1
ATOM 3014 C CA . ALA A 1 382 ? -34.761 -26.302 -34.288 1.00 28.47 382 ALA A CA 1
ATOM 3015 C C . ALA A 1 382 ? -34.127 -27.632 -33.806 1.00 28.47 382 ALA A C 1
ATOM 3017 O O . ALA A 1 382 ? -33.812 -28.541 -34.564 1.00 28.47 382 ALA A O 1
ATOM 3018 N N . SER A 1 383 ? -34.295 -27.849 -32.496 1.00 32.09 383 SER A N 1
ATOM 3019 C CA . SER A 1 383 ? -35.178 -28.896 -31.938 1.00 32.09 383 SER A CA 1
ATOM 3020 C C . SER A 1 383 ? -34.524 -29.737 -30.828 1.00 32.09 383 SER A C 1
ATOM 3022 O O . SER A 1 383 ? -33.804 -30.693 -31.070 1.00 32.09 383 SER A O 1
ATOM 3024 N N . ASN A 1 384 ? -34.961 -29.423 -29.604 1.00 27.58 384 ASN A N 1
ATOM 3025 C CA . ASN A 1 384 ? -35.674 -30.323 -28.690 1.00 27.58 384 ASN A CA 1
ATOM 3026 C C . ASN A 1 384 ? -35.001 -31.537 -28.018 1.00 27.58 384 ASN A C 1
ATOM 3028 O O . ASN A 1 384 ? -34.537 -32.467 -28.665 1.00 27.58 384 ASN A O 1
ATOM 3032 N N . ARG A 1 385 ? -35.400 -31.643 -26.733 1.00 32.84 385 ARG A N 1
ATOM 3033 C CA . ARG A 1 385 ? -35.743 -32.859 -25.956 1.00 32.84 385 ARG A CA 1
ATOM 3034 C C . ARG A 1 385 ? -34.532 -33.652 -25.427 1.00 32.84 385 ARG A C 1
ATOM 3036 O O . ARG A 1 385 ? -33.578 -33.886 -26.136 1.00 32.84 385 ARG A O 1
ATOM 3043 N N . LYS A 1 386 ? -34.530 -34.182 -24.200 1.00 32.44 386 LYS A N 1
ATOM 3044 C CA . LYS A 1 386 ? -35.632 -34.521 -23.287 1.00 32.44 386 LYS A CA 1
ATOM 3045 C C . LYS A 1 386 ? -35.076 -34.831 -21.890 1.00 32.44 386 LYS A C 1
ATOM 3047 O O . LYS A 1 386 ? -33.976 -35.348 -21.750 1.00 32.44 386 LYS A O 1
ATOM 3052 N N . ARG A 1 387 ? -35.934 -34.595 -20.899 1.00 33.59 387 ARG A N 1
ATOM 3053 C CA . ARG A 1 387 ? -35.874 -35.067 -19.510 1.00 33.59 387 ARG A CA 1
ATOM 3054 C C . ARG A 1 387 ? -35.883 -36.602 -19.399 1.00 33.59 387 ARG A C 1
ATOM 3056 O O . ARG A 1 387 ? -36.557 -37.265 -20.188 1.00 33.59 387 ARG A O 1
ATOM 3063 N N . LYS A 1 388 ? -35.270 -37.101 -18.323 1.00 32.16 388 LYS A N 1
ATOM 3064 C CA . LYS A 1 388 ? -35.586 -38.318 -17.538 1.00 32.16 388 LYS A CA 1
ATOM 3065 C C . LYS A 1 388 ? -34.807 -38.131 -16.221 1.00 32.16 388 LYS A C 1
ATOM 3067 O O . LYS A 1 388 ? -33.602 -37.958 -16.305 1.00 32.16 388 LYS A O 1
ATOM 3072 N N . VAL A 1 389 ? -35.369 -37.820 -15.053 1.00 31.59 389 VAL A N 1
ATOM 3073 C CA . VAL A 1 389 ? -36.444 -38.410 -14.230 1.00 31.59 389 VAL A CA 1
ATOM 3074 C C . VAL A 1 389 ? -36.128 -39.831 -13.747 1.00 31.59 389 VAL A C 1
ATOM 3076 O O . VAL A 1 389 ? -35.875 -40.714 -14.565 1.00 31.59 389 VAL A O 1
ATOM 3079 N N . ASP A 1 390 ? -36.244 -39.951 -12.418 1.00 31.02 390 ASP A N 1
ATOM 3080 C CA . ASP A 1 390 ? -36.297 -41.112 -11.516 1.00 31.02 390 ASP A CA 1
ATOM 3081 C C . ASP A 1 390 ? -34.977 -41.752 -11.063 1.00 31.02 390 ASP A C 1
ATOM 3083 O O . ASP A 1 390 ? -34.068 -41.954 -11.857 1.00 31.02 390 ASP A O 1
ATOM 3087 N N . ALA A 1 391 ? -34.811 -42.195 -9.814 1.00 33.44 391 ALA A N 1
ATOM 3088 C CA . ALA A 1 391 ? -35.529 -42.001 -8.548 1.00 33.44 391 ALA A CA 1
ATOM 3089 C C . ALA A 1 391 ? -34.718 -42.737 -7.455 1.00 33.44 391 ALA A C 1
ATOM 3091 O O . ALA A 1 391 ? -34.108 -43.766 -7.734 1.00 33.44 391 ALA A O 1
ATOM 3092 N N . SER A 1 392 ? -34.742 -42.184 -6.239 1.00 32.78 392 SER A N 1
ATOM 3093 C CA . SER A 1 392 ? -34.748 -42.846 -4.919 1.00 32.78 392 SER A CA 1
ATOM 3094 C C . SER A 1 392 ? -34.081 -44.219 -4.720 1.00 32.78 392 SER A C 1
ATOM 3096 O O . SER A 1 392 ? -34.541 -45.226 -5.264 1.00 32.78 392 SER A O 1
ATOM 3098 N N . ARG A 1 393 ? -33.199 -44.300 -3.712 1.00 31.78 393 ARG A N 1
ATOM 3099 C CA . ARG A 1 393 ? -33.351 -45.316 -2.660 1.00 31.78 393 ARG A CA 1
ATOM 3100 C C . ARG A 1 393 ? -32.728 -44.867 -1.336 1.00 31.78 393 ARG A C 1
ATOM 3102 O O . ARG A 1 393 ? -31.602 -44.380 -1.315 1.00 31.78 393 ARG A O 1
ATOM 3109 N N . GLU A 1 394 ? -33.540 -45.005 -0.300 1.00 36.41 394 GLU A N 1
ATOM 3110 C CA . GLU A 1 394 ? -33.283 -44.790 1.121 1.00 36.41 394 GLU A CA 1
ATOM 3111 C C . GLU A 1 394 ? -32.506 -45.964 1.747 1.00 36.41 394 GLU A C 1
ATOM 3113 O O . GLU A 1 394 ? -32.290 -46.991 1.093 1.00 36.41 394 GLU A O 1
ATOM 3118 N N . ASP A 1 395 ? -32.200 -45.765 3.034 1.00 33.56 395 ASP A N 1
ATOM 3119 C CA . ASP A 1 395 ? -31.884 -46.744 4.086 1.00 33.56 395 ASP A CA 1
ATOM 3120 C C . ASP A 1 395 ? -30.412 -47.173 4.191 1.00 33.56 395 ASP A C 1
ATOM 3122 O O . ASP A 1 395 ? -29.760 -47.490 3.201 1.00 33.56 395 ASP A O 1
ATOM 3126 N N . GLU A 1 396 ? -29.785 -47.303 5.357 1.00 37.03 396 GLU A N 1
ATOM 3127 C CA . GLU A 1 396 ? -30.012 -46.910 6.755 1.00 37.03 396 GLU A CA 1
ATOM 3128 C C . GLU A 1 396 ? -28.748 -47.414 7.497 1.00 37.03 396 GLU A C 1
ATOM 3130 O O . GLU A 1 396 ? -28.094 -48.359 7.054 1.00 37.03 396 GLU A O 1
ATOM 3135 N N . ASP A 1 397 ? -28.440 -46.786 8.628 1.00 35.19 397 ASP A N 1
ATOM 3136 C CA . ASP A 1 397 ? -27.815 -47.370 9.822 1.00 35.19 397 ASP A CA 1
ATOM 3137 C C . ASP A 1 397 ? -26.357 -47.906 9.869 1.00 35.19 397 ASP A C 1
ATOM 3139 O O . ASP A 1 397 ? -25.979 -48.969 9.383 1.00 35.19 397 ASP A O 1
ATOM 3143 N N . ASP A 1 398 ? -25.580 -47.153 10.659 1.00 35.50 398 ASP A N 1
ATOM 3144 C CA . ASP A 1 398 ? -25.186 -47.509 12.037 1.00 35.50 398 ASP A CA 1
ATOM 3145 C C . ASP A 1 398 ? -23.771 -48.052 12.344 1.00 35.50 398 ASP A C 1
ATOM 3147 O O . ASP A 1 398 ? -23.274 -49.064 11.855 1.00 35.50 398 ASP A O 1
ATOM 3151 N N . SER A 1 399 ? -23.218 -47.389 13.365 1.00 34.47 399 SER A N 1
ATOM 3152 C CA . SER A 1 399 ? -22.343 -47.888 14.426 1.00 34.47 399 SER A CA 1
ATOM 3153 C C . SER A 1 399 ? -20.853 -48.179 14.161 1.00 34.47 399 SER A C 1
ATOM 3155 O O . SER A 1 399 ? -20.412 -49.254 13.778 1.00 34.47 399 SER A O 1
ATOM 3157 N N . SER A 1 400 ? -20.049 -47.245 14.679 1.00 35.91 400 SER A N 1
ATOM 3158 C CA . SER A 1 400 ? -19.102 -47.460 15.792 1.00 35.91 400 SER A CA 1
ATOM 3159 C C . SER A 1 400 ? -17.911 -48.436 15.657 1.00 35.91 400 SER A C 1
ATOM 3161 O O . SER A 1 400 ? -18.058 -49.647 15.521 1.00 35.91 400 SER A O 1
ATOM 3163 N N . LYS A 1 401 ? -16.707 -47.888 15.894 1.00 40.09 401 LYS A N 1
ATOM 3164 C CA . LYS A 1 401 ? -15.646 -48.352 16.832 1.00 40.09 401 LYS A CA 1
ATOM 3165 C C . LYS A 1 401 ? -14.371 -47.557 16.533 1.00 40.09 401 LYS A C 1
ATOM 3167 O O . LYS A 1 401 ? -13.763 -47.706 15.486 1.00 40.09 401 LYS A O 1
ATOM 3172 N N . SER A 1 402 ? -14.026 -46.543 17.322 1.00 37.75 402 SER A N 1
ATOM 3173 C CA . SER A 1 402 ? -13.167 -46.665 18.508 1.00 37.75 402 SER A CA 1
ATOM 3174 C C . SER A 1 402 ? -12.014 -47.669 18.350 1.00 37.75 402 SER A C 1
ATOM 3176 O O . SER A 1 402 ? -12.191 -48.879 18.452 1.00 37.75 402 SER A O 1
ATOM 3178 N N . ASN A 1 403 ? -10.787 -47.157 18.212 1.00 36.16 403 ASN A N 1
ATOM 3179 C CA . ASN A 1 403 ? -9.669 -47.779 18.903 1.00 36.16 403 ASN A CA 1
ATOM 3180 C C . ASN A 1 403 ? -8.606 -46.762 19.327 1.00 36.16 403 ASN A C 1
ATOM 3182 O O . ASN A 1 403 ? -8.418 -45.705 18.735 1.00 36.16 403 ASN A O 1
ATOM 3186 N N . LYS A 1 404 ? -8.000 -47.096 20.459 1.00 42.94 404 LYS A N 1
ATOM 3187 C CA . LYS A 1 404 ? -7.307 -46.255 21.435 1.00 42.94 404 LYS A CA 1
ATOM 3188 C C . LYS A 1 404 ? -5.822 -46.646 21.449 1.00 42.94 404 LYS A C 1
ATOM 3190 O O . LYS A 1 404 ? -5.542 -47.832 21.327 1.00 42.94 404 LYS A O 1
ATOM 3195 N N . ARG A 1 405 ? -4.960 -45.699 21.863 1.00 39.84 405 ARG A N 1
ATOM 3196 C CA . ARG A 1 405 ? -3.613 -45.883 22.484 1.00 39.84 405 ARG A CA 1
ATOM 3197 C C . ARG A 1 405 ? -2.490 -46.331 21.532 1.00 39.84 405 ARG A C 1
ATOM 3199 O O . ARG A 1 405 ? -2.735 -47.093 20.618 1.00 39.84 405 ARG A O 1
ATOM 3206 N N . GLY A 1 406 ? -1.221 -45.965 21.712 1.00 33.31 406 GLY A N 1
ATOM 3207 C CA . GLY A 1 406 ? -0.468 -45.222 22.739 1.00 33.31 406 GLY A CA 1
ATOM 3208 C C . GLY A 1 406 ? 1.024 -45.240 22.321 1.00 33.31 406 GLY A C 1
ATOM 3209 O O . GLY A 1 406 ? 1.432 -46.174 21.649 1.00 33.31 406 GLY A O 1
ATOM 3210 N N . ARG A 1 407 ? 1.779 -44.148 22.503 1.00 48.06 407 ARG A N 1
ATOM 3211 C CA . ARG A 1 407 ? 2.754 -43.864 23.589 1.00 48.06 407 ARG A CA 1
ATOM 3212 C C . ARG A 1 407 ? 4.173 -44.455 23.394 1.00 48.06 407 ARG A C 1
ATOM 3214 O O . ARG A 1 407 ? 4.299 -45.652 23.171 1.00 48.06 407 ARG A O 1
ATOM 3221 N N . LYS A 1 408 ? 5.163 -43.604 23.732 1.00 48.41 408 LYS A N 1
ATOM 3222 C CA . LYS A 1 408 ? 6.633 -43.762 23.903 1.00 48.41 408 LYS A CA 1
ATOM 3223 C C . LYS A 1 408 ? 7.442 -43.326 22.673 1.00 48.41 408 LYS A C 1
ATOM 3225 O O . LYS A 1 408 ? 7.057 -43.673 21.569 1.00 48.41 408 LYS A O 1
ATOM 3230 N N . GLU A 1 409 ? 8.511 -42.544 22.794 1.00 53.94 409 GLU A N 1
ATOM 3231 C CA . GLU A 1 409 ? 9.397 -42.224 23.931 1.00 53.94 409 GLU A CA 1
ATOM 3232 C C . GLU A 1 409 ? 9.955 -40.802 23.801 1.00 53.94 409 GLU A C 1
ATOM 3234 O O . GLU A 1 409 ? 10.046 -40.326 22.646 1.00 53.94 409 GLU A O 1
#

Organism: NCBI:txid1314786

Secondary structure (DSSP, 8-state):
---SSSSHHHHHHHHHHHHHHHHHHHHHHHGGGHHHHTTS----S--BHHHHHT--PPEEEEEEETTEEEEEEESSPPHHHHHHHHTTS--EE--HHHHTT-PPEEEGGG-EEEEEE-SSSS-EEEEEEETTEEEEEEE--TT-HHHHHHHHHHHHHHHHTTGGGTSB-PPEEEEEE-----TTGGGTGGG--EESEEEEEPPSS-EEGGGG--TTS-HHHHHHHHHHHHHHHHHHHHTT-------GGGEEE-TTS-EEE---S----TTTS-GGGTTSHHHHHHHHHHHHHHHH-HHHHS--TTS----------------------------PPP---------------TTHHHHTSSSS---------------------------------------------

InterPro domains:
  IPR011009 Protein kinase-like domain superfamily [SSF56112] (129-277)

Sequence (409 aa):
MTADADNTNEQAASKASNTDACEVLQKWIMAPLADVLDKSEMLEKHKTVQDWYHCPTKLYQLSVSNGKLIGREEEPATADLDDRMAAWIPDMPLPKYLRDLSIDMIPASEVHILSESTDPEPIHPALVEVHGEQFFLKVVDMNQLQPTKREIHLMKRMEKKGLHEQFRMPKIRGLVTFASTDKKEKKKKQNNSSIMGFLMTAISNPTPLTHKLDPAISQSQRDTWANECARIVKILHDNKIIWGDAKADNFMVDDKDDLWIIDFGGSYTEGWVDPELKETEEGDDMGLRKITAALHDPEENTFDPNEDGEDGEDDEEVKGEVEEMQMQEEDARGKKAPKLKKESSLFVTEVVSEEKAIRAVSSSAEVEEAGEEKKIEAPEGASNRKRKVDASREDEDDSSKSNKRGRKE